Protein AF-A0A847CB78-F1 (afdb_monomer)

Sequence (522 aa):
MGVLILFLSSKEKVRLGFLVSGFILCAFSFLLRPSGFLCGAAVTGFVCLLYILFESGKAVFADNKKRIVVFVSLAVMIAALFAADELMWRSDETAFAAREYNSARLSISDYFLPSYAENRETYEALGVSANDVKIIDSWSFGDTEIYNTELLEAIHEIPNQRGAADWLTQFAATVIEIDVLSVSFYAAVALVVLSFFICEKKEKIVCILSLVFYYVVVISLCVVGRTTRWVETGMLCALCGALLATLSQSKREISPRSEKIIATVLISASLVFAVAYNYPKATSEEVWKSSSVTKTYGEFTAKSENLYLCDLSTMPALERGFETFERVPQGFFSNIYLLGGWDTGLKVKNDVLVRYKVTSPYAALLEKDNVFLVDSFGYESKAQVVREHVSETARYSLYETISGQYVFVFADNKNADKMIPEIEITAADSELLDINNSFLRIYVSAKVELEYKNAYIMLRSKSNDTNLTYRAYVLYNENGESGFSITPPKLDVLGEEYDMFVLLETEDGTISSSSEAFLFKT

Radius of gyration: 31.21 Å; Cα contacts (8 Å, |Δi|>4): 761; chains: 1; bounding box: 74×48×91 Å

Nearest PDB structures (foldseek):
  6nis-assembly1_H  TM=3.522E-01  e=1.007E+00  Homo sapiens
  6ulc-assembly1_H  TM=3.680E-01  e=2.201E+00  Homo sapiens
  7y0c-assembly2_M  TM=3.426E-01  e=2.007E+00  Homo sapiens
  7uzd-assembly1_H  TM=3.221E-01  e=2.412E+00  Mus musculus
  7wn2-assembly2_B  TM=3.419E-01  e=3.820E+00  Homo sapiens

Foldseek 3Di:
DLLLLCLVCLVDPDDPVSLVVSLVVLLVVCVVPVVLSVLLCQLQVVLSVLCLPVPQDPNSCVVRVSVVVSVVVSVVSSVVSVVVVVVVCVVDPLSVQLVLQLVLLCLPQQFHQADCVVCVVQCVVLLHDPLNSVCSNLFLQLFCVVVPSVSSNSRSPPDDPDDPVNLVVQLVVLCVVLCCVPPLVVLLVVLLVLLCVQADPSLNVSSVVSSVVLVVSQSVCSSRSRRDPVSSLSSSVSSLSSSLSSNVPGPPPDPPVRNVVSNCCSVVVSVCCVCVVPPVVPPDPLVVLQVLLCQQLVQVQVLLLAAEAEEPVLHRDVPSNADPPGDDDPRSCLRYAYSGDSCRSPPVRCVSCVVVVHNGLLLCLAVPPRYKYWDLDCVVSSQVCSCSPPNVQKFKFFDDAGSNITIIGIYGDDDAPEEDQQWAWPDKDWDQDPSVSFKIKIKIKIQAPDDFDWKWKWWQFPVPRDIRIYTWDFPDDPPRMTMTMTIGTCVVAAPTKTFMWMWGAHPVRHIYIHNGTDTDHD

Solvent-accessible surface area (backbone atoms only — not comparable to full-atom values): 28268 Å² total; per-residue (Å²): 102,25,69,56,39,38,55,55,39,52,75,51,100,56,62,68,65,51,44,52,49,12,52,50,46,43,51,51,42,33,75,73,37,52,69,62,35,50,55,34,45,50,54,35,46,50,49,53,48,52,53,50,59,75,70,27,75,92,49,48,67,77,76,34,49,62,48,50,52,53,53,51,51,49,52,52,50,52,52,50,51,51,52,50,51,53,51,56,39,71,74,34,69,67,58,33,52,21,50,50,35,44,50,29,47,44,53,30,72,59,58,52,67,71,59,52,88,84,40,43,72,62,34,53,74,71,73,45,50,77,60,51,55,50,33,48,73,68,38,50,46,47,30,52,76,80,54,28,47,70,56,38,43,57,54,55,68,51,77,80,82,72,48,74,65,56,50,51,51,48,50,51,48,48,46,56,73,62,33,63,82,31,73,66,46,55,46,55,52,49,54,40,56,58,47,47,79,65,36,48,81,69,45,36,50,51,45,52,51,49,52,53,51,47,48,52,53,53,51,53,28,47,77,59,58,61,63,50,71,71,58,52,53,51,44,50,53,22,49,51,45,38,50,52,60,45,55,76,67,43,81,63,93,60,55,77,65,56,52,51,48,48,54,47,49,55,51,47,50,53,49,48,47,62,43,62,73,57,42,84,72,65,79,78,62,41,80,69,39,19,61,51,33,50,47,40,44,47,59,55,42,72,45,57,87,33,38,36,42,25,37,60,87,55,48,72,66,64,78,46,36,48,57,97,89,53,78,81,65,90,58,62,55,61,33,53,42,57,29,22,61,96,59,45,66,34,64,86,56,48,53,35,38,57,73,73,70,44,83,37,62,61,51,32,32,63,78,34,96,47,31,32,43,32,36,71,83,57,49,68,60,54,52,45,48,32,26,75,78,66,38,75,61,48,33,56,20,60,67,53,69,59,86,84,39,37,29,32,40,42,19,52,64,75,75,63,79,39,72,36,76,64,31,40,78,76,47,72,53,75,45,79,38,83,64,84,70,46,31,33,36,37,41,36,35,26,35,41,82,68,84,60,72,48,44,30,40,36,36,30,33,71,88,76,72,47,75,47,23,35,56,35,44,79,77,47,78,57,97,48,36,31,32,36,33,40,26,34,50,27,86,82,57,61,76,45,48,24,44,31,32,51,35,37,27,29,90,89,65,56,30,35,21,28,60,61,70,44,84,42,76,82

Mean predicted aligned error: 9.1 Å

Secondary structure (DSSP, 8-state):
-HHHHHHHHTTTT--HHHHHHHHHHHHHHHHH-HHHHHHHHHHHHHHHHHHHHHHSTT-HHHHTHHHHHHHHHHHHHHHHHHHHHHHHHHH-HHHHHHHHHHHHHHHHHTT-PPPTTTSHHHHHHTT--HHHHHHHHTT----TTTS-HHHHHHHHTS-----HHHHHHHHHHHHHHTTTTSHHHHHHHHHHHHHHTTS-HHHHHHHHHHHHHHHHHHHHHHHTT---HHHHHHHHHHHHHHHHHHHTT--S---HHHHHHHHHHHHHHHHHHHHHTTGGGTSSSHHHHHHHHHHHHHHHHHTTTSEEEE-TTTSPPGGGTS-TTPPPPTTTTSSEEESSSTTTT-HHHHHHHHHHT-S-HHHHHHH-TTEEEE-SSSHHHHHHHHHHHT-TT-EEEEEEEETTEEEEEEEPPPPPSEEETTEEEEEEEEEEE-STT-EEEEEEEEEE-S--SEEEEEEEETTT--EEEEEEEEEEEETTEEEEEE--BHHHHTT-EEEEEEEEE-TT--EEEESS-EEEE-

pLDDT: mean 85.07, std 11.59, range [46.84, 98.25]

Structure (mmCIF, N/CA/C/O backbone):
data_AF-A0A847CB78-F1
#
_entry.id   AF-A0A847CB78-F1
#
loop_
_atom_site.group_PDB
_atom_site.id
_atom_site.type_symbol
_atom_site.label_atom_id
_atom_site.label_alt_id
_atom_site.label_comp_id
_atom_site.label_asym_id
_atom_site.label_entity_id
_atom_site.label_seq_id
_atom_site.pdbx_PDB_ins_code
_atom_site.Cartn_x
_atom_site.Cartn_y
_atom_site.Cartn_z
_atom_site.occupancy
_atom_site.B_iso_or_equiv
_atom_site.auth_seq_id
_atom_site.auth_comp_id
_atom_site.auth_asym_id
_atom_site.auth_atom_id
_atom_site.pdbx_PDB_model_num
ATOM 1 N N . MET A 1 1 ? -21.269 5.714 23.470 1.00 76.31 1 MET A N 1
ATOM 2 C CA . MET A 1 1 ? -22.516 6.392 23.907 1.00 76.31 1 MET A CA 1
ATOM 3 C C . MET A 1 1 ? -23.760 5.506 23.817 1.00 76.31 1 MET A C 1
ATOM 5 O O . MET A 1 1 ? -24.449 5.414 24.823 1.00 76.31 1 MET A O 1
ATOM 9 N N . GLY A 1 2 ? -24.045 4.813 22.700 1.00 88.75 2 GLY A N 1
ATOM 10 C CA . GLY A 1 2 ? -25.247 3.956 22.568 1.00 88.75 2 GLY A CA 1
ATOM 11 C C . GLY A 1 2 ? -25.443 2.929 23.699 1.00 88.75 2 GLY A C 1
ATOM 12 O O . GLY A 1 2 ? -26.507 2.886 24.309 1.00 88.75 2 GLY A O 1
ATOM 13 N N . VAL A 1 3 ? -24.382 2.201 24.075 1.00 90.75 3 VAL A N 1
ATOM 14 C CA . VAL A 1 3 ? -24.378 1.233 25.198 1.00 90.75 3 VAL A CA 1
ATOM 15 C C . VAL A 1 3 ? -24.841 1.865 26.520 1.00 90.75 3 VAL A C 1
ATOM 17 O O . VAL A 1 3 ? -25.638 1.281 27.250 1.00 90.75 3 VAL A O 1
ATOM 20 N N . LEU A 1 4 ? -24.390 3.088 26.811 1.00 87.00 4 LEU A N 1
ATOM 21 C CA . LEU A 1 4 ? -24.746 3.804 28.039 1.00 87.00 4 LEU A CA 1
ATOM 22 C C . LEU A 1 4 ? -26.194 4.297 28.012 1.00 87.00 4 LEU A C 1
ATOM 24 O O . LEU A 1 4 ? -26.882 4.220 29.025 1.00 87.00 4 LEU A O 1
ATOM 28 N N . ILE A 1 5 ? -26.680 4.756 26.854 1.00 88.44 5 ILE A N 1
ATOM 29 C CA . ILE A 1 5 ? -28.087 5.146 26.681 1.00 88.44 5 ILE A CA 1
ATOM 30 C C . ILE A 1 5 ? -28.994 3.944 26.955 1.00 88.44 5 ILE A C 1
ATOM 32 O O . ILE A 1 5 ? -29.983 4.082 27.675 1.00 88.44 5 ILE A O 1
ATOM 36 N N . LEU A 1 6 ? -28.639 2.762 26.444 1.00 90.44 6 LEU A N 1
ATOM 37 C CA . LEU A 1 6 ? -29.367 1.519 26.712 1.00 90.44 6 LEU A CA 1
ATOM 38 C C . LEU A 1 6 ? -29.345 1.156 28.204 1.00 90.44 6 LEU A C 1
ATOM 40 O O . LEU A 1 6 ? -30.390 0.832 28.774 1.00 90.44 6 LEU A O 1
ATOM 44 N N . PHE A 1 7 ? -28.185 1.280 28.857 1.00 88.06 7 PHE A N 1
ATOM 45 C CA . PHE A 1 7 ? -28.053 1.050 30.295 1.00 88.06 7 PHE A CA 1
ATOM 46 C C . PHE A 1 7 ? -28.948 1.983 31.121 1.00 88.06 7 PHE A C 1
ATOM 48 O O . PHE A 1 7 ? -29.751 1.513 31.928 1.00 88.06 7 PHE A O 1
ATOM 55 N N . LEU A 1 8 ? -28.873 3.296 30.894 1.00 82.94 8 LEU A N 1
ATOM 56 C CA . LEU A 1 8 ? -29.667 4.285 31.630 1.00 82.94 8 LEU A CA 1
ATOM 57 C C . LEU A 1 8 ? -31.170 4.126 31.350 1.00 82.94 8 LEU A C 1
ATOM 59 O O . LEU A 1 8 ? -31.977 4.116 32.281 1.00 82.94 8 LEU A O 1
ATOM 63 N N . SER A 1 9 ? -31.544 3.876 30.090 1.00 84.12 9 SER A N 1
ATOM 64 C CA . SER A 1 9 ? -32.943 3.668 29.680 1.00 84.12 9 SER A CA 1
ATOM 65 C C . SER A 1 9 ? -33.589 2.446 30.331 1.00 84.12 9 SER A C 1
ATOM 67 O O . SER A 1 9 ? -34.803 2.403 30.505 1.00 84.12 9 SER A O 1
ATOM 69 N N . SER A 1 10 ? -32.787 1.451 30.712 1.00 78.56 10 SER A N 1
ATOM 70 C CA . SER A 1 10 ? -33.274 0.249 31.389 1.00 78.56 10 SER A CA 1
ATOM 71 C C . SER A 1 10 ? -33.557 0.444 32.890 1.00 78.56 10 SER A C 1
ATOM 73 O O . SER A 1 10 ? -34.217 -0.408 33.492 1.00 78.56 10 SER A O 1
ATOM 75 N N . LYS A 1 11 ? -33.064 1.538 33.499 1.00 73.06 11 LYS A N 1
ATOM 76 C CA . LYS A 1 11 ? -33.199 1.850 34.935 1.00 73.06 11 LYS A CA 1
ATOM 77 C C . LYS A 1 11 ? -34.436 2.699 35.240 1.00 73.06 11 LYS A C 1
ATOM 79 O O . LYS A 1 11 ? -35.099 2.489 36.252 1.00 73.06 11 LYS A O 1
ATOM 84 N N . GLU A 1 12 ? -34.750 3.649 34.371 1.00 64.69 12 GLU A N 1
ATOM 85 C CA . GLU A 1 12 ? -35.841 4.607 34.560 1.00 64.69 12 GLU A CA 1
ATOM 86 C C . GLU A 1 12 ? -37.134 4.181 33.826 1.00 64.69 12 GLU A C 1
ATOM 88 O O . GLU A 1 12 ? -37.135 3.296 32.969 1.00 64.69 12 GLU A O 1
ATOM 93 N N . LYS A 1 13 ? -38.276 4.819 34.135 1.00 61.50 13 LYS A N 1
ATOM 94 C CA . LYS A 1 13 ? -39.499 4.725 33.308 1.00 61.50 13 LYS A CA 1
ATOM 95 C C . LYS A 1 13 ? -39.298 5.544 32.023 1.00 61.50 13 LYS A C 1
ATOM 97 O O . LYS A 1 13 ? -39.883 6.613 31.868 1.00 61.50 13 LYS A O 1
ATOM 102 N N . VAL A 1 14 ? -38.416 5.092 31.135 1.00 60.03 14 VAL A N 1
ATOM 103 C CA . VAL A 1 14 ? -37.966 5.894 29.987 1.00 60.03 14 VAL A CA 1
ATOM 104 C C . VAL A 1 14 ? -38.838 5.688 28.753 1.00 60.03 14 VAL A C 1
ATOM 106 O O . VAL A 1 14 ? -39.384 4.615 28.502 1.00 60.03 14 VAL A O 1
ATOM 109 N N . ARG A 1 15 ? -38.953 6.766 27.970 1.00 70.38 15 ARG A N 1
ATOM 110 C CA . ARG A 1 15 ? -39.619 6.827 26.668 1.00 70.38 15 ARG A CA 1
ATOM 111 C C . ARG A 1 15 ? -38.906 5.917 25.663 1.00 70.38 15 ARG A C 1
ATOM 113 O O . ARG A 1 15 ? -37.692 6.013 25.501 1.00 70.38 15 ARG A O 1
ATOM 120 N N . LEU A 1 16 ? -39.686 5.121 24.930 1.00 83.69 16 LEU A N 1
ATOM 121 C CA . LEU A 1 16 ? -39.238 4.198 23.876 1.00 83.69 16 LEU A CA 1
ATOM 122 C C . LEU A 1 16 ? -38.188 4.803 22.921 1.00 83.69 16 LEU A C 1
ATOM 124 O O . LEU A 1 16 ? -37.271 4.104 22.505 1.00 83.69 16 LEU A O 1
ATOM 128 N N . GLY A 1 17 ? -38.269 6.108 22.635 1.00 86.81 17 GLY A N 1
ATOM 129 C CA . GLY A 1 17 ? -37.324 6.811 21.763 1.00 86.81 17 GLY A CA 1
ATOM 130 C C . GLY A 1 17 ? -35.853 6.743 22.198 1.00 86.81 17 GLY A C 1
ATOM 131 O O . GLY A 1 17 ? -34.994 6.608 21.335 1.00 86.81 17 GLY A O 1
ATOM 132 N N . PHE A 1 18 ? -35.542 6.775 23.502 1.00 88.44 18 PHE A N 1
ATOM 133 C CA . PHE A 1 18 ? -34.150 6.657 23.973 1.00 88.44 18 PHE A CA 1
ATOM 134 C C . PHE A 1 18 ? -33.608 5.235 23.832 1.00 88.44 18 PHE A C 1
ATOM 136 O O . PHE A 1 18 ? -32.444 5.032 23.497 1.00 88.44 18 PHE A O 1
ATOM 143 N N . LEU A 1 19 ? -34.465 4.238 24.048 1.00 90.19 19 LEU A N 1
ATOM 144 C CA . LEU A 1 19 ? -34.098 2.844 23.839 1.00 90.19 19 LEU A CA 1
ATOM 145 C C . LEU A 1 19 ? -33.810 2.596 22.351 1.00 90.19 19 LEU A C 1
ATOM 147 O O . LEU A 1 19 ? -32.756 2.062 22.016 1.00 90.19 19 LEU A O 1
ATOM 151 N N . VAL A 1 20 ? -34.685 3.078 21.462 1.00 92.44 20 VAL A N 1
ATOM 152 C CA . VAL A 1 20 ? -34.498 2.999 20.004 1.00 92.44 20 VAL A CA 1
ATOM 153 C C . VAL A 1 20 ? -33.229 3.731 19.555 1.00 92.44 20 VAL A C 1
ATOM 155 O O . VAL A 1 20 ? -32.444 3.164 18.799 1.00 92.44 20 VAL A O 1
ATOM 158 N N . SER A 1 21 ? -32.969 4.948 20.043 1.00 93.06 21 SER A N 1
ATOM 159 C CA . SER A 1 21 ? -31.757 5.688 19.665 1.00 93.06 21 SER A CA 1
ATOM 160 C C . SER A 1 21 ? -30.476 5.003 20.146 1.00 93.06 21 SER A C 1
ATOM 162 O O . SER A 1 21 ? -29.487 4.985 19.416 1.00 93.06 21 SER A O 1
ATOM 164 N N . GLY A 1 22 ? -30.497 4.378 21.328 1.00 93.62 22 GLY A N 1
ATOM 165 C CA . GLY A 1 22 ? -29.396 3.556 21.824 1.00 93.62 22 GLY A CA 1
ATOM 166 C C . GLY A 1 22 ? -29.054 2.401 20.877 1.00 93.62 22 GLY A C 1
ATOM 167 O O . GLY A 1 22 ? -27.886 2.231 20.527 1.00 93.62 22 GLY A O 1
ATOM 168 N N . PHE A 1 23 ? -30.067 1.664 20.403 1.00 95.69 23 PHE A N 1
ATOM 169 C CA . PHE A 1 23 ? -29.884 0.593 19.417 1.00 95.69 23 PHE A CA 1
ATOM 170 C C . PHE A 1 23 ? -29.355 1.115 18.079 1.00 95.69 23 PHE A C 1
ATOM 172 O O . PHE A 1 23 ? -28.382 0.565 17.572 1.00 95.69 23 PHE A O 1
ATOM 179 N N . ILE A 1 24 ? -29.929 2.198 17.543 1.00 95.75 24 ILE A N 1
ATOM 180 C CA . ILE A 1 24 ? -29.486 2.798 16.273 1.00 95.75 24 ILE A CA 1
ATOM 181 C C . ILE A 1 24 ? -28.019 3.227 16.356 1.00 95.75 24 ILE A C 1
ATOM 183 O O . ILE A 1 24 ? -2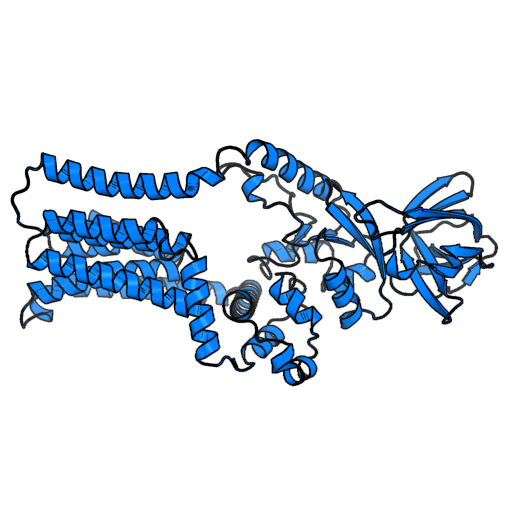7.240 2.919 15.461 1.00 95.75 24 ILE A O 1
ATOM 187 N N . LEU A 1 25 ? -27.611 3.890 17.444 1.00 94.38 25 LEU A N 1
ATOM 188 C CA . LEU A 1 25 ? -26.224 4.322 17.626 1.00 94.38 25 LEU A CA 1
ATOM 189 C C . LEU A 1 25 ? -25.256 3.139 17.740 1.00 94.38 25 LEU A C 1
ATOM 191 O O . LEU A 1 25 ? -24.151 3.204 17.206 1.00 94.38 25 LEU A O 1
ATOM 195 N N . CYS A 1 26 ? -25.651 2.064 18.428 1.00 95.38 26 CYS A N 1
ATOM 196 C CA . CYS A 1 26 ? -24.855 0.839 18.484 1.00 95.38 26 CYS A CA 1
ATOM 197 C C . CYS A 1 26 ? -24.744 0.168 17.109 1.00 95.38 26 CYS A C 1
ATOM 199 O O . CYS A 1 26 ? -23.641 -0.196 16.716 1.00 95.38 26 CYS A O 1
ATOM 201 N N . ALA A 1 27 ? -25.850 0.054 16.368 1.00 95.81 27 ALA A N 1
ATOM 202 C CA . ALA A 1 27 ? -25.865 -0.517 15.023 1.00 95.81 27 ALA A CA 1
ATOM 203 C C . ALA A 1 27 ? -24.988 0.295 14.061 1.00 95.81 27 ALA A C 1
ATOM 205 O O . ALA A 1 27 ? -24.122 -0.266 13.403 1.00 95.81 27 ALA A O 1
ATOM 206 N N . PHE A 1 28 ? -25.147 1.620 14.039 1.00 94.31 28 PHE A N 1
ATOM 207 C CA . PHE A 1 28 ? -24.364 2.503 13.176 1.00 94.31 28 PHE A CA 1
ATOM 208 C C . PHE A 1 28 ? -22.871 2.453 13.515 1.00 94.31 28 PHE A C 1
ATOM 210 O O . PHE A 1 28 ? -22.033 2.344 12.627 1.00 94.31 28 PHE A O 1
ATOM 217 N N . SER A 1 29 ? -22.525 2.459 14.807 1.00 91.62 29 SER A N 1
ATOM 218 C CA . SER A 1 29 ? -21.131 2.326 15.237 1.00 91.62 29 SER A CA 1
ATOM 219 C C . SER A 1 29 ? -20.529 0.973 14.854 1.00 91.62 29 SER A C 1
ATOM 221 O O . SER A 1 29 ? -19.353 0.932 14.501 1.00 91.62 29 SER A O 1
ATOM 223 N N . PHE A 1 30 ? -21.302 -0.113 14.941 1.00 93.75 30 PHE A N 1
ATOM 224 C CA . PHE A 1 30 ? -20.851 -1.443 14.538 1.00 93.75 30 PHE A CA 1
ATOM 225 C C . PHE A 1 30 ? -20.641 -1.524 13.025 1.00 93.75 30 PHE A C 1
ATOM 227 O O . PHE A 1 30 ? -19.581 -1.960 12.600 1.00 93.75 30 PHE A O 1
ATOM 234 N N . LEU A 1 31 ? -21.595 -1.029 12.230 1.00 92.00 31 LEU A N 1
ATOM 235 C CA . LEU A 1 31 ? -21.513 -1.009 10.766 1.00 92.00 31 LEU A CA 1
ATOM 236 C C . LEU A 1 31 ? -20.362 -0.144 10.242 1.00 92.00 31 LEU A C 1
ATOM 238 O O . LEU A 1 31 ? -19.761 -0.479 9.230 1.00 92.00 31 LEU A O 1
ATOM 242 N N . LEU A 1 32 ? -20.034 0.956 10.927 1.00 88.88 32 LEU A N 1
ATOM 243 C CA . LEU A 1 32 ? -18.890 1.788 10.555 1.00 88.88 32 LEU A CA 1
ATOM 244 C C . LEU A 1 32 ? -17.550 1.105 10.842 1.00 88.88 32 LEU A C 1
ATOM 246 O O . LEU A 1 32 ? -16.628 1.193 10.034 1.00 88.88 32 LEU A O 1
ATOM 250 N N . ARG A 1 33 ? -17.398 0.503 12.029 1.00 87.12 33 ARG A N 1
ATOM 251 C CA . ARG A 1 33 ? -16.142 -0.141 12.437 1.00 87.12 33 ARG A CA 1
ATOM 252 C C . ARG A 1 33 ? -16.382 -1.149 13.568 1.00 87.12 33 ARG A C 1
ATOM 254 O O . ARG A 1 33 ? -16.310 -0.758 14.741 1.00 87.12 33 ARG A O 1
ATOM 261 N N . PRO A 1 34 ? -16.578 -2.444 13.258 1.00 89.62 34 PRO A N 1
ATOM 262 C CA . PRO A 1 34 ? -16.903 -3.468 14.251 1.00 89.62 34 PRO A CA 1
ATOM 263 C C . PRO A 1 34 ? -15.909 -3.527 15.417 1.00 89.62 34 PRO A C 1
ATOM 265 O O . PRO A 1 34 ? -16.306 -3.409 16.576 1.00 89.62 34 PRO A O 1
ATOM 268 N N . SER A 1 35 ? -14.605 -3.607 15.133 1.00 85.94 35 SER A N 1
ATOM 269 C CA . SER A 1 35 ? -13.567 -3.691 16.172 1.00 85.94 35 SER A CA 1
ATOM 270 C C . SER A 1 35 ? -13.535 -2.447 17.065 1.00 85.94 35 SER A C 1
ATOM 272 O O . SER A 1 35 ? -13.405 -2.555 18.282 1.00 85.94 35 SER A O 1
ATOM 274 N N . GLY A 1 36 ? -13.732 -1.259 16.483 1.00 86.12 36 GLY A N 1
ATOM 275 C CA . GLY A 1 36 ? -13.797 -0.005 17.238 1.00 86.12 36 GLY A CA 1
ATOM 276 C C . GLY A 1 36 ? -15.013 0.051 18.165 1.00 86.12 36 GLY A C 1
ATOM 277 O O . GLY A 1 36 ? -14.889 0.440 19.331 1.00 86.12 36 GLY A O 1
ATOM 278 N N . PHE A 1 37 ? -16.175 -0.400 17.676 1.00 90.94 37 PHE A N 1
ATOM 279 C CA . PHE A 1 37 ? -17.372 -0.556 18.498 1.00 90.94 37 PHE A CA 1
ATOM 280 C C . PHE A 1 37 ? -17.129 -1.520 19.659 1.00 90.94 37 PHE A C 1
ATOM 282 O O . PHE A 1 37 ? -17.447 -1.168 20.792 1.00 90.94 37 PHE A O 1
ATOM 289 N N . LEU A 1 38 ? -16.552 -2.699 19.407 1.00 90.00 38 LEU A N 1
ATOM 290 C CA . LEU A 1 38 ? -16.315 -3.711 20.439 1.00 90.00 38 LEU A CA 1
ATOM 291 C C . LEU A 1 38 ? -15.376 -3.202 21.540 1.00 90.00 38 LEU A C 1
ATOM 293 O O . LEU A 1 38 ? -15.693 -3.364 22.717 1.00 90.00 38 LEU A O 1
ATOM 297 N N . CYS A 1 39 ? -14.288 -2.507 21.192 1.00 86.81 39 CYS A N 1
ATOM 298 C CA . CYS A 1 39 ? -13.400 -1.891 22.182 1.00 86.81 39 CYS A CA 1
ATOM 299 C C . CYS A 1 39 ? -14.134 -0.835 23.033 1.00 86.81 39 CYS A C 1
ATOM 301 O O . CYS A 1 39 ? -14.074 -0.861 24.264 1.00 86.81 39 CYS A O 1
ATOM 303 N N . GLY A 1 40 ? -14.900 0.064 22.402 1.00 87.94 40 GLY A N 1
ATOM 304 C CA . GLY A 1 40 ? -15.663 1.087 23.128 1.00 87.94 40 GLY A CA 1
ATOM 305 C C . GLY A 1 40 ? -16.802 0.501 23.974 1.00 87.94 40 GLY A C 1
ATOM 306 O O . GLY A 1 40 ? -17.090 0.978 25.080 1.00 87.94 40 GLY A O 1
ATOM 307 N N . ALA A 1 41 ? -17.445 -0.556 23.477 1.00 90.56 41 ALA A N 1
ATOM 308 C CA . ALA A 1 41 ? -18.475 -1.311 24.176 1.00 90.56 41 ALA A CA 1
ATOM 309 C C . ALA A 1 41 ? -17.897 -2.087 25.363 1.00 90.56 41 ALA A C 1
ATOM 311 O O . ALA A 1 41 ? -18.559 -2.154 26.392 1.00 90.56 41 ALA A O 1
ATOM 312 N N . ALA A 1 42 ? -16.666 -2.599 25.277 1.00 89.69 42 ALA A N 1
ATOM 313 C CA . ALA A 1 42 ? -15.988 -3.233 26.403 1.00 89.69 42 ALA A CA 1
ATOM 314 C C . ALA A 1 42 ? -15.772 -2.235 27.550 1.00 89.69 42 ALA A C 1
ATOM 316 O O . ALA A 1 42 ? -16.172 -2.508 28.680 1.00 89.69 42 ALA A O 1
ATOM 317 N N . VAL A 1 43 ? -15.230 -1.043 27.263 1.00 88.50 43 VAL A N 1
ATOM 318 C CA . VAL A 1 43 ? -14.987 -0.004 28.284 1.00 88.50 43 VAL A CA 1
ATOM 319 C C . VAL A 1 43 ? -16.294 0.471 28.926 1.00 88.50 43 VAL A C 1
ATOM 321 O O . VAL A 1 43 ? -16.431 0.495 30.149 1.00 88.50 43 VAL A O 1
ATOM 324 N N . THR A 1 44 ? -17.292 0.821 28.114 1.00 89.69 44 THR A N 1
ATOM 325 C CA . THR A 1 44 ? -18.579 1.318 28.634 1.00 89.69 44 THR A CA 1
ATOM 326 C C . THR A 1 44 ? -19.435 0.217 29.265 1.00 89.69 44 THR A C 1
ATOM 328 O O . THR A 1 44 ? -20.113 0.455 30.266 1.00 89.69 44 THR A O 1
ATOM 331 N N . GLY A 1 45 ? -19.380 -1.000 28.728 1.00 89.31 45 GLY A N 1
ATOM 332 C CA . GLY A 1 45 ? -20.050 -2.185 29.254 1.00 89.31 45 GLY A CA 1
ATOM 333 C C . GLY A 1 45 ? -19.471 -2.641 30.590 1.00 89.31 45 GLY A C 1
ATOM 334 O O . GLY A 1 45 ? -20.237 -3.016 31.477 1.00 89.31 45 GLY A O 1
ATOM 335 N N . PHE A 1 46 ? -18.155 -2.520 30.789 1.00 90.44 46 PHE A N 1
ATOM 336 C CA . PHE A 1 46 ? -17.511 -2.791 32.075 1.00 90.44 46 PHE A CA 1
ATOM 337 C C . PHE A 1 46 ? -18.075 -1.900 33.190 1.00 90.44 46 PHE A C 1
ATOM 339 O O . PHE A 1 46 ? -18.430 -2.389 34.262 1.00 90.44 46 PHE A O 1
ATOM 346 N N . VAL A 1 47 ? -18.281 -0.608 32.918 1.00 87.81 47 VAL A N 1
ATOM 347 C CA . VAL A 1 47 ? -18.929 0.308 33.874 1.00 87.81 47 VAL A CA 1
ATOM 348 C C . VAL A 1 47 ? -20.372 -0.096 34.162 1.00 87.81 47 VAL A C 1
ATOM 350 O O . VAL A 1 47 ? -20.783 -0.133 35.324 1.00 87.81 47 VAL A O 1
ATOM 353 N N . CYS A 1 48 ? -21.137 -0.459 33.128 1.00 88.19 48 CYS A N 1
ATOM 354 C CA . CYS A 1 48 ? -22.505 -0.955 33.299 1.00 88.19 48 CYS A CA 1
ATOM 355 C C . CYS A 1 48 ? -22.537 -2.200 34.203 1.00 88.19 48 CYS A C 1
ATOM 357 O O . CYS A 1 48 ? -23.377 -2.295 35.100 1.00 88.19 48 CYS A O 1
ATOM 359 N N . LEU A 1 49 ? -21.593 -3.126 34.007 1.00 88.50 49 LEU A N 1
ATOM 360 C CA . LEU A 1 49 ? -21.446 -4.334 34.816 1.00 88.50 49 LEU A CA 1
ATOM 361 C C . LEU A 1 49 ? -21.128 -4.005 36.279 1.00 88.50 49 LEU A C 1
ATOM 363 O O . LEU A 1 49 ? -21.782 -4.548 37.167 1.00 88.50 49 LEU A O 1
ATOM 367 N N . LEU A 1 50 ? -20.187 -3.093 36.549 1.00 88.81 50 LEU A N 1
ATOM 368 C CA . LEU A 1 50 ? -19.863 -2.671 37.918 1.00 88.81 50 LEU A CA 1
ATOM 369 C C . LEU A 1 50 ? -21.096 -2.127 38.648 1.00 88.81 50 LEU A C 1
ATOM 371 O O . LEU A 1 50 ? -21.350 -2.495 39.796 1.00 88.81 50 LEU A O 1
ATOM 375 N N . TYR A 1 51 ? -21.903 -1.298 37.983 1.00 85.88 51 TYR A N 1
ATOM 376 C CA . TYR A 1 51 ? -23.141 -0.793 38.575 1.00 85.88 51 TYR A CA 1
ATOM 377 C C . TYR A 1 51 ? -24.166 -1.891 38.840 1.00 85.88 51 TYR A C 1
ATOM 379 O O . TYR A 1 51 ? -24.767 -1.892 39.913 1.00 85.88 51 TYR A O 1
ATOM 387 N N . ILE A 1 52 ? -24.337 -2.842 37.917 1.00 84.88 52 ILE A N 1
ATOM 388 C CA . ILE A 1 52 ? -25.197 -4.011 38.138 1.00 84.88 52 ILE A CA 1
ATOM 389 C C . ILE A 1 52 ? -24.720 -4.772 39.378 1.00 84.88 52 ILE A C 1
ATOM 391 O O . ILE A 1 52 ? -25.509 -5.020 40.285 1.00 84.88 52 ILE A O 1
ATOM 395 N N . LEU A 1 53 ? -23.430 -5.080 39.486 1.00 84.81 53 LEU A N 1
ATOM 396 C CA . LEU A 1 53 ? -22.894 -5.822 40.628 1.00 84.81 53 LEU A CA 1
ATOM 397 C C . LEU A 1 53 ? -23.079 -5.066 41.952 1.00 84.81 53 LEU A C 1
ATOM 399 O O . LEU A 1 53 ? -23.505 -5.653 42.945 1.00 84.81 53 LEU A O 1
ATOM 403 N N . PHE A 1 54 ? -22.834 -3.754 41.971 1.00 83.50 54 PHE A N 1
ATOM 404 C CA . PHE A 1 54 ? -22.980 -2.951 43.184 1.00 83.50 54 PHE A CA 1
ATOM 405 C C . PHE A 1 54 ? -24.429 -2.615 43.567 1.00 83.50 54 PHE A C 1
ATOM 407 O O . PHE A 1 54 ? -24.650 -2.123 44.674 1.00 83.50 54 PHE A O 1
ATOM 414 N N . GLU A 1 55 ? -25.403 -2.756 42.668 1.00 81.19 55 GLU A N 1
ATOM 415 C CA . GLU A 1 55 ? -26.822 -2.479 42.953 1.00 81.19 55 GLU A CA 1
ATOM 416 C C . GLU A 1 55 ? -27.602 -3.724 43.392 1.00 81.19 55 GLU A C 1
ATOM 418 O O . GLU A 1 55 ? -28.593 -3.588 44.100 1.00 81.19 55 GLU A O 1
ATOM 423 N N . SER A 1 56 ? -27.159 -4.923 43.010 1.00 75.75 56 SER A N 1
ATOM 424 C CA . SER A 1 56 ? -28.054 -6.094 42.942 1.00 75.75 56 SER A CA 1
ATOM 425 C C . SER A 1 56 ? -27.805 -7.171 44.001 1.00 75.75 56 SER A C 1
ATOM 427 O O . SER A 1 56 ? -28.409 -8.244 43.964 1.00 75.75 56 SER A O 1
ATOM 429 N N . GLY A 1 57 ? -26.896 -6.913 44.949 1.00 70.81 57 GLY A N 1
ATOM 430 C CA . GLY A 1 57 ? -26.608 -7.815 46.068 1.00 70.81 57 GLY A CA 1
ATOM 431 C C . GLY A 1 57 ? -26.421 -9.278 45.632 1.00 70.81 57 GLY A C 1
ATOM 432 O O . GLY A 1 57 ? -25.653 -9.566 44.719 1.00 70.81 57 GLY A O 1
ATOM 433 N N . LYS A 1 58 ? -27.132 -10.215 46.278 1.00 70.56 58 LYS A N 1
ATOM 434 C CA . LYS A 1 58 ? -27.095 -11.654 45.936 1.00 70.56 58 LYS A CA 1
ATOM 435 C C . LYS A 1 58 ? -28.089 -12.064 44.833 1.00 70.56 58 LYS A C 1
ATOM 437 O O . LYS A 1 58 ? -27.969 -13.167 44.312 1.00 70.56 58 LYS A O 1
ATOM 442 N N . ALA A 1 59 ? -29.056 -11.217 44.471 1.00 78.00 59 ALA A N 1
ATOM 443 C CA . ALA A 1 59 ? -30.171 -11.553 43.576 1.00 78.00 59 ALA A CA 1
ATOM 444 C C . ALA A 1 59 ? -30.033 -10.909 42.181 1.00 78.00 59 ALA A C 1
ATOM 446 O O . ALA A 1 59 ? -31.012 -10.476 41.573 1.00 78.00 59 ALA A O 1
ATOM 447 N N . VAL A 1 60 ? -28.806 -10.894 41.642 1.00 77.75 60 VAL A N 1
ATOM 448 C CA . VAL A 1 60 ? -28.425 -10.147 40.428 1.00 77.75 60 VAL A CA 1
ATOM 449 C C . VAL A 1 60 ? -29.373 -10.367 39.244 1.00 77.75 60 VAL A C 1
ATOM 451 O O . VAL A 1 60 ? -29.775 -9.409 38.589 1.00 77.75 60 VAL A O 1
ATOM 454 N N . PHE A 1 61 ? -29.783 -11.606 38.975 1.00 74.75 61 PHE A N 1
ATOM 455 C CA . PHE A 1 61 ? -30.651 -11.913 37.833 1.00 74.75 61 PHE A CA 1
ATOM 456 C C . PHE A 1 61 ? -32.087 -11.403 37.995 1.00 74.75 61 PHE A C 1
ATOM 458 O O . PHE A 1 61 ? -32.662 -10.879 37.038 1.00 74.75 61 PHE A O 1
ATOM 465 N N . ALA A 1 62 ? -32.665 -11.539 39.191 1.00 76.88 62 ALA A N 1
ATOM 466 C CA . ALA A 1 62 ? -34.040 -11.125 39.454 1.00 76.88 62 ALA A CA 1
ATOM 467 C C . ALA A 1 62 ? -34.175 -9.598 39.366 1.00 76.88 62 ALA A C 1
ATOM 469 O O . ALA A 1 62 ? -35.081 -9.091 38.701 1.00 76.88 62 ALA A O 1
ATOM 470 N N . ASP A 1 63 ? -33.205 -8.881 39.933 1.00 81.38 63 ASP A N 1
ATOM 471 C CA . ASP A 1 63 ? -33.227 -7.420 40.034 1.00 81.38 63 ASP A CA 1
ATOM 472 C C . ASP A 1 63 ? -32.927 -6.721 38.694 1.00 81.38 63 ASP A C 1
ATOM 474 O O . ASP A 1 63 ? -33.277 -5.557 38.497 1.00 81.38 63 ASP A O 1
ATOM 478 N N . ASN A 1 64 ? -32.325 -7.432 37.728 1.00 84.25 64 ASN A N 1
ATOM 479 C CA . ASN A 1 64 ? -31.835 -6.850 36.470 1.00 84.25 64 ASN A CA 1
ATOM 480 C C . ASN A 1 64 ? -32.456 -7.453 35.210 1.00 84.25 64 ASN A C 1
ATOM 482 O O . ASN A 1 64 ? -31.943 -7.222 34.115 1.00 84.25 64 ASN A O 1
ATOM 486 N N . LYS A 1 65 ? -33.579 -8.175 35.309 1.00 84.88 65 LYS A N 1
ATOM 487 C CA . LYS A 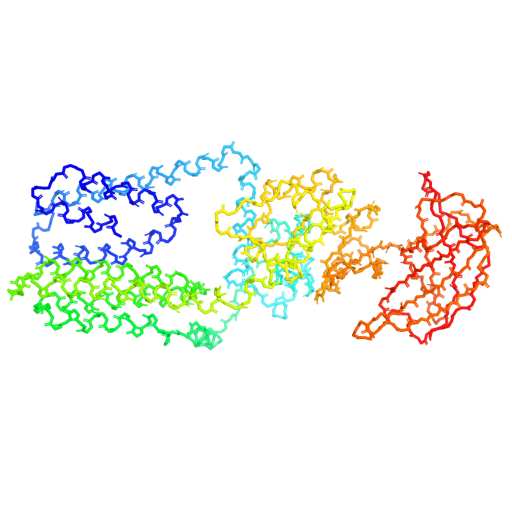1 65 ? -34.221 -8.832 34.153 1.00 84.88 65 LYS A CA 1
ATOM 488 C C . LYS A 1 65 ? -34.370 -7.910 32.933 1.00 84.88 65 LYS A C 1
ATOM 490 O O . LYS A 1 65 ? -34.064 -8.319 31.819 1.00 84.88 65 LYS A O 1
ATOM 495 N N . LYS A 1 66 ? -34.784 -6.652 33.131 1.00 85.56 66 LYS A N 1
ATOM 496 C CA . LYS A 1 66 ? -34.916 -5.666 32.039 1.00 85.56 66 LYS A CA 1
ATOM 497 C C . LYS A 1 66 ? -33.577 -5.328 31.378 1.00 85.56 66 LYS A C 1
ATOM 499 O O . LYS A 1 66 ? -33.500 -5.318 30.156 1.00 85.56 66 LYS A O 1
ATOM 504 N N . ARG A 1 67 ? -32.529 -5.090 32.175 1.00 87.31 67 ARG A N 1
ATOM 505 C CA . ARG A 1 67 ? -31.160 -4.831 31.691 1.00 87.31 67 ARG A CA 1
ATOM 506 C C . ARG A 1 67 ? -30.643 -6.008 30.876 1.00 87.31 67 ARG A C 1
ATOM 508 O O . ARG A 1 67 ? -30.154 -5.810 29.772 1.00 87.31 67 ARG A O 1
ATOM 515 N N . ILE A 1 68 ? -30.821 -7.222 31.396 1.00 87.81 68 ILE A N 1
ATOM 516 C CA . ILE A 1 68 ? -30.423 -8.456 30.714 1.00 87.81 68 ILE A CA 1
ATOM 517 C C . ILE A 1 68 ? -31.130 -8.555 29.362 1.00 87.81 68 ILE A C 1
ATOM 519 O O . ILE A 1 68 ? -30.463 -8.734 28.354 1.00 87.81 68 ILE A O 1
ATOM 523 N N . VAL A 1 69 ? -32.452 -8.357 29.309 1.00 90.00 69 VAL A N 1
ATOM 524 C CA . VAL A 1 69 ? -33.206 -8.397 28.044 1.00 90.00 69 VAL A CA 1
ATOM 525 C C . VAL A 1 69 ? -32.687 -7.361 27.042 1.00 90.00 69 VAL A C 1
ATOM 527 O O . VAL A 1 69 ? -32.510 -7.697 25.874 1.00 90.00 69 VAL A O 1
ATOM 530 N N . VAL A 1 70 ? -32.400 -6.129 27.474 1.00 91.31 70 VAL A N 1
ATOM 531 C CA . VAL A 1 70 ? -31.856 -5.078 26.594 1.00 91.31 70 VAL A CA 1
ATOM 532 C C . VAL A 1 70 ? -30.485 -5.470 26.037 1.00 91.31 70 VAL A C 1
ATOM 534 O O . VAL A 1 70 ? -30.284 -5.397 24.827 1.00 91.31 70 VAL A O 1
ATOM 537 N N . PHE A 1 71 ? -29.557 -5.927 26.881 1.00 91.75 71 PHE A N 1
ATOM 538 C CA . PHE A 1 71 ? -28.214 -6.305 26.429 1.00 91.75 71 PHE A CA 1
ATOM 539 C C . PHE A 1 71 ? -28.186 -7.604 25.618 1.00 91.75 71 PHE A C 1
ATOM 541 O O . PHE A 1 71 ? -27.407 -7.703 24.676 1.00 91.75 71 PHE A O 1
ATOM 548 N N . VAL A 1 72 ? -29.066 -8.564 25.912 1.00 92.62 72 VAL A N 1
ATOM 549 C CA . VAL A 1 72 ? -29.261 -9.756 25.072 1.00 92.62 72 VAL A CA 1
ATOM 550 C C . VAL A 1 72 ? -29.816 -9.347 23.710 1.00 92.62 72 VAL A C 1
ATOM 552 O O . VAL A 1 72 ? -29.314 -9.806 22.692 1.00 92.62 72 VAL A O 1
ATOM 555 N N . SER A 1 73 ? -30.786 -8.429 23.666 1.00 94.19 73 SER A N 1
ATOM 556 C CA . SER A 1 73 ? -31.320 -7.907 22.400 1.00 94.19 73 SER A CA 1
ATOM 557 C C . SER A 1 73 ? -30.241 -7.184 21.590 1.00 94.19 73 SER A C 1
ATOM 559 O O . SER A 1 73 ? -30.178 -7.339 20.374 1.00 94.19 73 SER A O 1
ATOM 561 N N . LEU A 1 74 ? -29.355 -6.433 22.258 1.00 95.12 74 LEU A N 1
ATOM 562 C CA . LEU A 1 74 ? -28.197 -5.804 21.621 1.00 95.12 74 LEU A CA 1
ATOM 563 C C . LEU A 1 74 ? -27.243 -6.856 21.054 1.00 95.12 74 LEU A C 1
ATOM 565 O O . LEU A 1 74 ? -26.864 -6.746 19.895 1.00 95.12 74 LEU A O 1
ATOM 569 N N . ALA A 1 75 ? -26.899 -7.887 21.826 1.00 94.62 75 ALA A N 1
ATOM 570 C CA . ALA A 1 75 ? -26.035 -8.966 21.358 1.00 94.62 75 ALA A CA 1
ATOM 571 C C . ALA A 1 75 ? -26.631 -9.694 20.141 1.00 94.62 75 ALA A C 1
ATOM 573 O O . ALA A 1 75 ? -25.920 -9.927 19.170 1.00 94.62 75 ALA A O 1
ATOM 574 N N . VAL A 1 76 ? -27.940 -9.979 20.154 1.00 97.19 76 VAL A N 1
ATOM 575 C CA . VAL A 1 76 ? -28.653 -10.586 19.017 1.00 97.19 76 VAL A CA 1
ATOM 576 C C . VAL A 1 76 ? -28.622 -9.676 17.790 1.00 97.19 76 VAL A C 1
ATOM 578 O O . VAL A 1 76 ? -28.341 -10.151 16.696 1.00 97.19 76 VAL A O 1
ATOM 581 N N . MET A 1 77 ? -28.862 -8.371 17.954 1.00 96.19 77 MET A N 1
ATOM 582 C CA . MET A 1 77 ? -28.786 -7.412 16.847 1.00 96.19 77 MET A CA 1
ATOM 583 C C . MET A 1 77 ? -27.376 -7.356 16.250 1.00 96.19 77 MET A C 1
ATOM 585 O O . MET A 1 77 ? -27.233 -7.407 15.035 1.00 96.19 77 MET A O 1
ATOM 589 N N . ILE A 1 78 ? -26.337 -7.284 17.085 1.00 95.94 78 ILE A N 1
ATOM 590 C CA . ILE A 1 78 ? -24.944 -7.264 16.622 1.00 95.94 78 ILE A CA 1
ATOM 591 C C . ILE A 1 78 ? -24.580 -8.578 15.917 1.00 95.94 78 ILE A C 1
ATOM 593 O O . ILE A 1 78 ? -23.979 -8.540 14.849 1.00 95.94 78 ILE A O 1
ATOM 597 N N . ALA A 1 79 ? -25.000 -9.728 16.452 1.00 95.69 79 ALA A N 1
ATOM 598 C CA . ALA A 1 79 ? -24.801 -11.024 15.804 1.00 95.69 79 ALA A CA 1
ATOM 599 C C . ALA A 1 79 ? -25.521 -11.113 14.447 1.00 95.69 79 ALA A C 1
ATOM 601 O O . ALA A 1 79 ? -24.956 -11.633 13.489 1.00 95.69 79 ALA A O 1
ATOM 602 N N . ALA A 1 80 ? -26.737 -10.568 14.339 1.00 96.44 80 ALA A N 1
ATOM 603 C CA . ALA A 1 80 ? -27.473 -10.509 13.080 1.00 96.44 80 ALA A CA 1
ATOM 604 C C . ALA A 1 80 ? -26.791 -9.593 12.051 1.00 96.44 80 ALA A C 1
ATOM 606 O O . ALA A 1 80 ? -26.706 -9.960 10.884 1.00 96.44 80 ALA A O 1
ATOM 607 N N . LEU A 1 81 ? -26.271 -8.435 12.476 1.00 95.75 81 LEU A N 1
ATOM 608 C CA . LEU A 1 81 ? -25.507 -7.536 11.604 1.00 95.75 81 LEU A CA 1
ATOM 609 C C . LEU A 1 81 ? -24.205 -8.187 11.128 1.00 95.75 81 LEU A C 1
ATOM 611 O O . LEU A 1 81 ? -23.883 -8.087 9.952 1.00 95.75 81 LEU A O 1
ATOM 615 N N . PHE A 1 82 ? -23.493 -8.888 12.013 1.00 94.19 82 PHE A N 1
ATOM 616 C CA . PHE A 1 82 ? -22.294 -9.642 11.650 1.00 94.19 82 PHE A CA 1
ATOM 617 C C . PHE A 1 82 ? -22.603 -10.758 10.643 1.00 94.19 82 PHE A C 1
ATOM 619 O O . PHE A 1 82 ? -21.909 -10.902 9.645 1.00 94.19 82 PHE A O 1
ATOM 626 N N . ALA A 1 83 ? -23.674 -11.524 10.871 1.00 94.75 83 ALA A N 1
ATOM 627 C CA . ALA A 1 83 ? -24.100 -12.564 9.939 1.00 94.75 83 ALA A CA 1
ATOM 628 C C . ALA A 1 83 ? -24.522 -11.985 8.578 1.00 94.75 83 ALA A C 1
ATOM 630 O O . ALA A 1 83 ? -24.220 -12.577 7.547 1.00 94.75 83 ALA A O 1
ATOM 631 N N . ALA A 1 84 ? -25.200 -10.834 8.564 1.00 94.00 84 ALA A N 1
ATOM 632 C CA . ALA A 1 84 ? -25.572 -10.149 7.330 1.00 94.00 84 ALA A CA 1
ATOM 633 C C . ALA A 1 84 ? -24.342 -9.654 6.553 1.00 94.00 84 ALA A C 1
ATOM 635 O O . ALA A 1 84 ? -24.276 -9.875 5.348 1.00 94.00 84 ALA A O 1
ATOM 636 N N . ASP A 1 85 ? -23.365 -9.047 7.235 1.00 91.19 85 ASP A N 1
ATOM 637 C CA . ASP A 1 85 ? -22.088 -8.630 6.639 1.00 91.19 85 ASP A CA 1
ATOM 638 C C . ASP A 1 85 ? -21.349 -9.828 6.020 1.00 91.19 85 ASP A C 1
ATOM 640 O O . ASP A 1 85 ? -20.986 -9.805 4.846 1.00 91.19 85 ASP A O 1
ATOM 644 N N . GLU A 1 86 ? -21.232 -10.933 6.759 1.00 90.56 86 GLU A N 1
ATOM 645 C CA . GLU A 1 86 ? -20.581 -12.153 6.274 1.00 90.56 86 GLU A CA 1
ATOM 646 C C . GLU A 1 86 ? -21.286 -12.755 5.046 1.00 90.56 86 GLU A C 1
ATOM 648 O O . GLU A 1 86 ? -20.629 -13.190 4.099 1.00 90.56 86 GLU A O 1
ATOM 653 N N . LEU A 1 87 ? -22.623 -12.750 5.026 1.00 93.50 87 LEU A N 1
ATOM 654 C CA . LEU A 1 87 ? -23.400 -13.193 3.868 1.00 93.50 87 LEU A CA 1
ATOM 655 C C . LEU A 1 87 ? -23.189 -12.289 2.649 1.00 93.50 87 LEU A C 1
ATOM 657 O O . LEU A 1 87 ? -23.125 -12.801 1.534 1.00 93.50 87 LEU A O 1
ATOM 661 N N . MET A 1 88 ? -23.069 -10.971 2.844 1.00 90.69 88 MET A N 1
ATOM 662 C CA . MET A 1 88 ? -22.796 -10.035 1.751 1.00 90.69 88 MET A CA 1
ATOM 663 C C . MET A 1 88 ? -21.425 -10.295 1.131 1.00 90.69 88 MET A C 1
ATOM 665 O O . MET A 1 88 ? -21.338 -10.424 -0.088 1.00 90.69 88 MET A O 1
ATOM 669 N N . TRP A 1 89 ? -20.383 -10.458 1.949 1.00 89.31 89 TRP A N 1
ATOM 670 C CA . TRP A 1 89 ? -19.046 -10.786 1.449 1.00 89.31 89 TRP A CA 1
ATOM 671 C C . TRP A 1 89 ? -19.026 -12.095 0.663 1.00 89.31 89 TRP A C 1
ATOM 673 O O . TRP A 1 89 ? -18.464 -12.135 -0.420 1.00 89.31 89 TRP A O 1
ATOM 683 N N . ARG A 1 90 ? -19.691 -13.146 1.155 1.00 90.94 90 ARG A N 1
ATOM 684 C CA . ARG A 1 90 ? -19.749 -14.450 0.466 1.00 90.94 90 ARG A CA 1
ATOM 685 C C . ARG A 1 90 ? -20.620 -14.463 -0.790 1.00 90.94 90 ARG A C 1
ATOM 687 O O . ARG A 1 90 ? -20.565 -15.426 -1.548 1.00 90.94 90 ARG A O 1
ATOM 694 N N . SER A 1 91 ? -21.466 -13.452 -0.983 1.00 92.69 91 SER A N 1
ATOM 695 C CA . SER A 1 91 ? -22.351 -13.376 -2.151 1.00 92.69 91 SER A CA 1
ATOM 696 C C . SER A 1 91 ? -21.648 -12.896 -3.425 1.00 92.69 91 SER A C 1
ATOM 698 O O . SER A 1 91 ? -22.181 -13.102 -4.513 1.00 92.69 91 SER A O 1
ATOM 700 N N . ASP A 1 92 ? -20.463 -12.295 -3.296 1.00 90.81 92 ASP A N 1
ATOM 701 C CA . ASP A 1 92 ? -19.632 -11.809 -4.399 1.00 90.81 92 ASP A CA 1
ATOM 702 C C . ASP A 1 92 ? -18.227 -12.411 -4.267 1.00 90.81 92 ASP A C 1
ATOM 704 O O . ASP A 1 92 ? -17.474 -12.071 -3.357 1.00 90.81 92 ASP A O 1
ATOM 708 N N . GLU A 1 93 ? -17.876 -13.312 -5.185 1.00 90.00 93 GLU A N 1
ATOM 709 C CA . GLU A 1 93 ? -16.590 -14.019 -5.200 1.00 90.00 93 GLU A CA 1
ATOM 710 C C . GLU A 1 93 ? -15.393 -13.062 -5.295 1.00 90.00 93 GLU A C 1
ATOM 712 O O . GLU A 1 93 ? -14.384 -13.262 -4.623 1.00 90.00 93 GLU A O 1
ATOM 717 N N . THR A 1 94 ? -15.518 -11.972 -6.061 1.00 86.81 94 THR A N 1
ATOM 718 C CA . THR A 1 94 ? -14.442 -10.980 -6.203 1.00 86.81 94 THR A CA 1
ATOM 719 C C . THR A 1 94 ? -14.258 -10.200 -4.906 1.00 86.81 94 THR A C 1
ATOM 721 O O . THR A 1 94 ? -13.132 -9.961 -4.469 1.00 86.81 94 THR A O 1
ATOM 724 N N . ALA A 1 95 ? -15.361 -9.808 -4.265 1.00 87.94 95 ALA A N 1
ATOM 725 C CA . ALA A 1 95 ? -15.306 -9.135 -2.973 1.00 87.94 95 ALA A CA 1
ATOM 726 C C . ALA A 1 95 ? -14.743 -10.060 -1.883 1.00 87.94 95 ALA A C 1
ATOM 728 O O . ALA A 1 95 ? -13.945 -9.621 -1.054 1.00 87.94 95 ALA A O 1
ATOM 729 N N . PHE A 1 96 ? -15.131 -11.337 -1.892 1.00 90.62 96 PHE A N 1
ATOM 730 C CA . PHE A 1 96 ? -14.635 -12.336 -0.954 1.00 90.62 96 PHE A CA 1
ATOM 731 C C . PHE A 1 96 ? -13.122 -12.544 -1.092 1.00 90.62 96 PHE A C 1
ATOM 733 O O . PHE A 1 96 ? -12.406 -12.378 -0.105 1.00 90.62 96 PHE A O 1
ATOM 740 N N . ALA A 1 97 ? -12.627 -12.770 -2.313 1.00 90.00 97 ALA A N 1
ATOM 741 C CA . ALA A 1 97 ? -11.197 -12.914 -2.587 1.00 90.00 97 ALA A CA 1
ATOM 742 C C . ALA A 1 97 ? -10.400 -11.666 -2.166 1.00 90.00 97 ALA A C 1
ATOM 744 O O . ALA A 1 97 ? -9.351 -11.771 -1.534 1.00 90.00 97 ALA A O 1
ATOM 745 N N . ALA A 1 98 ? -10.930 -10.464 -2.427 1.00 90.19 98 ALA A N 1
ATOM 746 C CA . ALA A 1 98 ? -10.310 -9.217 -1.980 1.00 90.19 98 ALA A CA 1
ATOM 747 C C . ALA A 1 98 ? -10.223 -9.116 -0.445 1.00 90.19 98 ALA A C 1
ATOM 749 O O . ALA A 1 98 ? -9.253 -8.583 0.098 1.00 90.19 98 ALA A O 1
ATOM 750 N N . ARG A 1 99 ? -11.233 -9.624 0.275 1.00 90.69 99 ARG A N 1
ATOM 751 C CA . ARG A 1 99 ? -11.245 -9.656 1.742 1.00 90.69 99 ARG A CA 1
ATOM 752 C C . ARG A 1 99 ? -10.242 -10.668 2.296 1.00 90.69 99 ARG A C 1
ATOM 754 O O . ARG A 1 99 ? -9.578 -10.339 3.279 1.00 90.69 99 ARG A O 1
ATOM 761 N N . GLU A 1 100 ? -10.128 -11.847 1.689 1.00 92.00 100 GLU A N 1
ATOM 762 C CA . GLU A 1 100 ? -9.132 -12.863 2.058 1.00 92.00 100 GLU A CA 1
ATOM 763 C C . GLU A 1 100 ? -7.713 -12.342 1.835 1.00 92.00 100 GLU A C 1
ATOM 765 O O . GLU A 1 100 ? -6.925 -12.299 2.780 1.00 92.00 100 GLU A O 1
ATOM 770 N N . TYR A 1 101 ? -7.445 -11.792 0.649 1.00 92.75 101 TYR A N 1
ATOM 771 C CA . TYR A 1 101 ? -6.178 -11.136 0.336 1.00 92.75 101 TYR A CA 1
ATOM 772 C C . TYR A 1 101 ? -5.826 -10.051 1.358 1.00 92.75 101 TYR A C 1
ATOM 774 O O . TYR A 1 101 ? -4.733 -10.018 1.925 1.00 92.75 101 TYR A O 1
ATOM 782 N N . ASN A 1 102 ? -6.782 -9.163 1.647 1.00 91.56 102 ASN A N 1
ATOM 783 C CA . ASN A 1 102 ? -6.586 -8.109 2.626 1.00 91.56 102 ASN A CA 1
ATOM 784 C C . ASN A 1 102 ? -6.308 -8.672 4.030 1.00 91.56 102 ASN A C 1
ATOM 786 O O . ASN A 1 102 ? -5.483 -8.108 4.741 1.00 91.56 102 ASN A O 1
ATOM 790 N N . SER A 1 103 ? -6.959 -9.767 4.430 1.00 90.81 103 SER A N 1
ATOM 791 C CA . SER A 1 103 ? -6.702 -10.436 5.709 1.00 90.81 103 SER A CA 1
ATOM 792 C C . SER A 1 103 ? -5.281 -11.005 5.781 1.00 90.81 103 SER A C 1
ATOM 794 O O . SER A 1 103 ? -4.579 -10.737 6.758 1.00 90.81 103 SER A O 1
ATOM 796 N N . ALA A 1 104 ? -4.841 -11.722 4.743 1.00 92.75 104 ALA A N 1
ATOM 797 C CA . ALA A 1 104 ? -3.499 -12.297 4.650 1.00 92.75 104 ALA A CA 1
ATOM 798 C C . ALA A 1 104 ? -2.416 -11.210 4.661 1.00 92.75 104 ALA A C 1
ATOM 800 O O . ALA A 1 104 ? -1.489 -11.241 5.459 1.00 92.75 104 ALA A O 1
ATOM 801 N N . ARG A 1 105 ? -2.586 -10.160 3.859 1.00 90.94 105 ARG A N 1
ATOM 802 C CA . ARG A 1 105 ? -1.689 -9.000 3.856 1.00 90.94 105 ARG A CA 1
ATOM 803 C C . ARG A 1 105 ? -1.615 -8.322 5.225 1.00 90.94 105 ARG A C 1
ATOM 805 O O . ARG A 1 105 ? -0.523 -8.036 5.708 1.00 90.94 105 ARG A O 1
ATOM 812 N N . LEU A 1 106 ? -2.764 -8.058 5.857 1.00 87.62 106 LEU A N 1
ATOM 813 C CA . LEU A 1 106 ? -2.814 -7.384 7.158 1.00 87.62 106 LEU A CA 1
ATOM 814 C C . LEU A 1 106 ? -2.075 -8.173 8.239 1.00 87.62 106 LEU A C 1
ATOM 816 O O . LEU A 1 106 ? -1.515 -7.545 9.135 1.00 87.62 106 LEU A O 1
ATOM 820 N N . SER A 1 107 ? -2.081 -9.510 8.174 1.00 86.00 107 SER A N 1
ATOM 821 C CA . SER A 1 107 ? -1.429 -10.373 9.165 1.00 86.00 107 SER A CA 1
ATOM 822 C C . SER A 1 107 ? 0.091 -10.166 9.213 1.00 86.00 107 SER A C 1
ATOM 824 O O . SER A 1 107 ? 0.681 -10.299 10.286 1.00 86.00 107 SER A O 1
ATOM 826 N N . ILE A 1 108 ? 0.705 -9.758 8.097 1.00 87.94 108 ILE A N 1
ATOM 827 C CA . ILE A 1 108 ? 2.145 -9.501 8.002 1.00 87.94 108 ILE A CA 1
ATOM 828 C C . ILE A 1 108 ? 2.491 -8.005 7.977 1.00 87.94 108 ILE A C 1
ATOM 830 O O . ILE A 1 108 ? 3.444 -7.602 8.639 1.00 87.94 108 ILE A O 1
ATOM 834 N N . SER A 1 109 ? 1.703 -7.160 7.297 1.00 82.00 109 SER A N 1
ATOM 835 C CA . SER A 1 109 ? 2.005 -5.725 7.149 1.00 82.00 109 SER A CA 1
ATOM 836 C C . SER A 1 109 ? 1.727 -4.920 8.414 1.00 82.00 109 SER A C 1
ATOM 838 O O . SER A 1 109 ? 2.404 -3.932 8.684 1.00 82.00 109 SER A O 1
ATOM 840 N N . ASP A 1 110 ? 0.709 -5.317 9.182 1.00 74.38 110 ASP A N 1
ATOM 841 C CA . ASP A 1 110 ? 0.237 -4.534 10.323 1.00 74.38 110 ASP A CA 1
ATOM 842 C C . ASP A 1 110 ? 0.527 -5.185 11.685 1.00 74.38 110 ASP A C 1
ATOM 844 O O . ASP A 1 110 ? 0.292 -4.549 12.716 1.00 74.38 110 ASP A O 1
ATOM 848 N N . TYR A 1 111 ? 0.973 -6.444 11.713 1.00 75.06 111 TYR A N 1
ATOM 849 C CA . TYR A 1 111 ? 1.323 -7.139 12.956 1.00 75.06 111 TYR A CA 1
ATOM 850 C C . TYR A 1 111 ? 2.806 -7.488 12.999 1.00 75.06 111 TYR A C 1
ATOM 852 O O . TYR A 1 111 ? 3.562 -6.883 13.761 1.00 75.06 111 TYR A O 1
ATOM 860 N N . PHE A 1 112 ? 3.227 -8.489 12.228 1.00 80.31 112 PHE A N 1
ATOM 861 C CA . PHE A 1 112 ? 4.603 -8.954 12.257 1.00 80.31 112 PHE A CA 1
ATOM 862 C C . PHE A 1 112 ? 5.012 -9.564 10.924 1.00 80.31 112 PHE A C 1
ATOM 864 O O . PHE A 1 112 ? 4.449 -10.570 10.503 1.00 80.31 112 PHE A O 1
ATOM 871 N N . LEU A 1 113 ? 6.055 -8.987 10.333 1.00 87.81 113 LEU A N 1
ATOM 872 C CA . LEU A 1 113 ? 6.791 -9.572 9.226 1.00 87.81 113 LEU A CA 1
ATOM 873 C C . LEU A 1 113 ? 8.059 -10.258 9.776 1.00 87.81 113 LEU A C 1
ATOM 875 O O . LEU A 1 113 ? 8.910 -9.578 10.363 1.00 87.81 113 LEU A O 1
ATOM 879 N N . PRO A 1 114 ? 8.192 -11.590 9.643 1.00 88.81 114 PRO A N 1
ATOM 880 C CA . PRO A 1 114 ? 9.361 -12.330 10.114 1.00 88.81 114 PRO A CA 1
ATOM 881 C C . PRO A 1 114 ? 10.658 -11.872 9.442 1.00 88.81 114 PRO A C 1
ATOM 883 O O . PRO A 1 114 ? 10.699 -11.641 8.235 1.00 88.81 114 PRO A O 1
ATOM 886 N N . SER A 1 115 ? 11.746 -11.780 10.212 1.00 89.31 115 SER A N 1
ATOM 887 C CA . SER A 1 115 ? 13.053 -11.367 9.687 1.00 89.31 115 SER A CA 1
ATOM 888 C C . SER A 1 115 ? 13.543 -12.336 8.611 1.00 89.31 115 SER A C 1
ATOM 890 O O . SER A 1 115 ? 13.649 -13.541 8.863 1.00 89.31 115 SER A O 1
ATOM 892 N N . TYR A 1 116 ? 13.900 -11.806 7.435 1.00 91.94 116 TYR A N 1
ATOM 893 C CA . TYR A 1 116 ? 14.506 -12.600 6.363 1.00 91.94 116 TYR A CA 1
ATOM 894 C C . TYR A 1 116 ? 15.821 -13.242 6.811 1.00 91.94 116 TYR A C 1
ATOM 896 O O . TYR A 1 116 ? 16.062 -14.413 6.547 1.00 91.94 116 TYR A O 1
ATOM 904 N N . ALA A 1 117 ? 16.668 -12.495 7.526 1.00 90.94 117 ALA A N 1
ATOM 905 C CA . ALA A 1 117 ? 17.987 -12.974 7.936 1.00 90.94 117 ALA A CA 1
ATOM 906 C C . ALA A 1 117 ? 17.911 -14.184 8.885 1.00 90.94 117 ALA A C 1
ATOM 908 O O . ALA A 1 117 ? 18.764 -15.065 8.819 1.00 90.94 117 ALA A O 1
ATOM 909 N N . GLU A 1 118 ? 16.888 -14.237 9.741 1.00 90.62 118 GLU A N 1
ATOM 910 C CA . GLU A 1 118 ? 16.681 -15.322 10.711 1.00 90.62 118 GLU A CA 1
ATOM 911 C C . GLU A 1 118 ? 15.951 -16.529 10.105 1.00 90.62 118 GLU A C 1
ATOM 913 O O . GLU A 1 118 ? 16.111 -17.646 10.586 1.00 90.62 118 GLU A O 1
ATOM 918 N N . ASN A 1 119 ? 15.167 -16.317 9.042 1.00 92.56 119 ASN A N 1
ATOM 919 C CA . ASN A 1 119 ? 14.321 -17.341 8.418 1.00 92.56 119 ASN A CA 1
ATOM 920 C C . ASN A 1 119 ? 14.673 -17.560 6.939 1.00 92.56 119 ASN A C 1
ATOM 922 O O . ASN A 1 119 ? 13.809 -17.906 6.135 1.00 92.56 119 ASN A O 1
ATOM 926 N N . ARG A 1 120 ? 15.942 -17.341 6.578 1.00 94.19 120 ARG A N 1
ATOM 927 C CA . ARG A 1 120 ? 16.417 -17.325 5.189 1.00 94.19 120 ARG A CA 1
ATOM 928 C C . ARG A 1 120 ? 16.048 -18.592 4.422 1.00 94.19 120 ARG A C 1
ATOM 930 O O . ARG A 1 120 ? 15.486 -18.488 3.343 1.00 94.19 120 ARG A O 1
ATOM 937 N N . GLU A 1 121 ? 16.329 -19.766 4.988 1.00 94.50 121 GLU A N 1
ATOM 938 C CA . GLU A 1 121 ? 16.037 -21.054 4.339 1.00 94.50 121 GLU A CA 1
ATOM 939 C C . GLU A 1 121 ? 14.535 -21.232 4.071 1.00 94.50 121 GLU A C 1
ATOM 941 O O . GLU A 1 121 ? 14.148 -21.732 3.018 1.00 94.50 121 GLU A O 1
ATOM 946 N N . THR A 1 122 ? 13.680 -20.778 4.995 1.00 95.19 122 THR A N 1
ATOM 947 C CA . THR A 1 122 ? 12.222 -20.837 4.841 1.00 95.19 122 THR A CA 1
ATOM 948 C C . THR A 1 122 ? 11.741 -19.901 3.736 1.00 95.19 122 THR A C 1
ATOM 950 O O . THR A 1 122 ? 10.933 -20.310 2.910 1.00 95.19 122 THR A O 1
ATOM 953 N N . TYR A 1 123 ? 12.251 -18.667 3.683 1.00 96.06 123 TYR A N 1
ATOM 954 C CA . TYR A 1 123 ? 11.905 -17.722 2.618 1.00 96.06 123 TYR A CA 1
ATOM 955 C C . TYR A 1 123 ? 12.403 -18.189 1.244 1.00 96.06 123 TYR A C 1
ATOM 957 O O . TYR A 1 123 ? 11.634 -18.169 0.286 1.00 96.06 123 TYR A O 1
ATOM 965 N N . GLU A 1 124 ? 13.638 -18.690 1.151 1.00 95.25 124 GLU A N 1
ATOM 966 C CA . GLU A 1 124 ? 14.185 -19.243 -0.094 1.00 95.25 124 GLU A CA 1
ATOM 967 C C . GLU A 1 124 ? 13.364 -20.452 -0.581 1.00 95.25 124 GLU A C 1
ATOM 969 O O . GLU A 1 124 ? 13.106 -20.575 -1.777 1.00 95.25 124 GLU A O 1
ATOM 974 N N . ALA A 1 125 ? 12.872 -21.303 0.329 1.00 96.25 125 ALA A N 1
ATOM 975 C CA . ALA A 1 125 ? 11.976 -22.412 -0.013 1.00 96.25 125 ALA A CA 1
ATOM 976 C C . ALA A 1 125 ? 10.592 -21.955 -0.518 1.00 96.25 125 ALA A C 1
ATOM 978 O O . ALA A 1 125 ? 9.956 -22.682 -1.280 1.00 96.25 125 ALA A O 1
ATOM 979 N N . LEU A 1 126 ? 10.138 -20.765 -0.114 1.00 96.25 126 LEU A N 1
ATOM 980 C CA . LEU A 1 126 ? 8.921 -20.122 -0.619 1.00 96.25 126 LEU A CA 1
ATOM 981 C C . LEU A 1 126 ? 9.155 -19.337 -1.922 1.00 96.25 126 LEU A C 1
ATOM 983 O O . LEU A 1 126 ? 8.203 -18.784 -2.466 1.00 96.25 126 LEU A O 1
ATOM 987 N N . GLY A 1 127 ? 10.394 -19.271 -2.425 1.00 95.62 127 GLY A N 1
ATOM 988 C CA . GLY A 1 127 ? 10.744 -18.460 -3.595 1.00 95.62 127 GLY A CA 1
ATOM 989 C C . GLY A 1 127 ? 10.757 -16.953 -3.321 1.00 95.62 127 GLY A C 1
ATOM 990 O O . GLY A 1 127 ? 10.629 -16.166 -4.251 1.00 95.62 127 GLY A O 1
ATOM 991 N N . VAL A 1 128 ? 10.898 -16.548 -2.057 1.00 96.81 128 VAL A N 1
ATOM 992 C CA . VAL A 1 128 ? 10.885 -15.146 -1.621 1.00 96.81 128 VAL A CA 1
ATOM 993 C C . VAL A 1 128 ? 12.312 -14.682 -1.381 1.00 96.81 128 VAL A C 1
ATOM 995 O O . VAL A 1 128 ? 13.047 -15.294 -0.605 1.00 96.81 128 VAL A O 1
ATOM 998 N N . SER A 1 129 ? 12.706 -13.577 -2.009 1.00 97.19 129 SER A N 1
ATOM 999 C CA . SER A 1 129 ? 14.023 -12.970 -1.836 1.00 97.19 129 SER A CA 1
ATOM 1000 C C . SER A 1 129 ? 14.064 -11.990 -0.653 1.00 97.19 129 SER A C 1
ATOM 1002 O O . SER A 1 129 ? 13.048 -11.546 -0.111 1.00 97.19 129 SER A O 1
ATOM 1004 N N . ALA A 1 130 ? 15.270 -11.567 -0.259 1.00 97.00 130 ALA A N 1
ATOM 1005 C CA . ALA A 1 130 ? 15.423 -10.479 0.711 1.00 97.00 130 ALA A CA 1
ATOM 1006 C C . ALA A 1 130 ? 14.825 -9.155 0.200 1.00 97.00 130 ALA A C 1
ATOM 1008 O O . ALA A 1 130 ? 14.479 -8.285 1.001 1.00 97.00 130 ALA A O 1
ATOM 1009 N N . ASN A 1 131 ? 14.751 -8.975 -1.122 1.00 97.25 131 ASN A N 1
ATOM 1010 C CA . ASN A 1 131 ? 14.146 -7.806 -1.742 1.00 97.25 131 ASN A CA 1
ATOM 1011 C C . ASN A 1 131 ? 12.614 -7.878 -1.688 1.00 97.25 131 ASN A C 1
ATOM 1013 O O . ASN A 1 131 ? 11.990 -6.876 -1.352 1.00 97.25 131 ASN A O 1
ATOM 1017 N N . ASP A 1 132 ? 12.016 -9.054 -1.877 1.00 97.06 132 ASP A N 1
ATOM 1018 C CA . ASP A 1 132 ? 10.570 -9.251 -1.719 1.00 97.06 132 ASP A CA 1
ATOM 1019 C C . ASP A 1 132 ? 10.077 -8.875 -0.321 1.00 97.06 132 ASP A C 1
ATOM 1021 O O . ASP A 1 132 ? 9.086 -8.163 -0.176 1.00 97.06 132 ASP A O 1
ATOM 1025 N N . VAL A 1 133 ? 10.815 -9.262 0.724 1.00 95.50 133 VAL A N 1
ATOM 1026 C CA . VAL A 1 133 ? 10.477 -8.870 2.102 1.00 95.50 133 VAL A CA 1
ATOM 1027 C C . VAL A 1 133 ? 10.488 -7.343 2.266 1.00 95.50 133 VAL A C 1
ATOM 1029 O O . VAL A 1 133 ? 9.610 -6.797 2.932 1.00 95.50 133 VAL A O 1
ATOM 1032 N N . LYS A 1 134 ? 11.410 -6.621 1.608 1.00 94.25 134 LYS A N 1
ATOM 1033 C CA . LYS A 1 134 ? 11.418 -5.143 1.603 1.00 94.25 134 LYS A CA 1
ATOM 1034 C C . LYS A 1 134 ? 10.239 -4.559 0.826 1.00 94.25 134 LYS A C 1
ATOM 1036 O O . LYS A 1 134 ? 9.713 -3.516 1.206 1.00 94.25 134 LYS A O 1
ATOM 1041 N N . ILE A 1 135 ? 9.830 -5.194 -0.266 1.00 94.88 135 ILE A N 1
ATOM 1042 C CA . ILE A 1 135 ? 8.684 -4.765 -1.079 1.00 94.88 135 ILE A CA 1
ATOM 1043 C C . ILE A 1 135 ? 7.384 -4.921 -0.292 1.00 94.88 135 ILE A C 1
ATOM 1045 O O . ILE A 1 135 ? 6.549 -4.013 -0.292 1.00 94.88 135 ILE A O 1
ATOM 1049 N N . ILE A 1 136 ? 7.254 -6.020 0.452 1.00 93.88 136 ILE A N 1
ATOM 1050 C CA . ILE A 1 136 ? 6.135 -6.251 1.364 1.00 93.88 136 ILE A CA 1
ATOM 1051 C C . ILE A 1 136 ? 6.119 -5.187 2.473 1.00 93.88 136 ILE A C 1
ATOM 1053 O O . ILE A 1 136 ? 5.097 -4.528 2.680 1.00 93.88 136 ILE A O 1
ATOM 1057 N N . ASP A 1 137 ? 7.257 -4.968 3.137 1.00 90.25 137 ASP A N 1
ATOM 1058 C CA . ASP A 1 137 ? 7.403 -4.000 4.236 1.00 90.25 137 ASP A CA 1
ATOM 1059 C C . ASP A 1 137 ? 7.152 -2.546 3.794 1.00 90.25 137 ASP A C 1
ATOM 1061 O O . ASP A 1 137 ? 6.530 -1.761 4.507 1.00 90.25 137 ASP A O 1
ATOM 1065 N N . SER A 1 138 ? 7.555 -2.193 2.570 1.00 88.94 138 SER A N 1
ATOM 1066 C CA . SER A 1 138 ? 7.364 -0.856 1.982 1.00 88.94 138 SER A CA 1
ATOM 1067 C C . SER A 1 138 ? 5.999 -0.643 1.320 1.00 88.94 138 SER A C 1
ATOM 1069 O O . SER A 1 138 ? 5.791 0.369 0.648 1.00 88.94 138 SER A O 1
ATOM 1071 N N . TRP A 1 139 ? 5.050 -1.566 1.509 1.00 91.38 139 TRP A N 1
ATOM 1072 C CA . TRP A 1 139 ? 3.697 -1.475 0.954 1.00 91.38 139 TRP A CA 1
ATOM 1073 C C . TRP A 1 139 ? 3.673 -1.376 -0.580 1.00 91.38 139 TRP A C 1
ATOM 1075 O O . TRP A 1 139 ? 2.904 -0.600 -1.145 1.00 91.38 139 TRP A O 1
ATOM 1085 N N . SER A 1 140 ? 4.506 -2.175 -1.252 1.00 92.44 140 SER A N 1
ATOM 1086 C CA . SER A 1 140 ? 4.608 -2.258 -2.718 1.00 92.44 140 SER A CA 1
ATOM 1087 C C . SER A 1 140 ? 4.231 -3.645 -3.279 1.00 92.44 140 SER A C 1
ATOM 1089 O O . SER A 1 140 ? 4.688 -4.040 -4.344 1.00 92.44 140 SER A O 1
ATOM 1091 N N . PHE A 1 141 ? 3.380 -4.394 -2.573 1.00 91.56 141 PHE A N 1
ATOM 1092 C CA . PHE A 1 141 ? 2.956 -5.769 -2.901 1.00 91.56 141 PHE A CA 1
ATOM 1093 C C . PHE A 1 141 ? 1.755 -5.863 -3.872 1.00 91.56 141 PHE A C 1
ATOM 1095 O O . PHE A 1 141 ? 1.079 -6.882 -3.945 1.00 91.56 141 PHE A O 1
ATOM 1102 N N . GLY A 1 142 ? 1.420 -4.791 -4.587 1.00 92.44 142 GLY A N 1
ATOM 1103 C CA . GLY A 1 142 ? 0.184 -4.648 -5.369 1.00 92.44 142 GLY A CA 1
ATOM 1104 C C . GLY A 1 142 ? 0.118 -5.465 -6.658 1.00 92.44 142 GLY A C 1
ATOM 1105 O O . GLY A 1 142 ? -0.882 -5.368 -7.371 1.00 92.44 142 GLY A O 1
ATOM 1106 N N . ASP A 1 143 ? 1.160 -6.238 -6.955 1.00 95.69 143 ASP A N 1
ATOM 1107 C CA . ASP A 1 143 ? 1.139 -7.289 -7.964 1.00 95.69 143 ASP A CA 1
ATOM 1108 C C . ASP A 1 143 ? 0.722 -8.609 -7.312 1.00 95.69 143 ASP A C 1
ATOM 1110 O O . ASP A 1 143 ? 1.530 -9.298 -6.689 1.00 95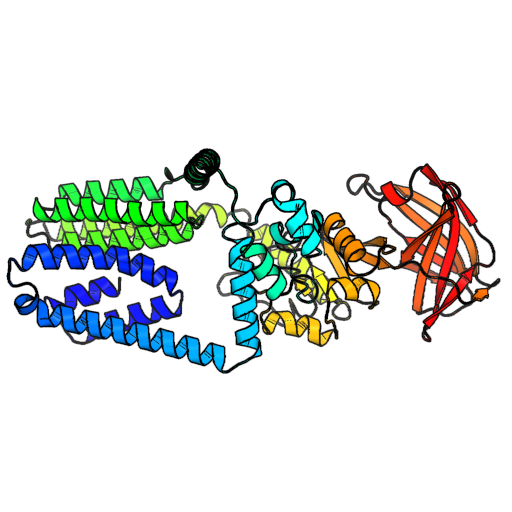.69 143 ASP A O 1
ATOM 1114 N N . THR A 1 144 ? -0.564 -8.937 -7.429 1.00 93.62 144 THR A N 1
ATOM 1115 C CA . THR A 1 144 ? -1.150 -10.124 -6.801 1.00 93.62 144 THR A CA 1
ATOM 1116 C C . THR A 1 144 ? -0.785 -11.424 -7.507 1.00 93.62 144 THR A C 1
ATOM 1118 O O . THR A 1 144 ? -1.080 -12.476 -6.958 1.00 93.62 144 THR A O 1
ATOM 1121 N N . GLU A 1 145 ? -0.161 -11.381 -8.690 1.00 95.12 145 GLU A N 1
ATOM 1122 C CA . GLU A 1 145 ? 0.368 -12.589 -9.337 1.00 95.12 145 GLU A CA 1
ATOM 1123 C C . GLU A 1 145 ? 1.669 -13.041 -8.658 1.00 95.12 145 GLU A C 1
ATOM 1125 O O . GLU A 1 145 ? 1.904 -14.239 -8.516 1.00 95.12 145 GLU A O 1
ATOM 1130 N N . ILE A 1 146 ? 2.480 -12.086 -8.181 1.00 95.81 146 ILE A N 1
ATOM 1131 C CA . ILE A 1 146 ? 3.712 -12.349 -7.421 1.00 95.81 146 ILE A CA 1
ATOM 1132 C C . ILE A 1 146 ? 3.392 -12.514 -5.931 1.00 95.81 146 ILE A C 1
ATOM 1134 O O . ILE A 1 146 ? 3.711 -13.533 -5.323 1.00 95.81 146 ILE A O 1
ATOM 1138 N N . TYR A 1 147 ? 2.723 -11.526 -5.334 1.00 95.38 147 TYR A N 1
ATOM 1139 C CA . TYR A 1 147 ? 2.407 -11.491 -3.906 1.00 95.38 147 TYR A CA 1
ATOM 1140 C C . TYR A 1 147 ? 0.954 -11.896 -3.658 1.00 95.38 147 TYR A C 1
ATOM 1142 O O . TYR A 1 147 ? 0.164 -11.073 -3.199 1.00 95.38 147 TYR A O 1
ATOM 1150 N N . ASN A 1 148 ? 0.594 -13.135 -4.004 1.00 94.75 148 ASN A N 1
ATOM 1151 C CA . ASN A 1 148 ? -0.759 -13.687 -3.842 1.00 94.75 148 ASN A CA 1
ATOM 1152 C C . ASN A 1 148 ? -1.107 -14.032 -2.379 1.00 94.75 148 ASN A C 1
ATOM 1154 O O . ASN A 1 148 ? -0.261 -13.996 -1.485 1.00 94.75 148 ASN A O 1
ATOM 1158 N N . THR A 1 149 ? -2.378 -14.357 -2.129 1.00 95.38 149 THR A N 1
ATOM 1159 C CA . THR A 1 149 ? -2.892 -14.682 -0.788 1.00 95.38 149 THR A CA 1
ATOM 1160 C C . THR A 1 149 ? -2.133 -15.849 -0.160 1.00 95.38 149 THR A C 1
ATOM 1162 O O . THR A 1 149 ? -1.706 -15.746 0.987 1.00 95.38 149 THR A O 1
ATOM 1165 N N . GLU A 1 150 ? -1.914 -16.924 -0.917 1.00 96.25 150 GLU A N 1
ATOM 1166 C CA . GLU A 1 150 ? -1.265 -18.148 -0.450 1.00 96.25 150 GLU A CA 1
ATOM 1167 C C . GLU A 1 150 ? 0.170 -17.883 0.021 1.00 96.25 150 GLU A C 1
ATOM 1169 O O . GLU A 1 150 ? 0.592 -18.394 1.059 1.00 96.25 150 GLU A O 1
ATOM 1174 N N . LEU A 1 151 ? 0.914 -17.049 -0.710 1.00 96.25 151 LEU A N 1
ATOM 1175 C CA . LEU A 1 151 ? 2.267 -16.653 -0.342 1.00 96.25 151 LEU A CA 1
ATOM 1176 C C . LEU A 1 151 ? 2.275 -15.843 0.957 1.00 96.25 151 LEU A C 1
ATOM 1178 O O . LEU A 1 151 ? 3.078 -16.108 1.851 1.00 96.25 151 LEU A O 1
ATOM 1182 N N . LEU A 1 152 ? 1.377 -14.862 1.078 1.00 95.25 152 LEU A N 1
ATOM 1183 C CA . LEU A 1 152 ? 1.289 -14.007 2.264 1.00 95.25 152 LEU A CA 1
ATOM 1184 C C . LEU A 1 152 ? 0.889 -14.815 3.510 1.00 95.25 152 LEU A C 1
ATOM 1186 O O . LEU A 1 152 ? 1.439 -14.592 4.590 1.00 95.25 152 LEU A O 1
ATOM 1190 N N . GLU A 1 153 ? -0.015 -15.787 3.364 1.00 95.62 153 GLU A N 1
ATOM 1191 C CA . GLU A 1 153 ? -0.364 -16.738 4.425 1.00 95.62 153 GLU A CA 1
ATOM 1192 C C . GLU A 1 153 ? 0.820 -17.639 4.793 1.00 95.62 153 GLU A C 1
ATOM 1194 O O . GLU A 1 153 ? 1.116 -17.806 5.974 1.00 95.62 153 GLU A O 1
ATOM 1199 N N . ALA A 1 154 ? 1.563 -18.156 3.810 1.00 95.50 154 ALA A N 1
ATOM 1200 C CA . ALA A 1 154 ? 2.755 -18.960 4.073 1.00 95.50 154 ALA A CA 1
ATOM 1201 C C . ALA A 1 154 ? 3.840 -18.175 4.832 1.00 95.50 154 ALA A C 1
ATOM 1203 O O . ALA A 1 154 ? 4.487 -18.724 5.724 1.00 95.50 154 ALA A O 1
ATOM 1204 N N . ILE A 1 155 ? 4.012 -16.882 4.529 1.00 95.06 155 ILE A N 1
ATOM 1205 C CA . ILE A 1 155 ? 4.915 -15.990 5.273 1.00 95.06 155 ILE A CA 1
ATOM 1206 C C . ILE A 1 155 ? 4.417 -15.783 6.710 1.00 95.06 155 ILE A C 1
ATOM 1208 O O . ILE A 1 155 ? 5.225 -15.768 7.640 1.00 95.06 155 ILE A O 1
ATOM 1212 N N . HIS A 1 156 ? 3.104 -15.644 6.917 1.00 90.81 156 HIS A N 1
ATOM 1213 C CA . HIS A 1 156 ? 2.520 -15.486 8.252 1.00 90.81 156 HIS A CA 1
ATOM 1214 C C . HIS A 1 156 ? 2.774 -16.694 9.168 1.00 90.81 156 HIS A C 1
ATOM 1216 O O . HIS A 1 156 ? 2.979 -16.521 10.370 1.00 90.81 156 HIS A O 1
ATOM 1222 N N . GLU A 1 157 ? 2.798 -17.904 8.606 1.00 92.50 157 GLU A N 1
ATOM 1223 C CA . GLU A 1 157 ? 3.048 -19.147 9.346 1.00 92.50 157 GLU A CA 1
ATOM 1224 C C . GLU A 1 157 ? 4.516 -19.327 9.774 1.00 92.50 157 GLU A C 1
ATOM 1226 O O . GLU A 1 157 ? 4.825 -20.212 10.579 1.00 92.50 157 GLU A O 1
ATOM 1231 N N . ILE A 1 158 ? 5.442 -18.493 9.282 1.00 90.88 158 ILE A N 1
ATOM 1232 C CA . ILE A 1 158 ? 6.842 -18.539 9.712 1.00 90.88 158 ILE A CA 1
ATOM 1233 C C . ILE A 1 158 ? 6.908 -18.181 11.209 1.00 90.88 158 ILE A C 1
ATOM 1235 O O . ILE A 1 158 ? 6.517 -17.076 11.606 1.00 90.88 158 ILE A O 1
ATOM 1239 N N . PRO A 1 159 ? 7.430 -19.080 12.070 1.00 81.88 159 PRO A N 1
ATOM 1240 C CA . PRO A 1 159 ? 7.419 -18.869 13.506 1.00 81.88 159 PRO A CA 1
ATOM 1241 C C . PRO A 1 159 ? 8.146 -17.592 13.905 1.00 81.88 159 PRO A C 1
ATOM 1243 O O . PRO A 1 159 ? 9.283 -17.332 13.506 1.00 81.88 159 PRO A O 1
ATOM 1246 N N . ASN A 1 160 ? 7.515 -16.825 14.786 1.00 73.38 160 ASN A N 1
ATOM 1247 C CA . ASN A 1 160 ? 8.170 -15.689 15.401 1.00 73.38 160 ASN A CA 1
ATOM 1248 C C . ASN A 1 160 ? 9.237 -16.181 16.391 1.00 73.38 160 ASN A C 1
ATOM 1250 O O . ASN A 1 160 ? 8.911 -16.630 17.489 1.00 73.38 160 ASN A O 1
ATOM 1254 N N . GLN A 1 161 ? 10.511 -16.087 16.009 1.00 65.81 161 GLN A N 1
ATOM 1255 C CA . GLN A 1 161 ? 11.637 -16.495 16.855 1.00 65.81 161 GLN A CA 1
ATOM 1256 C C . GLN A 1 161 ? 12.049 -15.430 17.890 1.00 65.81 161 GLN A C 1
ATOM 1258 O O . GLN A 1 161 ? 13.076 -15.586 18.551 1.00 65.81 161 GLN A O 1
ATOM 1263 N N . ARG A 1 162 ? 11.264 -14.356 18.078 1.00 65.06 162 ARG A N 1
ATOM 1264 C CA . ARG A 1 162 ? 11.589 -13.288 19.037 1.00 65.06 162 ARG A CA 1
ATOM 1265 C C . ARG A 1 162 ? 11.747 -13.831 20.457 1.00 65.06 162 ARG A C 1
ATOM 1267 O O . ARG A 1 162 ? 10.820 -14.397 21.040 1.00 65.06 162 ARG A O 1
ATOM 1274 N N . GLY A 1 163 ? 12.910 -13.573 21.055 1.00 67.38 163 GLY A N 1
ATOM 1275 C CA . GLY A 1 163 ? 13.136 -13.832 22.469 1.00 67.38 163 GLY A CA 1
ATOM 1276 C C . GLY A 1 163 ? 12.284 -12.916 23.355 1.00 67.38 163 GLY A C 1
ATOM 1277 O O . GLY A 1 163 ? 11.885 -11.818 22.964 1.00 67.38 163 GLY A O 1
ATOM 1278 N N . ALA A 1 164 ? 12.044 -13.328 24.604 1.00 71.25 164 ALA A N 1
ATOM 1279 C CA . ALA A 1 164 ? 11.292 -12.520 25.573 1.00 71.25 164 ALA A CA 1
ATOM 1280 C C . ALA A 1 164 ? 11.922 -11.129 25.820 1.00 71.25 164 ALA A C 1
ATOM 1282 O O . ALA A 1 164 ? 11.209 -10.169 26.110 1.00 71.25 164 ALA A O 1
ATOM 1283 N N . ALA A 1 165 ? 13.249 -11.015 25.691 1.00 72.12 165 ALA A N 1
ATOM 1284 C CA . ALA A 1 165 ? 13.977 -9.752 25.808 1.00 72.12 165 ALA A CA 1
ATOM 1285 C C . ALA A 1 165 ? 13.727 -8.808 24.619 1.00 72.12 165 ALA A C 1
ATOM 1287 O O . ALA A 1 165 ? 13.512 -7.613 24.831 1.00 72.12 165 ALA A O 1
ATOM 1288 N N . ASP A 1 166 ? 13.689 -9.331 23.392 1.00 70.44 166 ASP A N 1
ATOM 1289 C CA . ASP A 1 166 ? 13.399 -8.535 22.192 1.00 70.44 166 ASP A CA 1
ATOM 1290 C C . ASP A 1 166 ? 11.954 -8.046 22.207 1.00 70.44 166 ASP A C 1
ATOM 1292 O O . ASP A 1 166 ? 11.686 -6.875 21.942 1.00 70.44 166 ASP A O 1
ATOM 1296 N N . TRP A 1 167 ? 11.028 -8.910 22.634 1.00 74.00 167 TRP A N 1
ATOM 1297 C CA . TRP A 1 167 ? 9.636 -8.531 22.847 1.00 74.00 167 TRP A CA 1
ATOM 1298 C C . TRP A 1 167 ? 9.492 -7.417 23.894 1.00 74.00 167 TRP A C 1
ATOM 1300 O O . TRP A 1 167 ? 8.790 -6.440 23.646 1.00 74.00 167 TRP A O 1
ATOM 1310 N N . LEU A 1 168 ? 10.178 -7.513 25.041 1.00 74.56 168 LEU A N 1
ATOM 1311 C CA . LEU A 1 168 ? 10.147 -6.468 26.076 1.00 74.56 168 LEU A CA 1
ATOM 1312 C C . LEU A 1 168 ? 10.719 -5.140 25.573 1.00 74.56 168 LEU A C 1
ATOM 1314 O O . LEU A 1 168 ? 10.188 -4.077 25.893 1.00 74.56 168 LEU A O 1
ATOM 1318 N N . THR A 1 169 ? 11.794 -5.205 24.791 1.00 74.25 169 THR A N 1
ATOM 1319 C CA . THR A 1 169 ? 12.465 -4.026 24.237 1.00 74.25 169 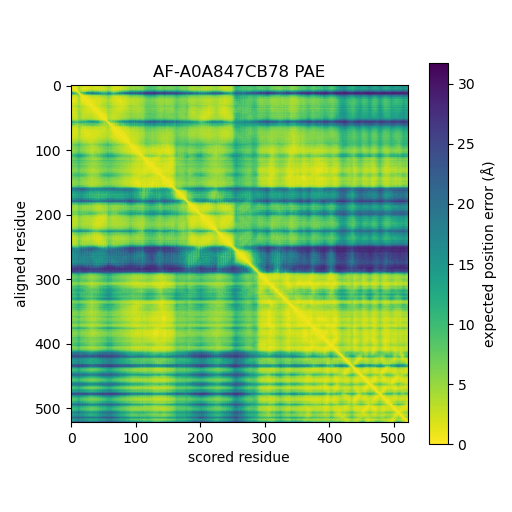THR A CA 1
ATOM 1320 C C . THR A 1 169 ? 11.577 -3.345 23.204 1.00 74.25 169 THR A C 1
ATOM 1322 O O . THR A 1 169 ? 11.406 -2.129 23.253 1.00 74.25 169 THR A O 1
ATOM 1325 N N . GLN A 1 170 ? 10.936 -4.118 22.327 1.00 70.25 170 GLN A N 1
ATOM 1326 C CA . GLN A 1 170 ? 9.977 -3.593 21.364 1.00 70.25 170 GLN A CA 1
ATOM 1327 C C . GLN A 1 170 ? 8.717 -3.069 22.045 1.00 70.25 170 GLN A C 1
ATOM 1329 O O . GLN A 1 170 ? 8.278 -1.981 21.717 1.00 70.25 170 GLN A O 1
ATOM 1334 N N . PHE A 1 171 ? 8.172 -3.765 23.043 1.00 74.00 171 PHE A N 1
ATOM 1335 C CA . PHE A 1 171 ? 7.049 -3.263 23.831 1.00 74.00 171 PHE A CA 1
ATOM 1336 C C . PHE A 1 171 ? 7.389 -1.922 24.494 1.00 74.00 171 PHE A C 1
ATOM 1338 O O . PHE A 1 171 ? 6.594 -0.988 24.428 1.00 74.00 171 PHE A O 1
ATOM 1345 N N . ALA A 1 172 ? 8.580 -1.795 25.087 1.00 73.06 172 ALA A N 1
ATOM 1346 C CA . ALA A 1 172 ? 9.047 -0.536 25.655 1.00 73.06 172 ALA A CA 1
ATOM 1347 C C . ALA A 1 172 ? 9.209 0.551 24.580 1.00 73.06 172 ALA A C 1
ATOM 1349 O O . ALA A 1 172 ? 8.746 1.671 24.786 1.00 73.06 172 ALA A O 1
ATOM 1350 N N . ALA A 1 173 ? 9.802 0.221 23.430 1.00 69.56 173 ALA A N 1
ATOM 1351 C CA . ALA A 1 173 ? 9.948 1.135 22.300 1.00 69.56 173 ALA A CA 1
ATOM 1352 C C . ALA A 1 173 ? 8.586 1.598 21.775 1.00 69.56 173 ALA A C 1
ATOM 1354 O O . ALA A 1 173 ? 8.365 2.792 21.657 1.00 69.56 173 ALA A O 1
ATOM 1355 N N . THR A 1 174 ? 7.637 0.686 21.578 1.00 67.69 174 THR A N 1
ATOM 1356 C CA . THR A 1 174 ? 6.258 0.968 21.177 1.00 67.69 174 THR A CA 1
ATOM 1357 C C . THR A 1 174 ? 5.568 1.868 22.204 1.00 67.69 174 THR A C 1
ATOM 1359 O O . THR A 1 174 ? 5.014 2.895 21.837 1.00 67.69 174 THR A O 1
ATOM 1362 N N . VAL A 1 175 ? 5.669 1.574 23.505 1.00 67.81 175 VAL A N 1
ATOM 1363 C CA . VAL A 1 175 ? 5.141 2.434 24.585 1.00 67.81 175 VAL A CA 1
ATOM 1364 C C . VAL A 1 175 ? 5.746 3.849 24.549 1.00 67.81 175 VAL A C 1
ATOM 1366 O O . VAL A 1 175 ? 5.048 4.821 24.847 1.00 67.81 175 VAL A O 1
ATOM 1369 N N . ILE A 1 176 ? 7.020 3.983 24.171 1.00 67.00 176 ILE A N 1
ATOM 1370 C CA . ILE A 1 176 ? 7.708 5.273 24.017 1.00 67.00 176 ILE A CA 1
ATOM 1371 C C . ILE A 1 176 ? 7.289 5.984 22.715 1.00 67.00 176 ILE A C 1
ATOM 1373 O O . ILE A 1 176 ? 6.967 7.167 22.756 1.00 67.00 176 ILE A O 1
ATOM 1377 N N . GLU A 1 177 ? 7.245 5.285 21.578 1.00 61.56 177 GLU A N 1
ATOM 1378 C CA . GLU A 1 177 ? 6.900 5.810 20.244 1.00 61.56 177 GLU A CA 1
ATOM 1379 C C . GLU A 1 177 ? 5.442 6.253 20.132 1.00 61.56 177 GLU A C 1
ATOM 1381 O O . GLU A 1 177 ? 5.135 7.295 19.545 1.00 61.56 177 GLU A O 1
ATOM 1386 N N . ILE A 1 178 ? 4.533 5.483 20.730 1.00 57.91 178 ILE A N 1
ATOM 1387 C CA . ILE A 1 178 ? 3.118 5.848 20.854 1.00 57.91 178 ILE A CA 1
ATOM 1388 C C . ILE A 1 178 ? 2.970 7.125 21.675 1.00 57.91 178 ILE A C 1
ATOM 1390 O O . ILE A 1 178 ? 1.953 7.809 21.550 1.00 57.91 178 ILE A O 1
ATOM 1394 N N . ASP A 1 179 ? 3.997 7.472 22.459 1.00 59.88 179 ASP A N 1
ATOM 1395 C CA . ASP A 1 179 ? 3.909 8.436 23.531 1.00 59.88 179 ASP A CA 1
ATOM 1396 C C . ASP A 1 179 ? 2.766 7.962 24.435 1.00 59.88 179 ASP A C 1
ATOM 1398 O O . ASP A 1 179 ? 1.687 8.529 24.460 1.00 59.88 179 ASP A O 1
ATOM 1402 N N . VAL A 1 180 ? 2.921 6.842 25.152 1.00 52.53 180 VAL A N 1
ATOM 1403 C CA . VAL A 1 180 ? 1.912 6.436 26.158 1.00 52.53 180 VAL A CA 1
ATOM 1404 C C . VAL A 1 180 ? 1.813 7.488 27.273 1.00 52.53 180 VAL A C 1
ATOM 1406 O O . VAL A 1 180 ? 0.850 7.493 28.026 1.00 52.53 180 VAL A O 1
ATOM 1409 N N . LEU A 1 181 ? 2.750 8.438 27.337 1.00 53.81 181 LEU A N 1
ATOM 1410 C CA . LEU A 1 181 ? 2.646 9.703 28.068 1.00 53.81 181 LEU A CA 1
ATOM 1411 C C . LEU A 1 181 ? 2.042 10.832 27.214 1.00 53.81 181 LEU A C 1
ATOM 1413 O O . LEU A 1 181 ? 2.197 12.013 27.519 1.00 53.81 181 LEU A O 1
ATOM 1417 N N . SER A 1 182 ? 1.300 10.487 26.168 1.00 63.69 182 SER A N 1
ATOM 1418 C CA . SER A 1 182 ? 0.620 11.445 25.319 1.00 63.69 182 SER A CA 1
ATOM 1419 C C . SER A 1 182 ? -0.401 12.197 26.140 1.00 63.69 182 SER A C 1
ATOM 1421 O O . SER A 1 182 ? -0.865 11.790 27.214 1.00 63.69 182 SER A O 1
ATOM 1423 N N . VAL A 1 183 ? -0.828 13.318 25.583 1.00 65.56 183 VAL A N 1
ATOM 1424 C CA . VAL A 1 183 ? -1.840 14.156 26.208 1.00 65.56 183 VAL A CA 1
ATOM 1425 C C . VAL A 1 183 ? -3.120 13.343 26.525 1.00 65.56 183 VAL A C 1
ATOM 1427 O O . VAL A 1 183 ? -3.800 13.662 27.497 1.00 65.56 183 VAL A O 1
ATOM 1430 N N . SER A 1 184 ? -3.410 12.243 25.804 1.00 70.19 184 SER A N 1
ATOM 1431 C CA . SER A 1 184 ? -4.567 11.357 26.037 1.00 70.19 184 SER A CA 1
ATOM 1432 C C . SER A 1 184 ? -4.451 10.584 27.352 1.00 70.19 184 SER A C 1
ATOM 1434 O O . SER A 1 184 ? -5.440 10.417 28.069 1.00 70.19 184 SER A O 1
ATOM 1436 N N . PHE A 1 185 ? -3.238 10.145 27.701 1.00 74.88 185 PHE A N 1
ATOM 1437 C CA . PHE A 1 185 ? -2.949 9.476 28.966 1.00 74.88 185 PHE A CA 1
ATOM 1438 C C . PHE A 1 185 ? -3.187 10.412 30.145 1.00 74.88 185 PHE A C 1
ATOM 1440 O O . PHE A 1 185 ? -3.947 10.084 31.058 1.00 74.88 185 PHE A O 1
ATOM 1447 N N . TYR A 1 186 ? -2.592 11.605 30.103 1.00 75.88 186 TYR A N 1
ATOM 1448 C CA . TYR A 1 186 ? -2.764 12.593 31.165 1.00 75.88 186 TYR A CA 1
ATOM 1449 C C . TYR A 1 186 ? -4.204 13.109 31.240 1.00 75.88 186 TYR A C 1
ATOM 1451 O O . TYR A 1 186 ? -4.709 13.338 32.340 1.00 75.88 186 TYR A O 1
ATOM 1459 N N . ALA A 1 187 ? -4.897 13.222 30.103 1.00 78.06 187 ALA A N 1
ATOM 1460 C CA . ALA A 1 187 ? -6.313 13.568 30.062 1.00 78.06 187 ALA A CA 1
ATOM 1461 C C . ALA A 1 187 ? -7.173 12.514 30.772 1.00 78.06 187 ALA A C 1
ATOM 1463 O O . ALA A 1 187 ? -7.998 12.880 31.607 1.00 78.06 187 ALA A O 1
ATOM 1464 N N . ALA A 1 188 ? -6.957 11.218 30.518 1.00 83.12 188 ALA A N 1
ATOM 1465 C CA . ALA A 1 188 ? -7.687 10.145 31.198 1.00 83.12 188 ALA A CA 1
ATOM 1466 C C . ALA A 1 188 ? -7.535 10.229 32.728 1.00 83.12 188 ALA A C 1
ATOM 1468 O O . ALA A 1 188 ? -8.534 10.202 33.455 1.00 83.12 188 ALA A O 1
ATOM 1469 N N . VAL A 1 189 ? -6.301 10.415 33.220 1.00 85.75 189 VAL A N 1
ATOM 1470 C CA . VAL A 1 189 ? -6.031 10.608 34.656 1.00 85.75 189 VAL A CA 1
ATOM 1471 C C . VAL A 1 189 ? -6.725 11.864 35.181 1.00 85.75 189 VAL A C 1
ATOM 1473 O O . VAL A 1 189 ? -7.422 11.800 36.194 1.00 85.75 189 VAL A O 1
ATOM 1476 N N . ALA A 1 190 ? -6.579 13.000 34.496 1.00 82.12 190 ALA A N 1
ATOM 1477 C CA . ALA A 1 190 ? -7.163 14.270 34.917 1.00 82.12 190 ALA A CA 1
ATOM 1478 C C . ALA A 1 190 ? -8.694 14.195 35.015 1.00 82.12 190 ALA A C 1
ATOM 1480 O O . ALA A 1 190 ? -9.269 14.636 36.008 1.00 82.12 190 ALA A O 1
ATOM 1481 N N . LEU A 1 191 ? -9.364 13.579 34.037 1.00 82.12 191 LEU A N 1
ATOM 1482 C CA . LEU A 1 191 ? -10.819 13.397 34.032 1.00 82.12 191 LEU A CA 1
ATOM 1483 C C . LEU A 1 191 ? -11.295 12.536 35.208 1.00 82.12 191 LEU A C 1
ATOM 1485 O O . LEU A 1 191 ? -12.324 12.830 35.824 1.00 82.12 191 LEU A O 1
ATOM 1489 N N . VAL A 1 192 ? -10.539 11.496 35.559 1.00 85.50 192 VAL A N 1
ATOM 1490 C CA . VAL A 1 192 ? -10.839 10.634 36.710 1.00 85.50 192 VAL A CA 1
ATOM 1491 C C . VAL A 1 192 ? -10.617 11.377 38.020 1.00 85.50 192 VAL A C 1
ATOM 1493 O O . VAL A 1 192 ? -11.478 11.309 38.895 1.00 85.50 192 VAL A O 1
ATOM 1496 N N . VAL A 1 193 ? -9.523 12.133 38.144 1.00 83.88 193 VAL A N 1
ATOM 1497 C CA . VAL A 1 193 ? -9.241 12.984 39.311 1.00 83.88 193 VAL A CA 1
ATOM 1498 C C . VAL A 1 193 ? -10.349 14.019 39.502 1.00 83.88 193 VAL A C 1
ATOM 1500 O O . VAL A 1 193 ? -10.877 14.152 40.606 1.00 83.88 193 VAL A O 1
ATOM 1503 N N . LEU A 1 194 ? -10.776 14.692 38.430 1.00 78.38 194 LEU A N 1
ATOM 1504 C CA . LEU A 1 194 ? -11.906 15.623 38.460 1.00 78.38 194 LEU A CA 1
ATOM 1505 C C . LEU A 1 194 ? -13.193 14.926 38.914 1.00 78.38 194 LEU A C 1
ATOM 1507 O O . LEU A 1 194 ? -13.870 15.411 39.820 1.00 78.38 194 LEU A O 1
ATOM 1511 N N . SER A 1 195 ? -13.490 13.750 38.354 1.00 78.38 195 SER A N 1
ATOM 1512 C CA . SER A 1 195 ? -14.648 12.938 38.751 1.00 78.38 195 SER A CA 1
ATOM 1513 C C . SER A 1 195 ? -14.576 12.524 40.228 1.00 78.38 195 SER A C 1
ATOM 1515 O O . SER A 1 195 ? -15.592 12.484 40.922 1.00 78.38 195 SER A O 1
ATOM 1517 N N . PHE A 1 196 ? -13.373 12.285 40.755 1.00 81.44 196 PHE A N 1
ATOM 1518 C CA . PHE A 1 196 ? -13.135 11.886 42.142 1.00 81.44 196 PHE A CA 1
ATOM 1519 C C . PHE A 1 196 ? -13.565 12.952 43.158 1.00 81.44 196 PHE A C 1
ATOM 1521 O O . PHE A 1 196 ? -14.036 12.610 44.245 1.00 81.44 196 PHE A O 1
ATOM 1528 N N . PHE A 1 197 ? -13.448 14.240 42.822 1.00 76.06 197 PHE A N 1
ATOM 1529 C CA . PHE A 1 197 ? -13.897 15.332 43.696 1.00 76.06 197 PHE A CA 1
ATOM 1530 C C . PHE A 1 197 ? -15.419 15.437 43.802 1.00 76.06 197 PHE A C 1
ATOM 1532 O O . PHE A 1 197 ? -15.923 16.072 44.732 1.00 76.06 197 PHE A O 1
ATOM 1539 N N . ILE A 1 198 ? -16.143 14.802 42.884 1.00 72.50 198 ILE A N 1
ATOM 1540 C CA . ILE A 1 198 ? -17.589 14.934 42.715 1.00 72.50 198 ILE A CA 1
ATOM 1541 C C . ILE A 1 198 ? -18.306 13.688 43.244 1.00 72.50 198 ILE A C 1
ATOM 154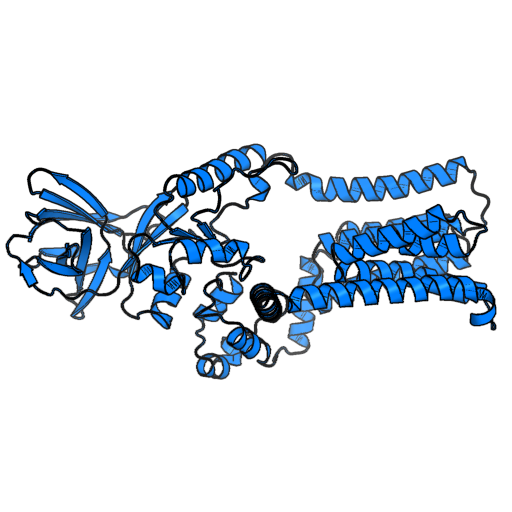3 O O . ILE A 1 198 ? -19.285 13.798 43.981 1.00 72.50 198 ILE A O 1
ATOM 1547 N N . CYS A 1 199 ? -17.771 12.513 42.925 1.00 78.56 199 CYS A N 1
ATOM 1548 C CA . CYS A 1 199 ? -18.313 11.202 43.262 1.00 78.56 199 CYS A CA 1
ATOM 1549 C C . CYS A 1 199 ? -18.281 10.866 44.768 1.00 78.56 199 CYS A C 1
ATOM 1551 O O . CYS A 1 199 ? -17.384 11.288 45.507 1.00 78.56 199 CYS A O 1
ATOM 1553 N N . GLU A 1 200 ? -19.224 10.033 45.222 1.00 79.94 200 GLU A N 1
ATOM 1554 C CA . GLU A 1 200 ? -19.174 9.402 46.548 1.00 79.94 200 GLU A CA 1
ATOM 1555 C C . GLU A 1 200 ? -18.277 8.148 46.541 1.00 79.94 200 GLU A C 1
ATOM 1557 O O . GLU A 1 200 ? -17.663 7.795 45.533 1.00 79.94 200 GLU A O 1
ATOM 1562 N N . LYS A 1 201 ? -18.120 7.480 47.696 1.00 82.81 201 LYS A N 1
ATOM 1563 C CA . LYS A 1 201 ? -17.144 6.385 47.879 1.00 82.81 201 LYS A CA 1
ATOM 1564 C C . LYS A 1 201 ? -17.319 5.247 46.863 1.00 82.81 201 LYS A C 1
ATOM 1566 O O . LYS A 1 201 ? -16.319 4.702 46.405 1.00 82.81 201 LYS A O 1
ATOM 1571 N N . LYS A 1 202 ? -18.558 4.891 46.515 1.00 84.25 202 LYS A N 1
ATOM 1572 C CA . LYS A 1 202 ? -18.862 3.813 45.562 1.00 84.25 202 LYS A CA 1
ATOM 1573 C C . LYS A 1 202 ? -18.479 4.215 44.135 1.00 84.25 202 LYS A C 1
ATOM 1575 O O . LYS A 1 202 ? -17.782 3.474 43.452 1.00 84.25 202 LYS A O 1
ATOM 1580 N N . GLU A 1 203 ? -18.875 5.404 43.709 1.00 85.06 203 GLU A N 1
ATOM 1581 C CA . GLU A 1 203 ? -18.626 5.944 42.372 1.00 85.06 203 GLU A CA 1
ATOM 1582 C C . GLU A 1 203 ? -17.133 6.229 42.166 1.00 85.06 203 GLU A C 1
ATOM 1584 O O . GLU A 1 203 ? -16.604 5.999 41.086 1.00 85.06 203 GLU A O 1
ATOM 1589 N N . LYS A 1 204 ? -16.411 6.626 43.221 1.00 88.00 204 LYS A N 1
ATOM 1590 C CA . LYS A 1 204 ? -14.944 6.737 43.219 1.00 88.00 204 LYS A CA 1
ATOM 1591 C C . LYS A 1 204 ? -14.256 5.425 42.841 1.00 88.00 204 LYS A C 1
ATOM 1593 O O . LYS A 1 204 ? -13.309 5.443 42.058 1.00 88.00 204 LYS A O 1
ATOM 1598 N N . ILE A 1 205 ? -14.738 4.297 43.371 1.00 90.19 205 ILE A N 1
ATOM 1599 C CA . ILE A 1 205 ? -14.226 2.967 43.011 1.00 90.19 205 ILE A CA 1
ATOM 1600 C C . ILE A 1 205 ? -14.518 2.682 41.534 1.00 90.19 205 ILE A C 1
ATOM 1602 O O . ILE A 1 205 ? -13.621 2.242 40.822 1.00 90.19 205 ILE A O 1
ATOM 1606 N N . VAL A 1 206 ? -15.729 2.990 41.053 1.00 89.62 206 VAL A N 1
ATOM 1607 C CA . VAL A 1 206 ? -16.087 2.831 39.632 1.00 89.62 206 VAL A CA 1
ATOM 1608 C C . VAL A 1 206 ? -15.172 3.666 38.734 1.00 89.62 206 VAL A C 1
ATOM 1610 O O . VAL A 1 206 ? -14.656 3.131 37.757 1.00 89.62 206 VAL A O 1
ATOM 1613 N N . CYS A 1 207 ? -14.899 4.931 39.071 1.00 88.44 207 CYS A N 1
ATOM 1614 C CA . CYS A 1 207 ? -13.986 5.784 38.306 1.00 88.44 207 CYS A CA 1
ATOM 1615 C C . CYS A 1 207 ? -12.572 5.189 38.218 1.00 88.44 207 CYS A C 1
ATOM 1617 O O . CYS A 1 207 ? -12.007 5.129 37.128 1.00 88.44 207 CYS A O 1
ATOM 1619 N N . ILE A 1 208 ? -12.013 4.712 39.340 1.00 91.38 208 ILE A N 1
ATOM 1620 C CA . ILE A 1 208 ? -10.678 4.087 39.363 1.00 91.38 208 ILE A CA 1
ATOM 1621 C C . ILE A 1 208 ? -10.668 2.804 38.531 1.00 91.38 208 ILE A C 1
ATOM 1623 O O . ILE A 1 208 ? -9.790 2.627 37.693 1.00 91.38 208 ILE A O 1
ATOM 1627 N N . LEU A 1 209 ? -11.646 1.917 38.725 1.00 92.12 209 LEU A N 1
ATOM 1628 C CA . LEU A 1 209 ? -11.715 0.664 37.971 1.00 92.12 209 LEU A CA 1
ATOM 1629 C C . LEU A 1 209 ? -11.908 0.915 36.471 1.00 92.12 209 LEU A C 1
ATOM 1631 O O . LEU A 1 209 ? -11.335 0.193 35.663 1.00 92.12 209 LEU A O 1
ATOM 1635 N N . SER A 1 210 ? -12.654 1.956 36.094 1.00 89.94 210 SER A N 1
ATOM 1636 C CA . SER A 1 210 ? -12.822 2.364 34.693 1.00 89.94 210 SER A CA 1
ATOM 1637 C C . SER A 1 210 ? -11.506 2.836 34.078 1.00 89.94 210 SER A C 1
ATOM 1639 O O . SER A 1 210 ? -11.207 2.478 32.944 1.00 89.94 210 SER A O 1
ATOM 1641 N N . LEU A 1 211 ? -10.701 3.593 34.832 1.00 90.31 211 LEU A N 1
ATOM 1642 C CA . LEU A 1 211 ? -9.367 4.020 34.407 1.00 90.31 211 LEU A CA 1
ATOM 1643 C C . LEU A 1 211 ? -8.420 2.830 34.235 1.00 90.31 211 LEU A C 1
ATOM 1645 O O . LEU A 1 211 ? -7.742 2.722 33.218 1.00 90.31 211 LEU A O 1
ATOM 1649 N N . VAL A 1 212 ? -8.398 1.920 35.213 1.00 91.44 212 VAL A N 1
ATOM 1650 C CA . VAL A 1 212 ? -7.580 0.701 35.149 1.00 91.44 212 VAL A CA 1
ATOM 1651 C C . VAL A 1 212 ? -7.977 -0.131 33.934 1.00 91.44 212 VAL A C 1
ATOM 1653 O O . VAL A 1 212 ? -7.112 -0.532 33.165 1.00 91.44 212 VAL A O 1
ATOM 1656 N N . PHE A 1 213 ? -9.275 -0.347 33.717 1.00 90.81 213 PHE A N 1
ATOM 1657 C CA . PHE A 1 213 ? -9.756 -1.128 32.582 1.00 90.81 213 PHE A CA 1
ATOM 1658 C C . PHE A 1 213 ? -9.463 -0.451 31.238 1.00 90.81 213 PHE A C 1
ATOM 1660 O O . PHE A 1 213 ? -9.051 -1.124 30.298 1.00 90.81 213 PHE A O 1
ATOM 1667 N N . TYR A 1 214 ? -9.596 0.877 31.154 1.00 88.62 214 TYR A N 1
ATOM 1668 C CA . TYR A 1 214 ? -9.153 1.649 29.991 1.00 88.62 214 TYR A CA 1
ATOM 1669 C C . TYR A 1 214 ? -7.676 1.374 29.672 1.00 88.62 214 TYR A C 1
ATOM 1671 O O . TYR A 1 214 ? -7.358 1.032 28.535 1.00 88.62 214 TYR A O 1
ATOM 1679 N N . TYR A 1 215 ? -6.785 1.432 30.667 1.00 86.62 215 TYR A N 1
ATOM 1680 C CA . TYR A 1 215 ? -5.368 1.140 30.447 1.00 86.62 215 TYR A CA 1
ATOM 1681 C C . TYR A 1 215 ? -5.098 -0.319 30.105 1.00 86.62 215 TYR A C 1
ATOM 1683 O O . TYR A 1 215 ? -4.243 -0.574 29.269 1.00 86.62 215 TYR A O 1
ATOM 1691 N N . VAL A 1 216 ? -5.834 -1.271 30.680 1.00 88.00 216 VAL A N 1
ATOM 1692 C CA . VAL A 1 216 ? -5.735 -2.683 30.279 1.00 88.00 216 VAL A CA 1
ATOM 1693 C C . VAL A 1 216 ? -6.054 -2.836 28.792 1.00 88.00 216 VAL A C 1
ATOM 1695 O O . VAL A 1 216 ? -5.304 -3.501 28.083 1.00 88.00 216 VAL A O 1
ATOM 1698 N N . VAL A 1 217 ? -7.110 -2.180 28.297 1.00 86.38 217 VAL A N 1
ATOM 1699 C CA . VAL A 1 217 ? -7.461 -2.207 26.869 1.00 86.38 217 VAL A CA 1
ATOM 1700 C C . VAL A 1 217 ? -6.366 -1.549 26.024 1.00 86.38 217 VAL A C 1
ATOM 1702 O O . VAL A 1 217 ? -5.903 -2.162 25.067 1.00 86.38 217 VAL A O 1
ATOM 1705 N N . VAL A 1 218 ? -5.895 -0.352 26.382 1.00 81.62 218 VAL A N 1
ATOM 1706 C CA . VAL A 1 218 ? -4.834 0.344 25.625 1.00 81.62 218 VAL A CA 1
ATOM 1707 C C . VAL A 1 218 ? -3.532 -0.464 25.605 1.00 81.62 218 VAL A C 1
ATOM 1709 O O . VAL A 1 218 ? -2.970 -0.686 24.539 1.00 81.62 218 VAL A O 1
ATOM 1712 N N . ILE A 1 219 ? -3.088 -0.984 26.751 1.00 80.44 219 ILE A N 1
ATOM 1713 C CA . ILE A 1 219 ? -1.883 -1.819 26.848 1.00 80.44 219 ILE A CA 1
ATOM 1714 C C . ILE A 1 219 ? -2.054 -3.108 26.042 1.00 80.44 219 ILE A C 1
ATOM 1716 O O . ILE A 1 219 ? -1.118 -3.519 25.364 1.00 80.44 219 ILE A O 1
ATOM 1720 N N . SER A 1 220 ? -3.239 -3.731 26.059 1.00 81.56 220 SER A N 1
ATOM 1721 C CA . SER A 1 220 ? -3.495 -4.922 25.239 1.00 81.56 220 SER A CA 1
ATOM 1722 C C . SER A 1 220 ? -3.351 -4.633 23.743 1.00 81.56 220 SER A C 1
ATOM 1724 O O . SER A 1 220 ? -2.803 -5.455 23.015 1.00 81.56 220 SER A O 1
ATOM 1726 N N . LEU A 1 221 ? -3.752 -3.440 23.293 1.00 78.81 221 LEU A N 1
ATOM 1727 C CA . LEU A 1 221 ? -3.546 -3.003 21.916 1.00 78.81 221 LEU A CA 1
ATOM 1728 C C . LEU A 1 221 ? -2.060 -2.751 21.623 1.00 78.81 221 LEU A C 1
ATOM 1730 O O . LEU A 1 221 ? -1.609 -3.131 20.547 1.00 78.81 221 LEU A O 1
ATOM 1734 N N . CYS A 1 222 ? -1.284 -2.214 22.576 1.00 75.06 222 CYS A N 1
ATOM 1735 C CA . CYS A 1 222 ? 0.176 -2.102 22.443 1.00 75.06 222 CYS A CA 1
ATOM 1736 C C . CYS A 1 222 ? 0.853 -3.464 22.292 1.00 75.06 222 CYS A C 1
ATOM 1738 O O . CYS A 1 222 ? 1.722 -3.617 21.442 1.00 75.06 222 CYS A O 1
ATOM 1740 N N . VAL A 1 223 ? 0.446 -4.459 23.086 1.00 73.88 223 VAL A N 1
ATOM 1741 C CA . VAL A 1 223 ? 0.995 -5.826 23.007 1.00 73.88 223 VAL A CA 1
ATOM 1742 C C . VAL A 1 223 ? 0.739 -6.452 21.635 1.00 73.88 223 VAL A C 1
ATOM 1744 O O . VAL A 1 223 ? 1.575 -7.194 21.132 1.00 73.88 223 VAL A O 1
ATOM 1747 N N . VAL A 1 224 ? -0.398 -6.127 21.023 1.00 71.75 224 VAL A N 1
ATOM 1748 C CA . VAL A 1 224 ? -0.785 -6.594 19.685 1.00 71.75 224 VAL A CA 1
ATOM 1749 C C . VAL A 1 224 ? -0.163 -5.731 18.565 1.00 71.75 224 VAL A C 1
ATOM 1751 O O . VAL A 1 224 ? -0.351 -6.031 17.392 1.00 71.75 224 VAL A O 1
ATOM 1754 N N . GLY A 1 225 ? 0.583 -4.667 18.895 1.00 66.94 225 GLY A N 1
ATOM 1755 C CA . GLY A 1 225 ? 1.193 -3.753 17.917 1.00 66.94 225 GLY A CA 1
ATOM 1756 C C . GLY A 1 225 ? 0.203 -2.780 17.260 1.00 66.94 225 GLY A C 1
ATOM 1757 O O . GLY A 1 225 ? 0.470 -2.225 16.201 1.00 66.94 225 GLY A O 1
ATOM 1758 N N . ARG A 1 226 ? -0.973 -2.567 17.864 1.00 67.25 226 ARG A N 1
ATOM 1759 C CA . ARG A 1 226 ? -2.131 -1.880 17.260 1.00 67.25 226 ARG A CA 1
ATOM 1760 C C . ARG A 1 226 ? -2.574 -0.624 18.015 1.00 67.25 226 ARG A C 1
ATOM 1762 O O . ARG A 1 226 ? -3.769 -0.373 18.183 1.00 67.25 226 ARG A O 1
ATOM 1769 N N . THR A 1 227 ? -1.632 0.215 18.427 1.00 66.75 227 THR A N 1
ATOM 1770 C CA . THR A 1 227 ? -1.915 1.475 19.139 1.00 66.75 227 THR A CA 1
ATOM 1771 C C . THR A 1 227 ? -1.682 2.683 18.249 1.00 66.75 227 THR A C 1
ATOM 1773 O O . THR A 1 227 ? -0.696 3.408 18.315 1.00 66.75 227 THR A O 1
ATOM 1776 N N . THR A 1 228 ? -2.653 2.917 17.378 1.00 67.31 228 THR A N 1
ATOM 1777 C CA . THR A 1 228 ? -2.727 4.155 16.604 1.00 67.31 228 THR A CA 1
ATOM 1778 C C . THR A 1 228 ? -3.457 5.231 17.407 1.00 67.31 228 THR A C 1
ATOM 1780 O O . THR A 1 228 ? -4.504 4.956 17.999 1.00 67.31 228 THR A O 1
ATOM 1783 N N . ARG A 1 229 ? -2.985 6.479 17.356 1.00 68.69 229 ARG A N 1
ATOM 1784 C CA . ARG A 1 229 ? -3.523 7.611 18.144 1.00 68.69 229 ARG A CA 1
ATOM 1785 C C . ARG A 1 229 ? -5.034 7.858 17.979 1.00 68.69 229 ARG A C 1
ATOM 1787 O O . ARG A 1 229 ? -5.709 8.295 18.913 1.00 68.69 229 ARG A O 1
ATOM 1794 N N . TRP A 1 230 ? -5.609 7.558 16.810 1.00 69.62 230 TRP A N 1
ATOM 1795 C CA . TRP A 1 230 ? -7.058 7.686 16.584 1.00 69.62 230 TRP A CA 1
ATOM 1796 C C . TRP A 1 230 ? -7.885 6.634 17.341 1.00 69.62 230 TRP A C 1
ATOM 1798 O O . TRP A 1 230 ? -9.007 6.926 17.757 1.00 69.62 230 TRP A O 1
ATOM 1808 N N . VAL A 1 231 ? -7.336 5.438 17.584 1.00 75.56 231 VAL A N 1
ATOM 1809 C CA . VAL A 1 231 ? -7.985 4.420 18.430 1.00 75.56 231 VAL A CA 1
ATOM 1810 C C . VAL A 1 231 ? -7.990 4.877 19.887 1.00 75.56 231 VAL A C 1
ATOM 1812 O O . VAL A 1 231 ? -9.028 4.800 20.542 1.00 75.56 231 VAL A O 1
ATOM 1815 N N . GLU A 1 232 ? -6.881 5.438 20.373 1.00 74.94 232 GLU A N 1
ATOM 1816 C CA . GLU A 1 232 ? -6.780 5.976 21.737 1.00 74.94 232 GLU A CA 1
ATOM 1817 C C . GLU A 1 232 ? -7.775 7.105 21.987 1.00 74.94 232 GLU A C 1
ATOM 1819 O O . GLU A 1 232 ? -8.467 7.108 23.002 1.00 74.94 232 GLU A O 1
ATOM 1824 N N . THR A 1 233 ? -7.914 8.025 21.029 1.00 75.75 233 THR A N 1
ATOM 1825 C CA . THR A 1 233 ? -8.885 9.124 21.116 1.00 75.75 233 THR A CA 1
ATOM 1826 C C . THR A 1 233 ? -10.313 8.579 21.228 1.00 75.75 233 THR A C 1
ATOM 1828 O O . THR A 1 233 ? -11.086 9.015 22.082 1.00 75.75 233 THR A O 1
ATOM 1831 N N . GLY A 1 234 ? -10.659 7.563 20.426 1.00 79.19 234 GLY A N 1
ATOM 1832 C CA . GLY A 1 234 ? -11.950 6.878 20.522 1.00 79.19 234 GLY A CA 1
ATOM 1833 C C . GLY A 1 234 ? -12.170 6.196 21.878 1.00 79.19 234 GLY A C 1
ATOM 1834 O O . GLY A 1 234 ? -13.265 6.278 22.445 1.00 79.19 234 GLY A O 1
ATOM 1835 N N . MET A 1 235 ? -11.132 5.567 22.435 1.00 81.69 235 MET A N 1
ATOM 1836 C CA . MET A 1 235 ? -11.190 4.948 23.764 1.00 81.69 235 MET A CA 1
ATOM 1837 C C . MET A 1 235 ? -11.320 5.989 24.881 1.00 81.69 235 MET A C 1
ATOM 1839 O O . MET A 1 235 ? -12.093 5.782 25.818 1.00 81.69 235 MET A O 1
ATOM 1843 N N . LEU A 1 236 ? -10.645 7.134 24.767 1.00 82.88 236 LEU A N 1
ATOM 1844 C CA . LEU A 1 236 ? -10.791 8.250 25.698 1.00 82.88 236 LEU A CA 1
ATOM 1845 C C . LEU A 1 236 ? -12.228 8.786 25.678 1.00 82.88 236 LEU A C 1
ATOM 1847 O O . LEU A 1 236 ? -12.823 8.985 26.734 1.00 82.88 236 LEU A O 1
ATOM 1851 N N . CYS A 1 237 ? -12.846 8.927 24.500 1.00 80.94 237 CYS A N 1
ATOM 1852 C CA . CYS A 1 237 ? -14.264 9.283 24.400 1.00 80.94 237 CYS A CA 1
ATOM 1853 C C . CYS A 1 237 ? -15.185 8.241 25.063 1.00 80.94 237 CYS A C 1
ATOM 1855 O O . CYS A 1 237 ? -16.191 8.607 25.682 1.00 80.94 237 CYS A O 1
ATOM 1857 N N . ALA A 1 238 ? -14.858 6.948 24.961 1.00 86.50 238 ALA A N 1
ATOM 1858 C CA . ALA A 1 238 ? -15.589 5.890 25.656 1.00 86.50 238 ALA A CA 1
ATOM 1859 C C . ALA A 1 238 ? -15.456 6.021 27.185 1.00 86.50 238 ALA A C 1
ATOM 1861 O O . ALA A 1 238 ? -16.467 5.924 27.889 1.00 86.50 238 ALA A O 1
ATOM 1862 N N . LEU A 1 239 ? -14.252 6.328 27.686 1.00 86.75 239 LEU A N 1
ATOM 1863 C CA . LEU A 1 239 ? -14.002 6.629 29.098 1.00 86.75 239 LEU A CA 1
ATOM 1864 C C . LEU A 1 239 ? -14.775 7.875 29.557 1.00 86.75 239 LEU A C 1
ATOM 1866 O O . LEU A 1 239 ? -15.433 7.824 30.592 1.00 86.75 239 LEU A O 1
ATOM 1870 N N . CYS A 1 240 ? -14.785 8.964 28.781 1.00 83.31 240 CYS A N 1
ATOM 1871 C CA . CYS A 1 240 ? -15.591 10.150 29.087 1.00 83.31 240 CYS A CA 1
ATOM 1872 C C . CYS A 1 240 ? -17.071 9.790 29.251 1.00 83.31 240 CYS A C 1
ATOM 1874 O O . CYS A 1 240 ? -17.709 10.207 30.215 1.00 83.31 240 CYS A O 1
ATOM 1876 N N . GLY A 1 241 ? -17.618 8.973 28.345 1.00 81.00 241 GLY A N 1
ATOM 1877 C CA . GLY A 1 241 ? -18.988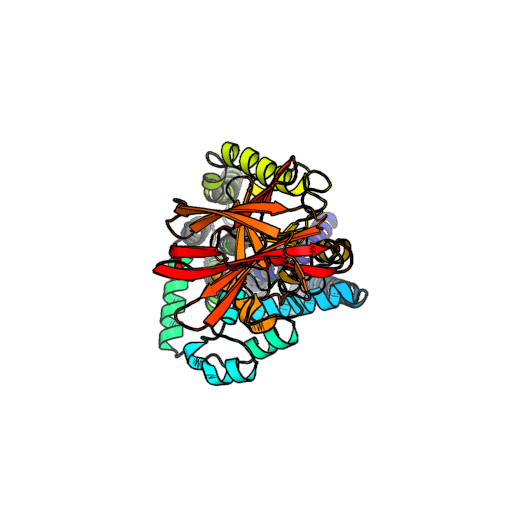 8.476 28.468 1.00 81.00 241 GLY A CA 1
ATOM 1878 C C . GLY A 1 241 ? -19.209 7.681 29.755 1.00 81.00 241 GLY A C 1
ATOM 1879 O O . GLY A 1 241 ? -20.186 7.916 30.464 1.00 81.00 241 GLY A O 1
ATOM 1880 N N . ALA A 1 242 ? -18.293 6.770 30.081 1.00 84.94 242 ALA A N 1
ATOM 1881 C CA . ALA A 1 242 ? -18.336 5.986 31.310 1.00 84.94 242 ALA A CA 1
ATOM 1882 C C . ALA A 1 242 ? -18.307 6.862 32.580 1.00 84.94 242 ALA A C 1
ATOM 1884 O O . ALA A 1 242 ? -19.077 6.625 33.515 1.00 84.94 242 ALA A O 1
ATOM 1885 N N . LEU A 1 243 ? -17.472 7.904 32.600 1.00 83.94 243 LEU A N 1
ATOM 1886 C CA . LEU A 1 243 ? -17.395 8.861 33.705 1.00 83.94 243 LEU A CA 1
ATOM 1887 C C . LEU A 1 243 ? -18.665 9.710 33.809 1.00 83.94 243 LEU A C 1
ATOM 1889 O O . LEU A 1 243 ? -19.190 9.871 34.905 1.00 83.94 243 LEU A O 1
ATOM 1893 N N . LEU A 1 244 ? -19.220 10.184 32.690 1.00 79.31 244 LEU A N 1
ATOM 1894 C CA . LEU A 1 244 ? -20.497 10.910 32.681 1.00 79.31 244 LEU A CA 1
ATOM 1895 C C . LEU A 1 244 ? -21.645 10.048 33.221 1.00 79.31 244 LEU A C 1
ATOM 1897 O O . LEU A 1 244 ? -22.427 10.518 34.045 1.00 79.31 244 LEU A O 1
ATOM 1901 N N . ALA A 1 245 ? -21.715 8.777 32.815 1.00 80.06 245 ALA A N 1
ATOM 1902 C CA . ALA A 1 245 ? -22.699 7.834 33.344 1.00 80.06 245 ALA A CA 1
ATOM 1903 C C . ALA A 1 245 ? -22.488 7.551 34.839 1.00 80.06 245 ALA A C 1
ATOM 1905 O O . ALA A 1 245 ? -23.448 7.303 35.560 1.00 80.06 245 ALA A O 1
ATOM 1906 N N . THR A 1 246 ? -21.244 7.598 35.314 1.00 82.56 246 THR A N 1
ATOM 1907 C CA . THR A 1 246 ? -20.917 7.442 36.736 1.00 82.56 246 THR A CA 1
ATOM 1908 C C . THR A 1 246 ? -21.359 8.662 37.544 1.00 82.56 246 THR A C 1
ATOM 1910 O O . THR A 1 246 ? -22.003 8.529 38.586 1.00 82.56 246 THR A O 1
ATOM 1913 N N . LEU A 1 247 ? -21.090 9.860 37.022 1.00 76.62 247 LEU A N 1
ATOM 1914 C CA . LEU A 1 247 ? -21.494 11.130 37.619 1.00 76.62 247 LEU A CA 1
ATOM 1915 C C . LEU A 1 247 ? -23.018 11.257 37.707 1.00 76.62 247 LEU A C 1
ATOM 1917 O O . LEU A 1 247 ? -23.514 11.652 38.757 1.00 76.62 247 LEU A O 1
ATOM 1921 N N . SER A 1 248 ? -23.762 10.835 36.677 1.00 74.06 248 SER A N 1
ATOM 1922 C CA . SER A 1 248 ? -25.233 10.879 36.692 1.00 74.06 248 SER A CA 1
ATOM 1923 C C . SER A 1 248 ? -25.871 9.963 37.744 1.00 74.06 248 SER A C 1
ATOM 1925 O O . SER A 1 248 ? -27.059 10.080 38.022 1.00 74.06 248 SER A O 1
ATOM 1927 N N . GLN A 1 249 ? -25.117 9.005 38.295 1.00 74.31 249 GLN A N 1
ATOM 1928 C CA . GLN A 1 249 ? -25.585 8.122 39.370 1.00 74.31 249 GLN A CA 1
ATOM 1929 C C . GLN A 1 249 ? -25.222 8.643 40.767 1.00 74.31 249 GLN A C 1
ATOM 1931 O O . GLN A 1 249 ? -25.729 8.114 41.758 1.00 74.31 249 GLN A O 1
ATOM 1936 N N . SER A 1 250 ? -24.346 9.648 40.863 1.00 72.25 250 SER A N 1
ATOM 1937 C CA . SER A 1 250 ? -23.918 10.220 42.139 1.00 72.25 250 SER A CA 1
ATOM 1938 C C . SER A 1 250 ? -25.087 10.932 42.821 1.00 72.25 250 SER A C 1
ATOM 1940 O O . SER A 1 250 ? -25.760 11.763 42.217 1.00 72.25 250 SER A O 1
ATOM 1942 N N . LYS A 1 251 ? -25.326 10.622 44.100 1.00 65.12 251 LYS A N 1
ATOM 1943 C CA . LYS A 1 251 ? -26.405 11.228 44.905 1.00 65.12 251 LYS A CA 1
ATOM 1944 C C . LYS A 1 251 ? -26.001 12.518 45.610 1.00 65.12 251 LYS A C 1
ATOM 1946 O O . LYS A 1 251 ? -26.827 13.126 46.289 1.00 65.12 251 LYS A O 1
ATOM 1951 N N . ARG A 1 252 ? -24.741 12.925 45.476 1.00 63.38 252 ARG A N 1
ATOM 1952 C CA . ARG A 1 252 ? -24.232 14.131 46.114 1.00 63.38 252 ARG A CA 1
ATOM 1953 C C . ARG A 1 252 ? -24.999 15.337 45.578 1.00 63.38 252 ARG A C 1
ATOM 1955 O O . ARG A 1 252 ? -24.983 15.575 44.374 1.00 63.38 252 ARG A O 1
ATOM 1962 N N . GLU A 1 253 ? -25.636 16.101 46.467 1.00 53.81 253 GLU A N 1
ATOM 1963 C CA . GLU A 1 253 ? -26.310 17.353 46.108 1.00 53.81 253 GLU A CA 1
ATOM 1964 C C . GLU A 1 253 ? -25.279 18.364 45.599 1.00 53.81 253 GLU A C 1
ATOM 1966 O O . GLU A 1 253 ? -24.627 19.095 46.345 1.00 53.81 253 GLU A O 1
ATOM 1971 N N . ILE A 1 254 ? -25.091 18.361 44.289 1.00 56.88 254 ILE A N 1
ATOM 1972 C CA . ILE A 1 254 ? -24.332 19.359 43.558 1.00 56.88 254 ILE A CA 1
ATOM 1973 C C . ILE A 1 254 ? -25.370 20.326 43.011 1.00 56.88 254 ILE A C 1
ATOM 1975 O O . ILE A 1 254 ? -26.415 19.908 42.513 1.00 56.88 254 ILE A O 1
ATOM 1979 N N . SER A 1 255 ? -25.115 21.632 43.110 1.00 55.66 255 SER A N 1
ATOM 1980 C CA . SER A 1 255 ? -26.062 22.591 42.545 1.00 55.66 255 SER A CA 1
ATOM 1981 C C . SER A 1 255 ? -26.272 22.278 41.048 1.00 55.66 255 SER A C 1
ATOM 1983 O O . SER A 1 255 ? -25.283 22.022 40.349 1.00 55.66 255 SER A O 1
ATOM 1985 N N . PRO A 1 256 ? -27.505 22.354 40.506 1.00 57.31 256 PRO A N 1
ATOM 1986 C CA . PRO A 1 256 ? -27.774 22.069 39.090 1.00 57.31 256 PRO A CA 1
ATOM 1987 C C . PRO A 1 256 ? -26.932 22.919 38.126 1.00 57.31 256 PRO A C 1
ATOM 1989 O O . PRO A 1 256 ? -26.751 22.584 36.957 1.00 57.31 256 PRO A O 1
ATOM 1992 N N . ARG A 1 257 ? -26.423 24.058 38.611 1.00 54.00 257 ARG A N 1
ATOM 1993 C CA . ARG A 1 257 ? -25.513 24.947 37.890 1.00 54.00 257 ARG A CA 1
ATOM 1994 C C . ARG A 1 257 ? -24.091 24.381 37.838 1.00 54.00 257 ARG A C 1
ATOM 1996 O O . ARG A 1 257 ? -23.478 24.407 36.778 1.00 54.00 257 ARG A O 1
ATOM 2003 N N . SER A 1 258 ? -23.586 23.846 38.946 1.00 59.28 258 SER A N 1
ATOM 2004 C CA . SER A 1 258 ? -22.251 23.243 39.046 1.00 59.28 258 SER A CA 1
ATOM 2005 C C . SER A 1 258 ? -22.145 21.939 38.252 1.00 59.28 258 SER A C 1
ATOM 2007 O O . SER A 1 258 ? -21.143 21.729 37.579 1.00 59.28 258 SER A O 1
ATOM 2009 N N . GLU A 1 259 ? -23.189 21.106 38.254 1.00 60.41 259 GLU A N 1
ATOM 2010 C CA . GLU A 1 259 ? -23.246 19.870 37.457 1.00 60.41 259 GLU A CA 1
ATOM 2011 C C . GLU A 1 259 ? -23.193 20.165 35.951 1.00 60.41 259 GLU A C 1
ATOM 2013 O O . GLU A 1 259 ? -22.388 19.585 35.224 1.00 60.41 259 GLU A O 1
ATOM 2018 N N . LYS A 1 260 ? -23.972 21.155 35.490 1.00 57.81 260 LYS A N 1
ATOM 2019 C CA . LYS A 1 260 ? -23.931 21.631 34.100 1.00 57.81 260 LYS A CA 1
ATOM 2020 C C . LYS A 1 260 ? -22.569 22.207 33.727 1.00 57.81 260 LYS A C 1
ATOM 2022 O O . LYS A 1 260 ? -22.097 21.941 32.628 1.00 57.81 260 LYS A O 1
ATOM 2027 N N . ILE A 1 261 ? -21.929 22.965 34.620 1.00 64.75 261 ILE A N 1
ATOM 2028 C CA . ILE A 1 261 ? -20.583 23.511 34.390 1.00 64.75 261 ILE A CA 1
ATOM 2029 C C . ILE A 1 261 ? -19.565 22.379 34.260 1.00 64.75 261 ILE A C 1
ATOM 2031 O O . ILE A 1 261 ? -18.776 22.396 33.327 1.00 64.75 261 ILE A O 1
ATOM 2035 N N . ILE A 1 262 ? -19.608 21.372 35.132 1.00 66.62 262 ILE A N 1
ATOM 2036 C CA . ILE A 1 262 ? -18.686 20.232 35.082 1.00 66.62 262 ILE A CA 1
ATOM 2037 C C . ILE A 1 262 ? -18.911 19.406 33.817 1.00 66.62 262 ILE A C 1
ATOM 2039 O O . ILE A 1 262 ? -17.952 19.128 33.107 1.00 66.62 262 ILE A O 1
ATOM 2043 N N . ALA A 1 263 ? -20.156 19.053 33.495 1.00 65.12 263 ALA A N 1
ATOM 2044 C CA . ALA A 1 263 ? -20.471 18.342 32.259 1.00 65.12 263 ALA A CA 1
ATOM 2045 C C . ALA A 1 263 ? -20.007 19.140 31.032 1.00 65.12 263 ALA A C 1
ATOM 2047 O O . ALA A 1 263 ? -19.399 18.574 30.129 1.00 65.12 263 ALA A O 1
ATOM 2048 N N . THR A 1 264 ? -20.203 20.463 31.039 1.00 63.75 264 THR A N 1
ATOM 2049 C CA . THR A 1 264 ? -19.703 21.359 29.989 1.00 63.75 264 THR A CA 1
ATOM 2050 C C . THR A 1 264 ? -18.178 21.368 29.947 1.00 63.75 264 THR A C 1
ATOM 2052 O O . THR A 1 264 ? -17.624 21.274 28.868 1.00 63.75 264 THR A O 1
ATOM 2055 N N . VAL A 1 265 ? -17.471 21.416 31.079 1.00 68.94 265 VAL A N 1
ATOM 2056 C CA . VAL A 1 265 ? -15.999 21.372 31.117 1.00 68.94 265 VAL A CA 1
ATOM 2057 C C . VAL A 1 265 ? -15.474 20.026 30.627 1.00 68.94 265 VAL A C 1
ATOM 2059 O O . VAL A 1 265 ? -14.529 20.011 29.853 1.00 68.94 265 VAL A O 1
ATOM 2062 N N . LEU A 1 266 ? -16.089 18.906 31.008 1.00 67.75 266 LEU A N 1
ATOM 2063 C CA . LEU A 1 266 ? -15.682 17.574 30.556 1.00 67.75 266 LEU A CA 1
ATOM 2064 C C . LEU A 1 266 ? -15.929 17.404 29.051 1.00 67.75 266 LEU A C 1
ATOM 2066 O O . LEU A 1 266 ? -15.043 16.949 28.332 1.00 67.75 266 LEU A O 1
ATOM 2070 N N . ILE A 1 267 ? -17.098 17.819 28.554 1.00 66.81 267 ILE A N 1
ATOM 2071 C CA . ILE A 1 267 ? -17.446 17.765 27.126 1.00 66.81 267 ILE A CA 1
ATOM 2072 C C . ILE A 1 267 ? -16.556 18.718 26.319 1.00 66.81 267 ILE A C 1
ATOM 2074 O O . ILE A 1 267 ? -15.990 18.309 25.310 1.00 66.81 267 ILE A O 1
ATOM 2078 N N . SER A 1 268 ? -16.369 19.953 26.784 1.00 62.97 268 SER A N 1
ATOM 2079 C CA . SER A 1 268 ? -15.508 20.947 26.141 1.00 62.97 268 SER A CA 1
ATOM 2080 C C . SER A 1 268 ? -14.039 20.552 26.192 1.00 62.97 268 SER A C 1
ATOM 2082 O O . SER A 1 268 ? -13.358 20.734 25.199 1.00 62.97 268 SER A O 1
ATOM 2084 N N . ALA A 1 269 ? -13.539 19.960 27.278 1.00 67.12 269 ALA A N 1
ATOM 2085 C CA . ALA A 1 269 ? -12.179 19.428 27.330 1.00 67.12 269 ALA A CA 1
ATOM 2086 C C . ALA A 1 269 ? -12.013 18.256 26.357 1.00 67.12 269 ALA A C 1
ATOM 2088 O O . ALA A 1 269 ? -11.016 18.208 25.652 1.00 67.12 269 ALA A O 1
ATOM 2089 N N . SER A 1 270 ? -13.009 17.368 26.246 1.00 63.03 270 SER A N 1
ATOM 2090 C CA . SER A 1 270 ? -13.005 16.272 25.261 1.00 63.03 270 SER A CA 1
ATOM 2091 C C . SER A 1 270 ? -12.975 16.798 23.822 1.00 63.03 270 SER A C 1
ATOM 2093 O O . SER A 1 270 ? -12.211 16.305 22.998 1.00 63.03 270 SER A O 1
ATOM 2095 N N . LEU A 1 271 ? -13.800 17.808 23.521 1.00 63.41 271 LEU A N 1
ATOM 2096 C CA . LEU A 1 271 ? -13.907 18.434 22.200 1.00 63.41 271 LEU A CA 1
ATOM 2097 C C . LEU A 1 271 ? -12.669 19.261 21.860 1.00 63.41 271 LEU A C 1
ATOM 2099 O O . LEU A 1 271 ? -12.124 19.108 20.778 1.00 63.41 271 LEU A O 1
ATOM 2103 N N . VAL A 1 272 ? -12.195 20.104 22.779 1.00 65.38 272 VAL A N 1
ATOM 2104 C CA . VAL A 1 272 ? -10.969 20.893 22.605 1.00 65.38 272 VAL A CA 1
ATOM 2105 C C . VAL A 1 272 ? -9.773 19.969 22.465 1.00 65.38 272 VAL A C 1
ATOM 2107 O O . VAL A 1 272 ? -8.918 20.247 21.646 1.00 65.38 272 VAL A O 1
ATOM 2110 N N . PHE A 1 273 ? -9.722 18.847 23.179 1.00 64.06 273 PHE A N 1
ATOM 2111 C CA . PHE A 1 273 ? -8.668 17.858 23.000 1.00 64.06 273 PHE A CA 1
ATOM 2112 C C . PHE A 1 273 ? -8.741 17.192 21.621 1.00 64.06 273 PHE A C 1
ATOM 2114 O O . PHE A 1 273 ? -7.752 17.171 20.895 1.00 64.06 273 PHE A O 1
ATOM 2121 N N . ALA A 1 274 ? -9.925 16.715 21.222 1.00 59.53 274 ALA A N 1
ATOM 2122 C CA . ALA A 1 274 ? -10.139 16.121 19.905 1.00 59.53 274 ALA A CA 1
ATOM 2123 C C . ALA A 1 274 ? -9.835 17.107 18.764 1.00 59.53 274 ALA A C 1
ATOM 2125 O O . ALA A 1 274 ? -9.323 16.700 17.727 1.00 59.53 274 ALA A O 1
ATOM 2126 N N . VAL A 1 275 ? -10.109 18.400 18.949 1.00 59.91 275 VAL A N 1
ATOM 2127 C CA . VAL A 1 275 ? -9.844 19.444 17.953 1.00 59.91 275 VAL A CA 1
ATOM 2128 C C . VAL A 1 275 ? -8.383 19.891 18.005 1.00 59.91 275 VAL A C 1
ATOM 2130 O O . VAL A 1 275 ? -7.686 19.737 17.014 1.00 59.91 275 VAL A O 1
ATOM 2133 N N . ALA A 1 276 ? -7.876 20.378 19.140 1.00 59.91 276 ALA A N 1
ATOM 2134 C CA . ALA A 1 276 ? -6.534 20.953 19.289 1.00 59.91 276 ALA A CA 1
ATOM 2135 C C . ALA A 1 276 ? -5.394 19.944 19.090 1.00 59.91 276 ALA A C 1
ATOM 2137 O O . ALA A 1 276 ? -4.298 20.348 18.723 1.00 59.91 276 ALA A O 1
ATOM 2138 N N . TYR A 1 277 ? -5.634 18.647 19.299 1.00 57.34 277 TYR A N 1
ATOM 2139 C CA . TYR A 1 277 ? -4.644 17.606 19.013 1.00 57.34 277 TYR A CA 1
ATOM 2140 C C . TYR A 1 277 ? -4.576 17.254 17.514 1.00 57.34 277 TYR A C 1
ATOM 2142 O O . TYR A 1 277 ? -3.521 16.867 17.017 1.00 57.34 277 TYR A O 1
ATOM 2150 N N . ASN A 1 278 ? -5.677 17.440 16.774 1.00 54.44 278 ASN A N 1
ATOM 2151 C CA . ASN A 1 278 ? -5.720 17.260 15.317 1.00 54.44 278 ASN A CA 1
ATOM 2152 C C . ASN A 1 278 ? -5.431 18.563 14.539 1.00 54.44 278 ASN A C 1
ATOM 2154 O O . ASN A 1 278 ? -5.039 18.511 13.377 1.00 54.44 278 ASN A O 1
ATOM 2158 N N . TYR A 1 279 ? -5.567 19.727 15.182 1.00 50.03 279 TYR A N 1
ATOM 2159 C CA . TYR A 1 279 ? -5.454 21.055 14.564 1.00 50.03 279 TYR A CA 1
ATOM 2160 C C . TYR A 1 279 ? -4.070 21.413 13.981 1.00 50.03 279 TYR A C 1
ATOM 2162 O O . TYR A 1 279 ? -4.041 22.034 12.921 1.00 50.03 279 TYR A O 1
ATOM 2170 N N . PRO A 1 280 ? -2.914 21.030 14.574 1.00 51.25 280 PRO A N 1
ATOM 2171 C CA . PRO A 1 280 ? -1.602 21.409 14.039 1.00 51.25 280 PRO A CA 1
ATOM 2172 C C . PRO A 1 280 ? -1.307 20.843 12.644 1.00 51.25 280 PRO A C 1
ATOM 2174 O O . PRO A 1 280 ? -0.395 21.329 11.984 1.00 51.25 280 PRO A O 1
ATOM 2177 N N . LYS A 1 281 ? -2.069 19.842 12.178 1.00 52.19 281 LYS A N 1
ATOM 2178 C CA . LYS A 1 281 ? -1.964 19.321 10.807 1.00 52.19 281 LYS A CA 1
ATOM 2179 C C . LYS A 1 281 ? -2.727 20.154 9.767 1.00 52.19 281 LYS A C 1
ATOM 2181 O O . LYS A 1 281 ? -2.425 20.016 8.590 1.00 52.19 281 LYS A O 1
ATOM 2186 N N . ALA A 1 282 ? -3.658 21.016 10.184 1.00 52.50 282 ALA A N 1
ATOM 2187 C CA . ALA A 1 282 ? -4.681 21.575 9.297 1.00 52.50 282 ALA A CA 1
ATOM 2188 C C . ALA A 1 282 ? -4.423 23.011 8.790 1.00 52.50 282 ALA A C 1
ATOM 2190 O O . ALA A 1 282 ? -5.060 23.438 7.841 1.00 52.50 282 ALA A O 1
ATOM 2191 N N . THR A 1 283 ? -3.541 23.823 9.393 1.00 50.81 283 THR A N 1
ATOM 2192 C CA . THR A 1 283 ? -3.636 25.291 9.165 1.00 50.81 283 THR A CA 1
ATOM 2193 C C . THR A 1 283 ? -2.463 26.003 8.494 1.00 50.81 283 THR A C 1
ATOM 2195 O O . THR A 1 283 ? -2.546 27.215 8.318 1.00 50.81 283 THR A O 1
ATOM 2198 N N . SER A 1 284 ? -1.394 25.328 8.063 1.00 49.00 284 SER A N 1
ATOM 2199 C CA . SER A 1 284 ? -0.329 26.028 7.308 1.00 49.00 284 SER A CA 1
ATOM 2200 C C . SER A 1 284 ? 0.312 25.259 6.151 1.00 49.00 284 SER A C 1
ATOM 2202 O O . SER A 1 284 ? 0.838 25.899 5.246 1.00 49.00 284 SER A O 1
ATOM 2204 N N . GLU A 1 285 ? 0.228 23.926 6.107 1.00 49.94 285 GLU A N 1
ATOM 2205 C CA . GLU A 1 285 ? 0.756 23.127 4.986 1.00 49.94 285 GLU A CA 1
ATOM 2206 C C . GLU A 1 285 ? -0.282 22.793 3.892 1.00 49.94 285 GLU A C 1
ATOM 2208 O O . GLU A 1 285 ? 0.112 22.455 2.778 1.00 49.94 285 GLU A O 1
ATOM 2213 N N . GLU A 1 286 ? -1.589 22.876 4.166 1.00 52.00 286 GLU A N 1
ATOM 2214 C CA . GLU A 1 286 ? -2.643 22.348 3.273 1.00 52.00 286 GLU A CA 1
ATOM 2215 C C . GLU A 1 286 ? -2.892 23.198 2.015 1.00 52.00 286 GLU A C 1
ATOM 2217 O O . GLU A 1 286 ? -3.088 22.645 0.935 1.00 52.00 286 GLU A O 1
ATOM 2222 N N . VAL A 1 287 ? -2.783 24.531 2.094 1.00 50.09 287 VAL A N 1
ATOM 2223 C CA . VAL A 1 287 ? -3.083 25.422 0.949 1.00 50.09 287 VAL A CA 1
ATOM 2224 C C . VAL A 1 287 ? -2.038 25.312 -0.175 1.00 50.09 287 VAL A C 1
ATOM 2226 O O . VAL A 1 287 ? -2.365 25.493 -1.344 1.00 50.09 287 VAL A O 1
ATOM 2229 N N . TRP A 1 288 ? -0.782 24.975 0.149 1.00 46.84 288 TRP A N 1
ATOM 2230 C CA . TRP A 1 288 ? 0.266 24.727 -0.856 1.00 46.84 288 TRP A CA 1
ATOM 2231 C C . TRP A 1 288 ? 0.286 23.266 -1.339 1.00 46.84 288 TRP A C 1
ATOM 2233 O O . TRP A 1 288 ? 0.707 22.985 -2.460 1.00 46.84 288 TRP A O 1
ATOM 2243 N N . LYS A 1 289 ? -0.195 22.321 -0.516 1.00 55.03 289 LYS A N 1
ATOM 2244 C CA . LYS A 1 289 ? -0.265 20.896 -0.874 1.00 55.03 289 LYS A CA 1
ATOM 2245 C C . LYS A 1 289 ? -1.457 20.578 -1.787 1.00 55.03 289 LYS A C 1
ATOM 2247 O O . LYS A 1 289 ? -1.304 19.699 -2.631 1.00 55.03 289 LYS A O 1
ATOM 2252 N N . SER A 1 290 ? -2.570 21.317 -1.731 1.00 58.69 290 SER A N 1
ATOM 2253 C CA . SER A 1 290 ? -3.739 21.016 -2.577 1.00 58.69 290 SER A CA 1
ATOM 2254 C C . SER A 1 290 ? -3.524 21.284 -4.073 1.00 58.69 290 SER A C 1
ATOM 2256 O O . SER A 1 290 ? -3.879 20.454 -4.916 1.00 58.69 290 SER A O 1
ATOM 2258 N N . SER A 1 291 ? -2.863 22.394 -4.421 1.00 61.22 291 SER A N 1
ATOM 2259 C CA . SER A 1 291 ? -2.542 22.740 -5.814 1.00 61.22 291 SER A CA 1
ATOM 2260 C C . SER A 1 291 ? -1.500 21.795 -6.418 1.00 61.22 291 SER A C 1
ATOM 2262 O O . SER A 1 291 ? -1.608 21.423 -7.583 1.00 61.22 291 SER A O 1
ATOM 2264 N N . SER A 1 292 ? -0.527 21.343 -5.621 1.00 76.25 292 SER A N 1
ATOM 2265 C CA . SER A 1 292 ? 0.478 20.363 -6.047 1.00 76.25 292 SER A CA 1
ATOM 2266 C C . SER A 1 292 ? -0.121 18.966 -6.261 1.00 76.25 292 SER A C 1
ATOM 2268 O O . SER A 1 292 ? 0.176 18.321 -7.266 1.00 76.25 292 SER A O 1
ATOM 2270 N N . VAL A 1 293 ? -1.021 18.512 -5.376 1.00 83.69 293 VAL A N 1
ATOM 2271 C CA . VAL A 1 293 ? -1.717 17.219 -5.522 1.00 83.69 293 VAL A CA 1
ATOM 2272 C C . VAL A 1 293 ? -2.568 17.218 -6.792 1.00 83.69 293 VAL A C 1
ATOM 2274 O O . VAL A 1 293 ? -2.374 16.375 -7.664 1.00 83.69 293 VAL A O 1
ATOM 2277 N N . THR A 1 294 ? -3.482 18.182 -6.931 1.00 84.06 294 THR A N 1
ATOM 2278 C CA . THR A 1 294 ? -4.387 18.259 -8.091 1.00 84.06 294 THR A CA 1
ATOM 2279 C C . THR A 1 294 ? -3.634 18.413 -9.409 1.00 84.06 294 THR A C 1
ATOM 2281 O O . THR A 1 294 ? -4.003 17.768 -10.388 1.00 84.06 294 THR A O 1
ATOM 2284 N N . LYS A 1 295 ? -2.540 19.188 -9.428 1.00 86.75 295 LYS A N 1
ATOM 2285 C CA . LYS A 1 295 ? -1.643 19.290 -10.584 1.00 86.75 295 LYS A CA 1
ATOM 2286 C C . LYS A 1 295 ? -0.989 17.948 -10.921 1.00 86.75 295 LYS A C 1
ATOM 2288 O O . LYS A 1 295 ? -1.079 17.518 -12.064 1.00 86.75 295 LYS A O 1
ATOM 2293 N N . THR A 1 296 ? -0.388 17.277 -9.935 1.00 88.81 296 THR A N 1
ATOM 2294 C CA . THR A 1 296 ? 0.324 16.003 -10.138 1.00 88.81 296 THR A CA 1
ATOM 2295 C C . THR A 1 296 ? -0.606 14.947 -10.731 1.00 88.81 296 THR A C 1
ATOM 2297 O O . THR A 1 296 ? -0.341 14.419 -11.807 1.00 88.81 296 THR A O 1
ATOM 2300 N N . TYR A 1 297 ? -1.739 14.678 -10.076 1.00 90.19 297 TYR A N 1
ATOM 2301 C CA . TYR A 1 297 ? -2.717 13.704 -10.574 1.00 90.19 297 TYR A CA 1
ATOM 2302 C C . TYR A 1 297 ? -3.342 14.141 -11.907 1.00 90.19 297 TYR A C 1
ATOM 2304 O O . TYR A 1 297 ? -3.601 13.298 -12.767 1.00 90.19 297 TYR A O 1
ATOM 2312 N N . GLY A 1 298 ? -3.554 15.446 -12.105 1.00 89.81 298 GLY A N 1
ATOM 2313 C CA . GLY A 1 298 ? -4.068 16.004 -13.354 1.00 89.81 298 GLY A CA 1
ATOM 2314 C C . GLY A 1 298 ? -3.138 15.774 -14.548 1.00 89.81 298 GLY A C 1
ATOM 2315 O O . GLY A 1 298 ? -3.619 15.399 -15.613 1.00 89.81 298 GLY A O 1
ATOM 2316 N N . GLU A 1 299 ? -1.822 15.934 -14.377 1.00 91.69 299 GLU A N 1
ATOM 2317 C CA . GLU A 1 299 ? -0.829 15.690 -15.435 1.00 91.69 299 GLU A CA 1
ATOM 2318 C C . GLU A 1 299 ? -0.761 14.209 -15.836 1.00 91.69 299 GLU A C 1
ATOM 2320 O O . GLU A 1 299 ? -0.732 13.906 -17.028 1.00 91.69 299 GLU A O 1
ATOM 2325 N N . PHE A 1 300 ? -0.825 13.282 -14.872 1.00 93.06 300 PHE A N 1
ATOM 2326 C CA . PHE A 1 300 ? -0.925 11.849 -15.177 1.00 93.06 300 PHE A CA 1
ATOM 2327 C C . PHE A 1 300 ? -2.251 11.503 -15.866 1.00 93.06 300 PHE A C 1
ATOM 2329 O O . PHE A 1 300 ? -2.262 10.787 -16.866 1.00 93.06 300 PHE A O 1
ATOM 2336 N N . THR A 1 301 ? -3.369 12.049 -15.378 1.00 91.88 301 THR A N 1
ATOM 2337 C CA . THR A 1 301 ? -4.704 11.795 -15.949 1.00 91.88 301 THR A CA 1
ATOM 2338 C C . THR A 1 301 ? -4.833 12.340 -17.374 1.00 91.88 301 THR A C 1
ATOM 2340 O O . THR A 1 301 ? -5.552 11.767 -18.190 1.00 91.88 301 THR A O 1
ATOM 2343 N N . ALA A 1 302 ? -4.131 13.431 -17.704 1.00 91.81 302 ALA A N 1
ATOM 2344 C CA . ALA A 1 302 ? -4.121 14.000 -19.051 1.00 91.81 302 ALA A CA 1
ATOM 2345 C C . ALA A 1 302 ? -3.509 13.051 -20.099 1.00 91.81 302 ALA A C 1
ATOM 2347 O O . ALA A 1 302 ? -3.877 13.136 -21.268 1.00 91.81 302 ALA A O 1
ATOM 2348 N N . LYS A 1 303 ? -2.635 12.129 -19.676 1.00 93.38 303 LYS A N 1
ATOM 2349 C CA . LYS A 1 303 ? -2.006 11.083 -20.499 1.00 93.38 303 LYS A CA 1
ATOM 2350 C C . LYS A 1 303 ? -2.712 9.733 -20.324 1.00 93.38 303 LYS A C 1
ATOM 2352 O O . LYS A 1 303 ? -2.095 8.716 -20.003 1.00 93.38 303 LYS A O 1
ATOM 2357 N N . SER A 1 304 ? -4.039 9.736 -20.461 1.00 93.38 304 SER A N 1
ATOM 2358 C CA . SER A 1 304 ? -4.906 8.579 -20.175 1.00 93.38 304 SER A CA 1
ATOM 2359 C C . SER A 1 304 ? -4.665 7.354 -21.068 1.00 93.38 304 SER A C 1
ATOM 2361 O O . SER A 1 304 ? -5.150 6.268 -20.775 1.00 93.38 304 SER A O 1
ATOM 2363 N N . GLU A 1 305 ? -3.918 7.481 -22.155 1.00 94.75 305 GLU A N 1
ATOM 2364 C CA . GLU A 1 305 ? -3.447 6.363 -22.972 1.00 94.75 305 GLU A CA 1
ATOM 2365 C C . GLU A 1 305 ? -2.397 5.496 -22.256 1.00 94.75 305 GLU A C 1
ATOM 2367 O O . GLU A 1 305 ? -2.255 4.317 -22.587 1.00 94.75 305 GLU A O 1
ATOM 2372 N N . ASN A 1 306 ? -1.724 6.049 -21.243 1.00 96.56 306 ASN A N 1
ATOM 2373 C CA . ASN A 1 306 ? -0.679 5.390 -20.465 1.00 96.56 306 ASN A CA 1
ATOM 2374 C C . ASN A 1 306 ? -1.196 4.956 -19.095 1.00 96.56 306 ASN A C 1
ATOM 2376 O O . ASN A 1 306 ? -1.911 5.712 -18.441 1.00 96.56 306 ASN A O 1
ATOM 2380 N N . LEU A 1 307 ? -0.788 3.772 -18.642 1.00 98.19 307 LEU A N 1
ATOM 2381 C CA . LEU A 1 307 ? -0.972 3.300 -17.275 1.00 98.19 307 LEU A CA 1
ATOM 2382 C C . LEU A 1 307 ? 0.265 3.626 -16.438 1.00 98.19 307 LEU A C 1
ATOM 2384 O O . LEU A 1 307 ? 1.381 3.235 -16.779 1.00 98.19 307 LEU A O 1
ATOM 2388 N N . TYR A 1 308 ? 0.043 4.267 -15.297 1.00 97.94 308 TYR A N 1
ATOM 2389 C CA . TYR A 1 308 ? 1.078 4.576 -14.322 1.00 97.94 308 TYR A CA 1
ATOM 2390 C C . TYR A 1 308 ? 0.941 3.666 -13.101 1.00 97.94 308 TYR A C 1
ATOM 2392 O O . TYR A 1 308 ? -0.045 3.733 -12.363 1.00 97.94 308 TYR A O 1
ATOM 2400 N N . LEU A 1 309 ? 1.935 2.804 -12.901 1.00 97.69 309 LEU A N 1
ATOM 2401 C CA . LEU A 1 309 ? 2.100 1.982 -11.709 1.00 97.69 309 LEU A CA 1
ATOM 2402 C C . LEU A 1 309 ? 2.863 2.804 -10.679 1.00 97.69 309 LEU A C 1
ATOM 2404 O O . LEU A 1 309 ? 4.059 3.035 -10.822 1.00 97.69 309 LEU A O 1
ATOM 2408 N N . CYS A 1 310 ? 2.171 3.291 -9.663 1.00 95.69 310 CYS A N 1
ATOM 2409 C CA . CYS A 1 310 ? 2.708 4.301 -8.770 1.00 95.69 310 CYS A CA 1
ATOM 2410 C C . CYS A 1 310 ? 3.061 3.727 -7.399 1.00 95.69 310 CYS A C 1
ATOM 2412 O O . CYS A 1 310 ? 2.256 3.040 -6.769 1.00 95.69 310 CYS A O 1
ATOM 2414 N N . ASP A 1 311 ? 4.239 4.075 -6.897 1.00 93.75 311 ASP A N 1
ATOM 2415 C CA . ASP A 1 311 ? 4.602 3.847 -5.505 1.00 93.75 311 ASP A CA 1
ATOM 2416 C C . ASP A 1 311 ? 3.764 4.726 -4.556 1.00 93.75 311 ASP A C 1
ATOM 2418 O O . ASP A 1 311 ? 3.522 5.912 -4.811 1.00 93.75 311 ASP A O 1
ATOM 2422 N N . LEU A 1 312 ? 3.324 4.139 -3.438 1.00 88.44 312 LEU A N 1
ATOM 2423 C CA . LEU A 1 312 ? 2.443 4.803 -2.475 1.00 88.44 312 LEU A CA 1
ATOM 2424 C C . LEU A 1 312 ? 3.117 5.999 -1.786 1.00 88.44 312 LEU A C 1
ATOM 2426 O O . LEU A 1 312 ? 2.446 6.983 -1.487 1.00 88.44 312 LEU A O 1
ATOM 2430 N N . SER A 1 313 ? 4.426 5.919 -1.535 1.00 86.88 313 SER A N 1
ATOM 2431 C CA . SER A 1 313 ? 5.190 6.984 -0.869 1.00 86.88 313 SER A CA 1
ATOM 2432 C C . SER A 1 313 ? 5.564 8.115 -1.828 1.00 86.88 313 SER A C 1
ATOM 2434 O O . SER A 1 313 ? 5.774 9.251 -1.404 1.00 86.88 313 SER A O 1
ATOM 2436 N N . THR A 1 314 ? 5.627 7.804 -3.121 1.00 88.94 314 THR A N 1
ATOM 2437 C CA . THR A 1 314 ? 5.906 8.744 -4.210 1.00 88.94 314 THR A CA 1
ATOM 2438 C C . THR A 1 314 ? 4.711 9.640 -4.504 1.00 88.94 314 THR A C 1
ATOM 2440 O O . THR A 1 314 ? 4.854 10.855 -4.661 1.00 88.94 314 THR A O 1
ATOM 2443 N N . MET A 1 315 ? 3.512 9.059 -4.553 1.00 87.00 315 MET A N 1
ATOM 2444 C CA . MET A 1 315 ? 2.312 9.827 -4.862 1.00 87.00 315 MET A CA 1
ATOM 2445 C C . MET A 1 315 ? 1.873 10.682 -3.671 1.00 87.00 315 MET A C 1
ATOM 2447 O O . MET A 1 315 ? 1.813 10.203 -2.536 1.00 87.00 315 MET A O 1
ATOM 2451 N N . PRO A 1 316 ? 1.506 11.956 -3.893 1.00 82.88 316 PRO A N 1
ATOM 2452 C CA . PRO A 1 316 ? 1.025 12.784 -2.807 1.00 82.88 316 PRO A CA 1
ATOM 2453 C C . PRO A 1 316 ? -0.332 12.265 -2.313 1.00 82.88 316 PRO A C 1
ATOM 2455 O O . PRO A 1 316 ? -1.195 11.858 -3.097 1.00 82.88 316 PRO A O 1
ATOM 2458 N N . ALA A 1 317 ? -0.516 12.290 -0.994 1.00 79.94 317 ALA A N 1
ATOM 2459 C CA . ALA A 1 317 ? -1.726 11.794 -0.350 1.00 79.94 317 ALA A CA 1
ATOM 2460 C C . ALA A 1 317 ? -2.961 12.592 -0.808 1.00 79.94 317 ALA A C 1
ATOM 2462 O O . ALA A 1 317 ? -2.994 13.823 -0.691 1.00 79.94 317 ALA A O 1
ATOM 2463 N N . LEU A 1 318 ? -3.959 11.889 -1.350 1.00 78.19 318 LEU A N 1
ATOM 2464 C CA . LEU A 1 318 ? -5.118 12.486 -2.017 1.00 78.19 318 LEU A CA 1
ATOM 2465 C C . LEU A 1 318 ? -5.934 13.381 -1.081 1.00 78.19 318 LEU A C 1
ATOM 2467 O O . LEU A 1 318 ? -6.429 14.421 -1.504 1.00 78.19 318 LEU A O 1
ATOM 2471 N N . GLU A 1 319 ? -6.042 13.011 0.195 1.00 74.56 319 GLU A N 1
ATOM 2472 C CA . GLU A 1 319 ? -6.780 13.766 1.209 1.00 74.56 319 GLU A CA 1
ATOM 2473 C C . GLU A 1 319 ? -6.192 15.157 1.482 1.00 74.56 319 GLU A C 1
ATOM 2475 O O . GLU A 1 319 ? -6.846 15.985 2.103 1.00 74.56 319 GLU A O 1
ATOM 2480 N N . ARG A 1 320 ? -4.974 15.437 0.999 1.00 75.88 320 ARG A N 1
ATOM 2481 C CA . ARG A 1 320 ? -4.366 16.778 1.032 1.00 75.88 320 ARG A CA 1
ATOM 2482 C C . ARG A 1 320 ? -4.727 17.627 -0.189 1.00 75.88 320 ARG A C 1
ATOM 2484 O O . ARG A 1 320 ? -4.406 18.811 -0.220 1.00 75.88 320 ARG A O 1
ATOM 2491 N N . GLY A 1 321 ? -5.313 17.005 -1.211 1.00 76.88 321 GLY A N 1
ATOM 2492 C CA . GLY A 1 321 ? -5.711 17.612 -2.478 1.00 76.88 321 GLY 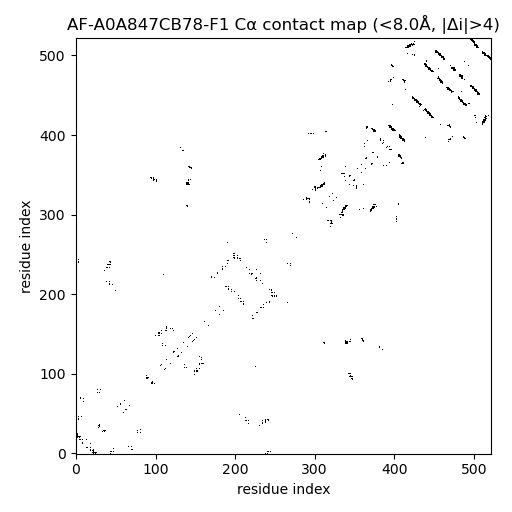A CA 1
ATOM 2493 C C . GLY A 1 321 ? -7.097 18.240 -2.476 1.00 76.88 321 GLY A C 1
ATOM 2494 O O . GLY A 1 321 ? -7.340 19.129 -3.285 1.00 76.88 321 GLY A O 1
ATOM 2495 N N . PHE A 1 322 ? -7.981 17.774 -1.592 1.00 77.69 322 PHE A N 1
ATOM 2496 C CA . PHE A 1 322 ? -9.415 18.056 -1.631 1.00 77.69 322 PHE A CA 1
ATOM 2497 C C . PHE A 1 322 ? -9.965 18.288 -0.226 1.00 77.69 322 PHE A C 1
ATOM 2499 O O . PHE A 1 322 ? -9.567 17.608 0.722 1.00 77.69 322 PHE A O 1
ATOM 2506 N N . GLU A 1 323 ? -10.916 19.211 -0.088 1.00 75.06 323 GLU A N 1
ATOM 2507 C CA . GLU A 1 323 ? -11.619 19.399 1.183 1.00 75.06 323 GLU A CA 1
ATOM 2508 C C . GLU A 1 323 ? -12.531 18.202 1.520 1.00 75.06 323 GLU A C 1
ATOM 2510 O O . GLU A 1 323 ? -12.981 17.461 0.650 1.00 75.06 323 GLU A O 1
ATOM 2515 N N . THR A 1 324 ? -12.892 18.037 2.799 1.00 73.88 324 THR A N 1
ATOM 2516 C CA . THR A 1 324 ? -13.725 16.913 3.281 1.00 73.88 324 THR A CA 1
ATOM 2517 C C . THR A 1 324 ? -15.067 16.757 2.551 1.00 73.88 324 THR A C 1
ATOM 2519 O O . THR A 1 324 ? -15.586 15.645 2.453 1.00 73.88 324 THR A O 1
ATOM 2522 N N . PHE A 1 325 ? -15.647 17.855 2.061 1.00 79.81 325 PHE A N 1
ATOM 2523 C CA . PHE A 1 325 ? -16.916 17.853 1.321 1.00 79.81 325 PHE A CA 1
ATOM 2524 C C . PHE A 1 325 ? -16.740 18.142 -0.174 1.00 79.81 325 PHE A C 1
ATOM 2526 O O . PHE A 1 325 ? -17.730 18.269 -0.898 1.00 79.81 325 PHE A O 1
ATOM 2533 N N . GLU A 1 326 ? -15.498 18.242 -0.641 1.00 80.75 326 GLU A N 1
ATOM 2534 C CA . GLU A 1 326 ? -15.183 18.425 -2.046 1.00 80.75 326 GLU A CA 1
ATOM 2535 C C . GLU A 1 326 ? -15.153 17.073 -2.760 1.00 80.75 326 GLU A C 1
ATOM 2537 O O . GLU A 1 326 ? -14.669 16.061 -2.250 1.00 80.75 326 GLU A O 1
ATOM 2542 N N . ARG A 1 327 ? -15.707 17.042 -3.971 1.00 81.56 327 ARG A N 1
ATOM 2543 C CA . ARG A 1 327 ? -15.727 15.832 -4.786 1.00 81.56 327 ARG A CA 1
ATOM 2544 C C . ARG A 1 327 ? -14.462 15.762 -5.634 1.00 81.56 327 ARG A C 1
ATOM 2546 O O . ARG A 1 327 ? -14.224 16.647 -6.450 1.00 81.56 327 ARG A O 1
ATOM 2553 N N . VAL A 1 328 ? -13.748 14.641 -5.543 1.00 83.94 328 VAL A N 1
ATOM 2554 C CA . VAL A 1 328 ? -12.653 14.312 -6.467 1.00 83.94 328 VAL A CA 1
ATOM 2555 C C . VAL A 1 328 ? -13.191 14.254 -7.911 1.00 83.94 328 VAL A C 1
ATOM 2557 O O . VAL A 1 328 ? -14.197 13.569 -8.149 1.00 83.94 328 VAL A O 1
ATOM 2560 N N . PRO A 1 329 ? -12.566 14.949 -8.882 1.00 82.25 329 PRO A N 1
ATOM 2561 C CA . PRO A 1 329 ? -13.021 14.954 -10.265 1.00 82.25 329 PRO A CA 1
ATOM 2562 C C . PRO A 1 329 ? -13.087 13.547 -10.862 1.00 82.25 329 PRO A C 1
ATOM 2564 O O . PRO A 1 329 ? -12.285 12.662 -10.558 1.00 82.25 329 PRO A O 1
ATOM 2567 N N . GLN A 1 330 ? -14.064 13.331 -11.741 1.00 82.50 330 GLN A N 1
ATOM 2568 C CA . GLN A 1 330 ? -14.226 12.044 -12.406 1.00 82.50 330 GLN A CA 1
ATOM 2569 C C . GLN A 1 330 ? -13.000 11.742 -13.278 1.00 82.50 330 GLN A C 1
ATOM 2571 O O . GLN A 1 330 ? -12.568 12.586 -14.054 1.00 82.50 330 GLN A O 1
ATOM 2576 N N . GLY A 1 331 ? -12.466 10.523 -13.169 1.00 78.88 331 GLY A N 1
ATOM 2577 C CA . GLY A 1 331 ? -11.337 10.067 -13.985 1.00 78.88 331 GLY A CA 1
ATOM 2578 C C . GLY A 1 331 ? -9.948 10.270 -13.372 1.00 78.88 331 GLY A C 1
ATOM 2579 O O . GLY A 1 331 ? -8.995 9.756 -13.940 1.00 78.88 331 GLY A O 1
ATOM 2580 N N . PHE A 1 332 ? -9.823 10.901 -12.198 1.00 82.31 332 PHE A N 1
ATOM 2581 C CA . PHE A 1 332 ? -8.533 11.163 -11.522 1.00 82.31 332 PHE A CA 1
ATOM 2582 C C . PHE A 1 332 ? -7.643 9.928 -11.267 1.00 82.31 332 PHE A C 1
ATOM 2584 O O . PHE A 1 332 ? -6.435 10.056 -11.128 1.00 82.31 332 PHE A O 1
ATOM 2591 N N . PHE A 1 333 ? -8.242 8.737 -11.194 1.00 84.19 333 PHE A N 1
ATOM 2592 C CA . PHE A 1 333 ? -7.552 7.448 -11.026 1.00 84.19 333 PHE A CA 1
ATOM 2593 C C . PHE A 1 333 ? -7.785 6.516 -12.216 1.00 84.19 333 PHE A C 1
ATOM 2595 O O . PHE A 1 333 ? -7.694 5.300 -12.105 1.00 84.19 333 PHE A O 1
ATOM 2602 N N . SER A 1 334 ? -8.176 7.066 -13.367 1.00 89.81 334 SER A N 1
ATOM 2603 C CA . SER A 1 334 ? -8.560 6.255 -14.524 1.00 89.81 334 SER A CA 1
ATOM 2604 C C . SER A 1 334 ? -7.398 5.456 -15.115 1.00 89.81 334 SER A C 1
ATOM 2606 O O . SER A 1 334 ? -7.648 4.431 -15.752 1.00 89.81 334 SER A O 1
ATOM 2608 N N . ASN A 1 335 ? -6.171 5.912 -14.881 1.00 95.75 335 ASN A N 1
ATOM 2609 C CA . ASN A 1 335 ? -4.945 5.379 -15.449 1.00 95.75 335 ASN A CA 1
ATOM 2610 C C . ASN A 1 335 ? -3.786 5.318 -14.440 1.00 95.75 335 ASN A C 1
ATOM 2612 O O . ASN A 1 335 ? -2.623 5.249 -14.826 1.00 95.75 335 ASN A O 1
ATOM 2616 N N . ILE A 1 336 ? -4.104 5.359 -13.144 1.00 94.56 336 ILE A N 1
ATOM 2617 C CA . ILE A 1 336 ? -3.132 5.318 -12.050 1.00 94.56 336 ILE A CA 1
ATOM 2618 C C . ILE A 1 336 ? -3.464 4.118 -11.174 1.00 94.56 336 ILE A C 1
ATOM 2620 O O . ILE A 1 336 ? -4.576 4.014 -10.655 1.00 94.56 336 ILE A O 1
ATOM 2624 N N . TYR A 1 337 ? -2.492 3.234 -10.990 1.00 95.44 337 TYR A N 1
ATOM 2625 C CA . TYR A 1 337 ? -2.598 2.074 -10.120 1.00 95.44 337 TYR A CA 1
ATOM 2626 C C . TYR A 1 337 ? -1.525 2.152 -9.039 1.00 95.44 337 TYR A C 1
ATOM 2628 O O . TYR A 1 337 ? -0.335 2.060 -9.326 1.00 95.44 337 TYR A O 1
ATOM 2636 N N . LEU A 1 338 ? -1.936 2.332 -7.783 1.00 93.94 338 LEU A N 1
ATOM 2637 C CA . LEU A 1 338 ? -1.004 2.319 -6.658 1.00 93.94 338 LEU A CA 1
ATOM 2638 C C . LEU A 1 338 ? -0.536 0.881 -6.398 1.00 93.94 338 LEU A C 1
ATOM 2640 O O . LEU A 1 338 ? -1.362 0.014 -6.116 1.00 93.94 338 LEU A O 1
ATOM 2644 N N . LEU A 1 339 ? 0.778 0.648 -6.410 1.00 94.12 339 LEU A N 1
ATOM 2645 C CA . LEU A 1 339 ? 1.422 -0.653 -6.163 1.00 94.12 339 LEU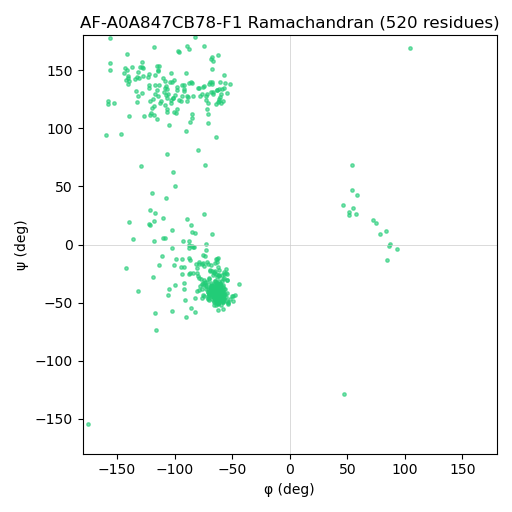 A CA 1
ATOM 2646 C C . LEU A 1 339 ? 1.279 -1.154 -4.717 1.00 94.12 339 LEU A C 1
ATOM 2648 O O . LEU A 1 339 ? 1.876 -2.149 -4.342 1.00 94.12 339 LEU A O 1
ATOM 2652 N N . GLY A 1 340 ? 0.462 -0.507 -3.899 1.00 90.00 340 GLY A N 1
ATOM 2653 C CA . GLY A 1 340 ? 0.016 -1.028 -2.618 1.00 90.00 340 GLY A CA 1
ATOM 2654 C C . GLY A 1 340 ? -1.004 -0.091 -2.001 1.00 90.00 340 GLY A C 1
ATOM 2655 O O . GLY A 1 340 ? -1.695 0.635 -2.718 1.00 90.00 340 GLY A O 1
ATOM 2656 N N . GLY A 1 341 ? -1.127 -0.112 -0.679 1.00 86.44 341 GLY A N 1
ATOM 2657 C CA . GLY A 1 341 ? -2.194 0.594 0.027 1.00 86.44 341 GLY A CA 1
ATOM 2658 C C . GLY A 1 341 ? -3.287 -0.341 0.534 1.00 86.44 341 GLY A C 1
ATOM 2659 O O . GLY A 1 341 ? -3.335 -1.532 0.216 1.00 86.44 341 GLY A O 1
ATOM 2660 N N . TRP A 1 342 ? -4.163 0.215 1.368 1.00 85.62 342 TRP A N 1
ATOM 2661 C CA . TRP A 1 342 ? -5.244 -0.519 2.034 1.00 85.62 342 TRP A CA 1
ATOM 2662 C C . TRP A 1 342 ? -6.338 -1.005 1.074 1.00 85.62 342 TRP A C 1
ATOM 2664 O O . TRP A 1 342 ? -7.124 -1.872 1.437 1.00 85.62 342 TRP A O 1
ATOM 2674 N N . ASP A 1 343 ? -6.392 -0.436 -0.127 1.00 87.38 343 ASP A N 1
ATOM 2675 C CA . ASP A 1 343 ? -7.362 -0.707 -1.186 1.00 87.38 343 ASP A CA 1
ATOM 2676 C C . ASP A 1 343 ? -6.886 -1.777 -2.189 1.00 87.38 343 ASP A C 1
ATOM 2678 O O . ASP A 1 343 ? -7.566 -2.056 -3.176 1.00 87.38 343 ASP A O 1
ATOM 2682 N N . THR A 1 344 ? -5.714 -2.376 -1.958 1.00 88.31 344 THR A N 1
ATOM 2683 C CA . THR A 1 344 ? -5.151 -3.437 -2.807 1.00 88.31 344 THR A CA 1
ATOM 2684 C C . THR A 1 344 ? -6.064 -4.662 -2.831 1.00 88.31 344 THR A C 1
ATOM 2686 O O . THR A 1 344 ? -6.557 -5.094 -1.792 1.00 88.31 344 THR A O 1
ATOM 2689 N N . GLY A 1 345 ? -6.313 -5.198 -4.028 1.00 85.00 345 GLY A N 1
ATOM 2690 C CA . GLY A 1 345 ? -7.250 -6.301 -4.254 1.00 85.00 345 GLY A CA 1
ATOM 2691 C C . GLY A 1 345 ? -8.712 -5.868 -4.411 1.00 85.00 345 GLY A C 1
ATOM 2692 O O . GLY A 1 345 ? -9.526 -6.651 -4.892 1.00 85.00 345 GLY A O 1
ATOM 2693 N N . LEU A 1 346 ? -9.080 -4.623 -4.070 1.00 88.50 346 LEU A N 1
ATOM 2694 C CA . LEU A 1 346 ? -10.455 -4.157 -4.253 1.00 88.50 346 LEU A CA 1
ATOM 2695 C C . LEU A 1 346 ? -10.791 -3.993 -5.737 1.00 88.50 346 LEU A C 1
ATOM 2697 O O . LEU A 1 346 ? -10.044 -3.382 -6.502 1.00 88.50 346 LEU A O 1
ATOM 2701 N N . LYS A 1 347 ? -11.999 -4.425 -6.118 1.00 88.31 347 LYS A N 1
ATOM 2702 C CA . LYS A 1 347 ? -12.506 -4.319 -7.494 1.00 88.31 347 LYS A CA 1
ATOM 2703 C C . LYS A 1 347 ? -12.355 -2.910 -8.081 1.00 88.31 347 LYS A C 1
ATOM 2705 O O . LYS A 1 347 ? -11.913 -2.763 -9.212 1.00 88.31 347 LYS A O 1
ATOM 2710 N N . VAL A 1 348 ? -12.685 -1.872 -7.308 1.00 87.00 348 VAL A N 1
ATOM 2711 C CA . VAL A 1 348 ? -12.613 -0.472 -7.769 1.00 87.00 348 VAL A CA 1
ATOM 2712 C C . VAL A 1 348 ? -11.206 -0.060 -8.216 1.00 87.00 348 VAL A C 1
ATOM 2714 O O . VAL A 1 348 ? -11.070 0.747 -9.131 1.00 87.00 348 VAL A O 1
ATOM 2717 N N . LYS A 1 349 ? -10.169 -0.637 -7.601 1.00 89.88 349 LYS A N 1
ATOM 2718 C CA . LYS A 1 349 ? -8.768 -0.412 -7.950 1.00 89.88 349 LYS A CA 1
ATOM 2719 C C . LYS A 1 349 ? -8.355 -1.292 -9.132 1.00 89.88 349 LYS A C 1
ATOM 2721 O O . LYS A 1 349 ? -7.787 -0.799 -10.103 1.00 89.88 349 LYS A O 1
ATOM 2726 N N . ASN A 1 350 ? -8.713 -2.575 -9.090 1.00 91.56 350 ASN A N 1
ATOM 2727 C CA . ASN A 1 350 ? -8.354 -3.549 -10.124 1.00 91.56 350 ASN A CA 1
ATOM 2728 C C . ASN A 1 350 ? -9.048 -3.286 -11.473 1.00 91.56 350 ASN A C 1
ATOM 2730 O O . ASN A 1 350 ? -8.512 -3.652 -12.516 1.00 91.56 350 ASN A O 1
ATOM 2734 N N . ASP A 1 351 ? -10.183 -2.579 -11.488 1.00 92.50 351 ASP A N 1
ATOM 2735 C CA . ASP A 1 351 ? -10.844 -2.124 -12.719 1.00 92.50 351 ASP A CA 1
ATOM 2736 C C . ASP A 1 351 ? -9.910 -1.253 -13.596 1.00 92.50 351 ASP A C 1
ATOM 2738 O O . ASP A 1 351 ? -10.074 -1.215 -14.820 1.00 92.50 351 ASP A O 1
ATOM 2742 N N . VAL A 1 352 ? -8.905 -0.587 -13.002 1.00 95.12 352 VAL A N 1
ATOM 2743 C CA . VAL A 1 352 ? -7.848 0.115 -13.749 1.00 95.12 352 VAL A CA 1
ATOM 2744 C C . VAL A 1 352 ? -6.990 -0.889 -14.516 1.00 95.12 352 VAL A C 1
ATOM 2746 O O . VAL A 1 352 ? -6.867 -0.765 -15.730 1.00 95.12 352 VAL A O 1
ATOM 2749 N N . LEU A 1 353 ? -6.466 -1.930 -13.864 1.00 95.88 353 LEU A N 1
ATOM 2750 C CA . LEU A 1 353 ? -5.655 -2.956 -14.533 1.00 95.88 353 LEU A CA 1
ATOM 2751 C C . LEU A 1 353 ? -6.434 -3.656 -15.656 1.00 95.88 353 LEU A C 1
ATOM 2753 O O . LEU A 1 353 ? -5.927 -3.799 -16.770 1.00 95.88 353 LEU A O 1
ATOM 2757 N N . VAL A 1 354 ? -7.708 -3.984 -15.412 1.00 95.31 354 VAL A N 1
ATOM 2758 C CA . VAL A 1 354 ? -8.602 -4.584 -16.418 1.00 95.31 354 VAL A CA 1
ATOM 2759 C C . VAL A 1 354 ? -8.746 -3.686 -17.650 1.00 95.31 354 VAL A C 1
ATOM 2761 O O . VAL A 1 354 ? -8.682 -4.179 -18.779 1.00 95.31 354 VAL A O 1
ATOM 2764 N N . ARG A 1 355 ? -8.883 -2.363 -17.471 1.00 95.44 355 ARG A N 1
ATOM 2765 C CA . ARG A 1 355 ? -8.977 -1.398 -18.583 1.00 95.44 355 ARG A CA 1
ATOM 2766 C C . ARG A 1 355 ? -7.747 -1.434 -19.492 1.00 95.44 355 ARG A C 1
ATOM 2768 O O . ARG A 1 355 ? -7.904 -1.379 -20.710 1.00 95.44 355 ARG A O 1
ATOM 2775 N N . TYR A 1 356 ? -6.553 -1.557 -18.916 1.00 97.38 356 TYR A N 1
ATOM 2776 C CA . TYR A 1 356 ? -5.289 -1.648 -19.664 1.00 97.38 356 TYR A CA 1
ATOM 2777 C C . TYR A 1 356 ? -4.921 -3.086 -20.056 1.00 97.38 356 TYR A C 1
ATOM 2779 O O . TYR A 1 356 ? -3.892 -3.321 -20.701 1.00 97.38 356 TYR A O 1
ATOM 2787 N N . LYS A 1 357 ? -5.792 -4.055 -19.735 1.00 97.38 357 LYS A N 1
ATOM 2788 C CA . LYS A 1 357 ? -5.582 -5.490 -19.962 1.00 97.38 357 LYS A CA 1
ATOM 2789 C C . LYS A 1 357 ? -4.261 -5.955 -19.339 1.00 97.38 357 LYS A C 1
ATOM 2791 O O . LYS A 1 357 ? -3.451 -6.579 -20.025 1.00 97.38 357 LYS A O 1
ATOM 2796 N N . VAL A 1 358 ? -4.024 -5.548 -18.097 1.00 97.62 358 VAL A N 1
ATOM 2797 C CA . VAL A 1 358 ? -2.856 -5.903 -17.288 1.00 97.62 358 VAL A CA 1
ATOM 2798 C C . VAL A 1 358 ? -3.293 -6.918 -16.240 1.00 97.62 358 VAL A C 1
ATOM 2800 O O . VAL A 1 358 ? -4.281 -6.686 -15.546 1.00 97.62 358 VAL A O 1
ATOM 2803 N N . THR A 1 359 ? -2.560 -8.026 -16.147 1.00 95.00 359 THR A N 1
ATOM 2804 C CA . THR A 1 359 ? -2.776 -9.063 -15.126 1.00 95.00 359 THR A CA 1
ATOM 2805 C C . THR A 1 359 ? -1.730 -8.935 -14.020 1.00 95.00 359 THR A C 1
ATOM 2807 O O . THR A 1 359 ? -2.100 -8.673 -12.883 1.00 95.00 359 THR A O 1
ATOM 2810 N N . SER A 1 360 ? -0.438 -8.989 -14.368 1.00 97.00 360 SER A N 1
ATOM 2811 C CA . SER A 1 360 ? 0.680 -8.686 -13.461 1.00 97.00 360 SER A CA 1
ATOM 2812 C C . SER A 1 360 ? 1.207 -7.267 -13.730 1.00 97.00 360 SER A C 1
ATOM 2814 O O . SER A 1 360 ? 1.721 -7.005 -14.824 1.00 97.00 360 SER A O 1
ATOM 2816 N N . PRO A 1 361 ? 1.070 -6.325 -12.776 1.00 97.50 361 PRO A N 1
ATOM 2817 C CA . PRO A 1 361 ? 1.680 -5.002 -12.854 1.00 97.50 361 PRO A CA 1
ATOM 2818 C C . PRO A 1 361 ? 3.174 -5.010 -13.209 1.00 97.50 361 PRO A C 1
ATOM 2820 O O . PRO A 1 361 ? 3.577 -4.282 -14.114 1.00 97.50 361 PRO A O 1
ATOM 2823 N N . TYR A 1 362 ? 4.001 -5.821 -12.544 1.00 97.88 362 TYR A N 1
ATOM 2824 C CA . TYR A 1 362 ? 5.444 -5.818 -12.790 1.00 97.88 362 TYR A CA 1
ATOM 2825 C C . TYR A 1 362 ? 5.808 -6.426 -14.144 1.00 97.88 362 TYR A C 1
ATOM 2827 O O . TYR A 1 362 ? 6.673 -5.875 -14.825 1.00 97.88 362 TYR A O 1
ATOM 2835 N N . ALA A 1 363 ? 5.127 -7.489 -14.588 1.00 98.00 363 ALA A N 1
ATOM 2836 C CA . ALA A 1 363 ? 5.349 -8.042 -15.926 1.00 98.00 363 ALA A CA 1
ATOM 2837 C C . ALA A 1 363 ? 4.948 -7.052 -17.030 1.00 98.00 363 ALA A C 1
ATOM 2839 O O . ALA A 1 363 ? 5.659 -6.881 -18.024 1.00 98.00 363 ALA A O 1
ATOM 2840 N N . ALA A 1 364 ? 3.858 -6.311 -16.818 1.00 98.19 364 ALA A N 1
ATOM 2841 C CA . ALA A 1 364 ? 3.366 -5.337 -17.783 1.00 98.19 364 ALA A CA 1
ATOM 2842 C C . ALA A 1 364 ? 4.354 -4.197 -18.079 1.00 98.19 364 ALA A C 1
ATOM 2844 O O . ALA A 1 364 ? 4.266 -3.614 -19.157 1.00 98.19 364 ALA A O 1
ATOM 2845 N N . LEU A 1 365 ? 5.312 -3.907 -17.187 1.00 97.88 365 LEU A N 1
ATOM 2846 C CA . LEU A 1 365 ? 6.388 -2.942 -17.452 1.00 97.88 365 LEU A CA 1
ATOM 2847 C C . LEU A 1 365 ? 7.272 -3.347 -18.646 1.00 97.88 365 LEU A C 1
ATOM 2849 O O . LEU A 1 365 ? 7.850 -2.472 -19.287 1.00 97.88 365 LEU A O 1
ATOM 2853 N N . LEU A 1 366 ? 7.383 -4.647 -18.941 1.00 96.06 366 LEU A N 1
ATOM 2854 C CA . LEU A 1 366 ? 8.141 -5.179 -20.080 1.00 96.06 366 LEU A CA 1
ATOM 2855 C C . LEU A 1 366 ? 7.248 -5.535 -21.272 1.00 96.06 366 LEU A C 1
ATOM 2857 O O . LEU A 1 366 ? 7.660 -5.383 -22.419 1.00 96.06 366 LEU A O 1
ATOM 2861 N N . GLU A 1 367 ? 6.034 -6.020 -21.012 1.00 94.56 367 GLU A N 1
ATOM 2862 C CA . GLU A 1 367 ? 5.129 -6.523 -22.053 1.00 94.56 367 GLU A CA 1
ATOM 2863 C C . GLU A 1 367 ? 4.368 -5.419 -22.799 1.00 94.56 367 GLU A C 1
ATOM 2865 O O . GLU A 1 367 ? 3.814 -5.664 -23.874 1.00 94.56 367 GLU A O 1
ATOM 2870 N N . LYS A 1 368 ? 4.259 -4.221 -22.209 1.00 95.00 368 LYS A N 1
ATOM 2871 C CA . LYS A 1 368 ? 3.372 -3.163 -22.700 1.00 95.00 368 LYS A CA 1
ATOM 2872 C C . LYS A 1 368 ? 4.111 -1.849 -22.883 1.00 95.00 368 LYS A C 1
ATOM 2874 O O . LYS A 1 368 ? 4.709 -1.303 -21.964 1.00 95.00 368 LYS A O 1
ATOM 2879 N N . ASP A 1 369 ? 3.931 -1.262 -24.059 1.00 92.56 369 ASP A N 1
ATOM 2880 C CA . ASP A 1 369 ? 4.570 0.001 -24.428 1.00 92.56 369 ASP A CA 1
ATOM 2881 C C . ASP A 1 369 ? 4.049 1.221 -23.664 1.00 92.56 369 ASP A C 1
ATOM 2883 O O . ASP A 1 369 ? 4.738 2.239 -23.595 1.00 92.56 369 ASP A O 1
ATOM 2887 N N . ASN A 1 370 ? 2.835 1.133 -23.128 1.00 95.50 370 ASN A N 1
ATOM 2888 C CA . ASN A 1 370 ? 2.118 2.227 -22.485 1.00 95.50 370 ASN A CA 1
ATOM 2889 C C . ASN A 1 370 ? 1.998 2.045 -20.964 1.00 95.50 370 ASN A C 1
ATOM 2891 O O . ASN A 1 370 ? 1.073 2.586 -20.360 1.00 95.50 370 ASN A O 1
ATOM 2895 N N . VAL A 1 371 ? 2.881 1.257 -20.345 1.00 98.19 371 VAL A N 1
ATOM 2896 C CA . VAL A 1 371 ? 2.905 1.027 -18.895 1.00 98.19 371 VAL A CA 1
ATOM 2897 C C . VAL A 1 371 ? 4.219 1.552 -18.327 1.00 98.19 371 VAL A C 1
ATOM 2899 O O . VAL A 1 371 ? 5.294 1.238 -18.832 1.00 98.19 371 VAL A O 1
ATOM 2902 N N . PHE A 1 372 ? 4.129 2.357 -17.271 1.00 98.19 372 PHE A N 1
ATOM 2903 C CA . PHE A 1 372 ? 5.274 3.033 -16.664 1.00 98.19 372 PHE A CA 1
ATOM 2904 C C . PHE A 1 372 ? 5.277 2.854 -15.151 1.00 98.19 372 PHE A C 1
ATOM 2906 O O . PHE A 1 372 ? 4.218 2.812 -14.525 1.00 98.19 372 PHE A O 1
ATOM 2913 N N . LEU A 1 373 ? 6.467 2.814 -14.554 1.00 98.25 373 LEU A N 1
ATOM 2914 C CA . LEU A 1 373 ? 6.635 2.857 -13.102 1.00 98.25 373 LEU A CA 1
ATOM 2915 C C . LEU A 1 373 ? 6.824 4.309 -12.661 1.00 98.25 373 LEU A C 1
ATOM 2917 O O . LEU A 1 373 ? 7.654 5.014 -13.223 1.00 98.25 373 LEU A O 1
ATOM 2921 N N . VAL A 1 374 ? 6.105 4.752 -11.636 1.00 97.56 374 VAL A N 1
ATOM 2922 C CA . VAL A 1 374 ? 6.276 6.075 -11.026 1.00 97.56 374 VAL A CA 1
ATOM 2923 C C . VAL A 1 374 ? 6.752 5.898 -9.594 1.00 97.56 374 VAL A C 1
ATOM 2925 O O . VAL A 1 374 ? 5.986 5.459 -8.734 1.00 97.56 374 VAL A O 1
ATOM 2928 N N . ASP A 1 375 ? 8.018 6.216 -9.336 1.00 95.06 375 ASP A N 1
ATOM 2929 C CA . ASP A 1 375 ? 8.626 6.019 -8.020 1.00 95.06 375 ASP A CA 1
ATOM 2930 C C . ASP A 1 375 ? 9.853 6.919 -7.815 1.00 95.06 375 ASP A C 1
ATOM 2932 O O . ASP A 1 375 ? 10.812 6.843 -8.567 1.00 95.06 375 ASP A O 1
ATOM 2936 N N . SER A 1 376 ? 9.863 7.745 -6.773 1.00 91.25 376 SER A N 1
ATOM 2937 C CA . SER A 1 376 ? 10.973 8.661 -6.473 1.00 91.25 376 SER A CA 1
ATOM 2938 C C . SER A 1 376 ? 11.886 8.172 -5.338 1.00 91.25 376 SER A C 1
ATOM 2940 O O . SER A 1 376 ? 12.874 8.840 -5.028 1.00 91.25 376 SER A O 1
ATOM 2942 N N . PHE A 1 377 ? 11.577 7.031 -4.709 1.00 87.94 377 PHE A N 1
ATOM 2943 C CA . PHE A 1 377 ? 12.237 6.570 -3.481 1.00 87.94 377 PHE A CA 1
ATOM 2944 C C . PHE A 1 377 ? 12.689 5.103 -3.515 1.00 87.94 377 PHE A C 1
ATOM 2946 O O . PHE A 1 377 ? 13.762 4.794 -3.003 1.00 87.94 377 PHE A O 1
ATOM 2953 N N . GLY A 1 378 ? 11.886 4.199 -4.081 1.00 90.50 378 GLY A N 1
ATOM 2954 C CA . GLY A 1 378 ? 12.065 2.743 -4.005 1.00 90.50 378 GLY A CA 1
ATOM 2955 C C . GLY A 1 378 ? 12.193 2.038 -5.358 1.00 90.50 378 GLY A C 1
ATOM 2956 O O . GLY A 1 378 ? 12.012 0.817 -5.423 1.00 90.50 378 GLY A O 1
ATOM 2957 N N . TYR A 1 379 ? 12.489 2.777 -6.435 1.00 93.38 379 TYR A N 1
ATOM 2958 C CA . TYR A 1 379 ? 12.477 2.243 -7.801 1.00 93.38 379 TYR A CA 1
ATOM 2959 C C . TYR A 1 379 ? 13.491 1.108 -8.002 1.00 93.38 379 TYR A C 1
ATOM 2961 O O . TYR A 1 379 ? 13.222 0.192 -8.772 1.00 93.38 379 TYR A O 1
ATOM 2969 N N . GLU A 1 380 ? 14.627 1.115 -7.294 1.00 94.00 380 GLU A N 1
ATOM 2970 C CA . GLU A 1 380 ? 15.660 0.072 -7.412 1.00 94.00 380 GLU A CA 1
ATOM 2971 C C . GLU A 1 380 ? 15.161 -1.288 -6.916 1.00 94.00 380 GLU A C 1
ATOM 2973 O O . GLU A 1 380 ? 15.345 -2.297 -7.597 1.00 94.00 380 GLU A O 1
ATOM 2978 N N . SER A 1 381 ? 14.476 -1.312 -5.767 1.00 95.50 381 SER A N 1
ATOM 2979 C CA . SER A 1 381 ? 13.884 -2.535 -5.214 1.00 95.50 381 SER A CA 1
ATOM 2980 C C . SER A 1 381 ? 12.778 -3.069 -6.118 1.00 95.50 381 SER A C 1
ATOM 2982 O O . SER A 1 381 ? 12.698 -4.271 -6.348 1.00 95.50 381 SER A O 1
ATOM 2984 N N . LYS A 1 382 ? 11.961 -2.186 -6.703 1.00 96.56 382 LYS A N 1
ATOM 2985 C CA . LYS A 1 382 ? 10.917 -2.576 -7.663 1.00 96.56 382 LYS A CA 1
ATOM 2986 C C . LYS A 1 382 ? 11.509 -3.087 -8.977 1.00 96.56 382 LYS A C 1
ATOM 2988 O O . LYS A 1 382 ? 11.047 -4.088 -9.510 1.00 96.56 382 LYS A O 1
ATOM 2993 N N . ALA A 1 383 ? 12.575 -2.462 -9.471 1.00 96.38 383 ALA A N 1
ATOM 2994 C CA . ALA A 1 383 ? 13.311 -2.967 -10.623 1.00 96.38 383 ALA A CA 1
ATOM 2995 C C . ALA A 1 383 ? 13.972 -4.323 -10.337 1.00 96.38 383 ALA A C 1
ATOM 2997 O O . ALA A 1 383 ? 14.071 -5.160 -11.232 1.00 96.38 383 ALA A O 1
ATOM 2998 N N . GLN A 1 384 ? 14.398 -4.563 -9.095 1.00 97.19 384 GLN A N 1
ATOM 2999 C CA . GLN A 1 384 ? 14.888 -5.866 -8.665 1.00 97.19 384 GLN A CA 1
ATOM 3000 C C . GLN A 1 384 ? 13.775 -6.926 -8.645 1.00 97.19 384 GLN A C 1
ATOM 3002 O O . GLN A 1 384 ? 14.044 -8.031 -9.095 1.00 97.19 384 GLN A O 1
ATOM 3007 N N . VAL A 1 385 ? 12.534 -6.594 -8.261 1.00 97.62 385 VAL A N 1
ATOM 3008 C CA . VAL A 1 385 ? 11.381 -7.517 -8.396 1.00 97.62 385 VAL A CA 1
ATOM 3009 C C . VAL A 1 385 ? 11.177 -7.927 -9.849 1.00 97.62 385 VAL A C 1
ATOM 3011 O O . VAL A 1 385 ? 11.057 -9.113 -10.138 1.00 97.62 385 VAL A O 1
ATOM 3014 N N . VAL A 1 386 ? 11.196 -6.963 -10.780 1.00 98.06 386 VAL A N 1
ATOM 3015 C CA . VAL A 1 386 ? 11.085 -7.265 -12.218 1.00 98.06 386 VAL A CA 1
ATOM 3016 C C . VAL A 1 386 ? 12.203 -8.221 -12.653 1.00 98.06 386 VAL A C 1
ATOM 3018 O O . VAL A 1 386 ? 11.945 -9.157 -13.404 1.00 98.06 386 VAL A O 1
ATOM 3021 N N . ARG A 1 387 ? 13.430 -8.043 -12.146 1.00 97.62 387 ARG A N 1
ATOM 3022 C CA . ARG A 1 387 ? 14.548 -8.947 -12.456 1.00 97.62 387 ARG A CA 1
ATOM 3023 C C . ARG A 1 387 ? 14.420 -10.342 -11.852 1.00 97.62 387 ARG A C 1
ATOM 3025 O O . ARG A 1 387 ? 14.813 -11.304 -12.497 1.00 97.62 387 ARG A O 1
ATOM 3032 N N . GLU A 1 388 ? 13.909 -10.447 -10.631 1.00 97.12 388 GLU A N 1
ATOM 3033 C CA . GLU A 1 388 ? 13.802 -11.714 -9.898 1.00 97.12 388 GLU A CA 1
ATOM 3034 C C . GLU A 1 388 ? 12.618 -12.566 -10.374 1.00 97.12 388 GLU A C 1
ATOM 3036 O O . GLU A 1 388 ? 12.740 -13.786 -10.442 1.00 97.12 388 GLU A O 1
ATOM 3041 N N . HIS A 1 389 ? 11.497 -11.932 -10.739 1.00 96.75 389 HIS A N 1
ATOM 3042 C CA . HIS A 1 389 ? 10.230 -12.629 -11.003 1.00 96.75 389 HIS A CA 1
ATOM 3043 C C . HIS A 1 389 ? 9.761 -12.580 -12.459 1.00 96.75 389 HIS A C 1
ATOM 3045 O O . HIS A 1 389 ? 8.904 -13.376 -12.838 1.00 96.75 389 HIS A O 1
ATOM 3051 N N . VAL A 1 390 ? 10.288 -11.663 -13.280 1.00 96.81 390 VAL A N 1
ATOM 3052 C CA . VAL A 1 390 ? 9.848 -11.488 -14.678 1.00 96.81 390 VAL A CA 1
ATOM 3053 C C . VAL A 1 390 ? 10.972 -11.791 -15.668 1.00 96.81 390 VAL A C 1
ATOM 3055 O O . VAL A 1 390 ? 10.817 -12.671 -16.509 1.00 96.81 390 VAL A O 1
ATOM 3058 N N . SER A 1 391 ? 12.099 -11.074 -15.593 1.00 96.81 391 SER A N 1
ATOM 3059 C CA . SER A 1 391 ? 13.254 -11.307 -16.472 1.00 96.81 391 SER A CA 1
ATOM 3060 C C . SER A 1 391 ? 14.565 -10.776 -15.891 1.00 96.81 391 SER A C 1
ATOM 3062 O O . SER A 1 391 ? 14.722 -9.570 -15.693 1.00 96.81 391 SER A O 1
ATOM 3064 N N . GLU A 1 392 ? 15.555 -11.654 -15.708 1.00 95.75 392 GLU A N 1
ATOM 3065 C CA . GLU A 1 392 ? 16.877 -11.326 -15.143 1.00 95.75 392 GLU A CA 1
ATOM 3066 C C . GLU A 1 392 ? 17.625 -10.228 -15.928 1.00 95.75 392 GLU A C 1
ATOM 3068 O O . GLU A 1 392 ? 18.415 -9.454 -15.370 1.00 95.75 392 GLU A O 1
ATOM 3073 N N . THR A 1 393 ? 17.368 -10.128 -17.235 1.00 95.50 393 THR A N 1
ATOM 3074 C CA . THR A 1 393 ? 17.992 -9.140 -18.123 1.00 95.50 393 THR A CA 1
ATOM 3075 C C . THR A 1 393 ? 17.250 -7.808 -18.179 1.00 95.50 393 THR A C 1
ATOM 3077 O O . THR A 1 393 ? 17.750 -6.875 -18.807 1.00 95.50 393 THR A O 1
ATOM 3080 N N . ALA A 1 394 ? 16.140 -7.660 -17.449 1.00 96.88 394 ALA A N 1
ATOM 3081 C CA . ALA A 1 394 ? 15.384 -6.419 -17.396 1.00 96.88 394 ALA A CA 1
ATOM 3082 C C . ALA A 1 394 ? 16.244 -5.236 -16.929 1.00 96.88 394 ALA A C 1
ATOM 3084 O O . ALA A 1 394 ? 16.991 -5.295 -15.939 1.00 96.88 394 ALA A O 1
ATOM 3085 N N . ARG A 1 395 ? 16.111 -4.126 -17.645 1.00 96.12 395 ARG A N 1
ATOM 3086 C CA . ARG A 1 395 ? 16.734 -2.837 -17.357 1.00 96.12 395 ARG A CA 1
ATOM 3087 C C . ARG A 1 395 ? 15.680 -1.748 -17.358 1.00 96.12 395 ARG A C 1
ATOM 3089 O O . ARG A 1 395 ? 14.617 -1.891 -17.956 1.00 96.12 395 ARG A O 1
ATOM 3096 N N . TYR A 1 396 ? 15.985 -0.653 -16.675 1.00 96.00 396 TYR A N 1
ATOM 3097 C CA . TYR A 1 396 ? 15.104 0.500 -16.585 1.00 96.00 396 TYR A CA 1
ATOM 3098 C C . TYR A 1 396 ? 15.861 1.780 -16.912 1.00 96.00 396 TYR A C 1
ATOM 3100 O O . TYR A 1 396 ? 17.071 1.873 -16.727 1.00 96.00 396 TYR A O 1
ATOM 3108 N N . SER A 1 397 ? 15.133 2.768 -17.411 1.00 94.88 397 SER A N 1
ATOM 3109 C CA . SER A 1 397 ? 15.645 4.099 -17.715 1.00 94.88 397 SER A CA 1
ATOM 3110 C C . SER A 1 397 ? 14.663 5.130 -17.189 1.00 94.88 397 SER A C 1
ATOM 3112 O O . SER A 1 397 ? 13.449 4.938 -17.301 1.00 94.88 397 SER A O 1
ATOM 3114 N N . LEU A 1 398 ? 15.173 6.244 -16.659 1.00 94.81 398 LEU A N 1
ATOM 3115 C CA . LEU A 1 398 ? 14.331 7.401 -16.368 1.00 94.81 398 LEU A CA 1
ATOM 3116 C C . LEU A 1 398 ? 13.715 7.895 -17.685 1.00 94.81 398 LEU A C 1
ATOM 3118 O O . LEU A 1 398 ? 14.440 8.115 -18.658 1.00 94.81 398 LEU A O 1
ATOM 3122 N N . TYR A 1 399 ? 12.385 8.001 -17.704 1.00 93.25 399 TYR A N 1
ATOM 3123 C CA . TYR A 1 399 ? 11.575 8.378 -18.859 1.00 93.25 399 TYR A CA 1
ATOM 3124 C C . TYR A 1 399 ? 11.373 9.867 -18.937 1.00 93.25 399 TYR A C 1
ATOM 3126 O O . TYR A 1 399 ? 11.839 10.554 -19.845 1.00 93.25 399 TYR A O 1
ATOM 3134 N N . GLU A 1 400 ? 10.725 10.380 -17.915 1.00 92.06 400 GLU A N 1
ATOM 3135 C CA . GLU A 1 400 ? 10.505 11.794 -17.757 1.00 92.06 400 GLU A CA 1
ATOM 3136 C C . GLU A 1 400 ? 10.288 12.083 -16.277 1.00 92.06 400 GLU A C 1
ATOM 3138 O O . GLU A 1 400 ? 10.234 11.179 -15.437 1.00 92.06 400 GLU A O 1
ATOM 3143 N N . THR A 1 401 ? 10.125 13.362 -15.973 1.00 91.81 401 THR A N 1
ATOM 3144 C CA . THR A 1 401 ? 9.697 13.802 -14.653 1.00 91.81 401 THR A CA 1
ATOM 3145 C C . THR A 1 401 ? 8.362 14.520 -14.800 1.00 91.81 401 THR A C 1
ATOM 3147 O O . THR A 1 401 ? 8.292 15.548 -15.473 1.00 91.81 401 THR A O 1
ATOM 3150 N N . ILE A 1 402 ? 7.313 14.010 -14.154 1.00 91.44 402 ILE A N 1
ATOM 3151 C CA . ILE A 1 402 ? 5.969 14.614 -14.154 1.00 91.44 402 ILE A CA 1
ATOM 3152 C C . ILE A 1 402 ? 5.709 15.201 -12.771 1.00 91.44 402 ILE A C 1
ATOM 3154 O O . ILE A 1 402 ? 5.757 14.485 -11.774 1.00 91.44 402 ILE A O 1
ATOM 3158 N N . SER A 1 403 ? 5.475 16.515 -12.684 1.00 88.06 403 SER A N 1
ATOM 3159 C CA . SER A 1 403 ? 5.289 17.232 -11.408 1.00 88.06 403 SER A CA 1
ATOM 3160 C C . SER A 1 403 ? 6.328 16.898 -10.315 1.00 88.06 403 SER A C 1
ATOM 3162 O O . SER A 1 403 ? 6.023 16.892 -9.125 1.00 88.06 403 SER A O 1
ATOM 3164 N N . GLY A 1 404 ? 7.578 16.637 -10.713 1.00 87.75 404 GLY A N 1
ATOM 3165 C CA . GLY A 1 404 ? 8.673 16.282 -9.801 1.00 87.75 404 GLY A CA 1
ATOM 3166 C C . GLY A 1 404 ? 8.781 14.792 -9.453 1.00 87.75 404 GLY A C 1
ATOM 3167 O O . GLY A 1 404 ? 9.709 14.433 -8.740 1.00 87.75 404 GLY A O 1
ATOM 3168 N N . GLN A 1 405 ? 7.885 13.937 -9.957 1.00 91.50 405 GLN A N 1
ATOM 3169 C CA . GLN A 1 405 ? 7.944 12.484 -9.779 1.00 91.50 405 GLN A CA 1
ATOM 3170 C C . GLN A 1 405 ? 8.670 11.814 -10.939 1.00 91.50 405 GLN A C 1
ATOM 3172 O O . GLN A 1 405 ? 8.433 12.165 -12.098 1.00 91.50 405 GLN A O 1
ATOM 3177 N N . TYR A 1 406 ? 9.528 10.843 -10.633 1.00 94.44 406 TYR A N 1
ATOM 3178 C CA . TYR A 1 406 ? 10.256 10.087 -11.649 1.00 94.44 406 TYR A CA 1
ATOM 3179 C C . TYR A 1 406 ? 9.360 9.034 -12.283 1.00 94.44 406 TYR A C 1
ATOM 3181 O O . TYR A 1 406 ? 8.740 8.229 -11.590 1.00 94.44 406 TYR A O 1
ATOM 3189 N N . VAL A 1 407 ? 9.314 9.044 -13.611 1.00 96.69 407 VAL A N 1
ATOM 3190 C CA . VAL A 1 407 ? 8.624 8.045 -14.422 1.00 96.69 407 VAL A CA 1
ATOM 3191 C C . VAL A 1 407 ? 9.688 7.186 -15.078 1.00 96.69 407 VAL A C 1
ATOM 3193 O O . VAL A 1 407 ? 10.596 7.724 -15.697 1.00 96.69 407 VAL A O 1
ATOM 3196 N N . PHE A 1 408 ? 9.592 5.870 -14.962 1.00 97.19 408 PHE A N 1
ATOM 3197 C CA . PHE A 1 408 ? 10.545 4.914 -15.507 1.00 97.19 408 PHE A CA 1
ATOM 3198 C C . PHE A 1 408 ? 9.892 4.029 -16.554 1.00 97.19 408 PHE A C 1
ATOM 3200 O O . PHE A 1 408 ? 8.730 3.630 -16.432 1.00 97.19 408 PHE A O 1
ATOM 3207 N N . VAL A 1 409 ? 10.694 3.676 -17.551 1.00 96.94 409 VAL A N 1
ATOM 3208 C CA . VAL A 1 409 ? 10.370 2.664 -18.550 1.00 96.94 409 VAL A CA 1
ATOM 3209 C C . VAL A 1 409 ? 11.320 1.492 -18.409 1.00 96.94 409 VAL A C 1
ATOM 3211 O O . VAL A 1 409 ? 12.475 1.675 -18.014 1.00 96.94 409 VAL A O 1
ATOM 3214 N N . PHE A 1 410 ? 10.838 0.305 -18.752 1.00 97.12 410 PHE A N 1
ATOM 3215 C CA . PHE A 1 410 ? 11.613 -0.920 -18.698 1.00 97.12 410 PHE A CA 1
ATOM 3216 C C . PHE A 1 410 ? 11.816 -1.492 -20.100 1.00 97.12 410 PHE A C 1
ATOM 3218 O O . PHE A 1 410 ? 11.041 -1.241 -21.024 1.00 97.12 410 PHE A O 1
ATOM 3225 N N . ALA A 1 411 ? 12.901 -2.235 -20.257 1.00 95.94 411 ALA A N 1
ATOM 3226 C CA . ALA A 1 411 ? 13.192 -3.025 -21.437 1.00 95.94 411 ALA A CA 1
ATOM 3227 C C . ALA A 1 411 ? 13.888 -4.309 -21.011 1.00 95.94 411 ALA A C 1
ATOM 3229 O O . ALA A 1 411 ? 14.642 -4.323 -20.039 1.00 95.94 411 ALA A O 1
ATOM 3230 N N . ASP A 1 412 ? 13.642 -5.372 -21.762 1.00 94.88 412 ASP A N 1
ATOM 3231 C CA . ASP A 1 412 ? 14.441 -6.580 -21.666 1.00 94.88 412 ASP A CA 1
ATOM 3232 C C . ASP A 1 412 ? 15.520 -6.582 -22.750 1.00 94.88 412 ASP A C 1
ATOM 3234 O O . ASP A 1 412 ? 15.452 -5.805 -23.710 1.00 94.88 412 ASP A O 1
ATOM 3238 N N . ASN A 1 413 ? 16.509 -7.462 -22.623 1.00 92.00 413 ASN A N 1
ATOM 3239 C CA . ASN A 1 413 ? 17.491 -7.654 -23.674 1.00 92.00 413 ASN A CA 1
ATOM 3240 C C . ASN A 1 413 ? 16.810 -8.100 -24.968 1.00 92.00 413 ASN A C 1
ATOM 3242 O O . ASN A 1 413 ? 16.139 -9.130 -25.032 1.00 92.00 413 ASN A O 1
ATOM 3246 N N . LYS A 1 414 ? 17.004 -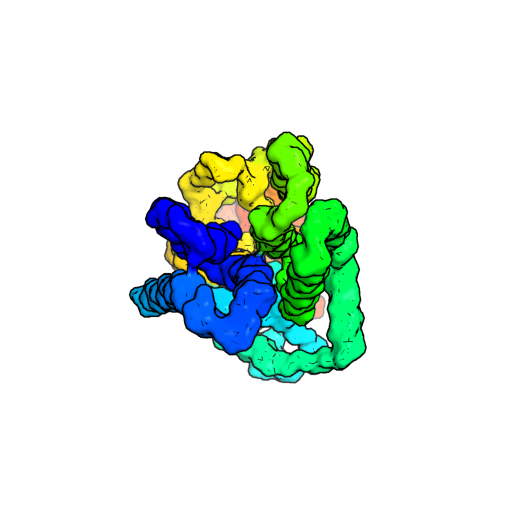7.304 -26.020 1.00 86.88 414 LYS A N 1
ATOM 3247 C CA . LYS A 1 414 ? 16.475 -7.579 -27.353 1.00 86.88 414 LYS A CA 1
ATOM 3248 C C . LYS A 1 414 ? 17.595 -8.118 -28.238 1.00 86.88 414 LYS A C 1
ATOM 3250 O O . LYS A 1 414 ? 18.716 -7.617 -28.212 1.00 86.88 414 LYS A O 1
ATOM 3255 N N . ASN A 1 415 ? 17.268 -9.113 -29.056 1.00 83.62 415 ASN A N 1
ATOM 3256 C CA . ASN A 1 415 ? 18.126 -9.549 -30.151 1.00 83.62 415 ASN A CA 1
ATOM 3257 C C . ASN A 1 415 ? 17.591 -8.961 -31.454 1.00 83.62 415 ASN A C 1
ATOM 3259 O O . ASN A 1 415 ? 16.380 -8.891 -31.650 1.00 83.62 415 ASN A O 1
ATOM 3263 N N . ALA A 1 416 ? 18.492 -8.544 -32.335 1.00 84.06 416 ALA A N 1
ATOM 3264 C CA . ALA A 1 416 ? 18.111 -8.081 -33.658 1.00 84.06 416 ALA A CA 1
ATOM 3265 C C . ALA A 1 416 ? 17.764 -9.276 -34.553 1.00 84.06 416 ALA A C 1
ATOM 3267 O O . ALA A 1 416 ? 18.570 -10.197 -34.697 1.00 84.06 416 ALA A O 1
ATOM 3268 N N . ASP A 1 417 ? 16.604 -9.230 -35.201 1.00 84.38 417 ASP A N 1
ATOM 3269 C CA . ASP A 1 417 ? 16.232 -10.191 -36.240 1.00 84.38 417 ASP A CA 1
ATOM 3270 C C . ASP A 1 417 ? 17.018 -9.925 -37.528 1.00 84.38 417 ASP A C 1
ATOM 3272 O O . ASP A 1 417 ? 17.316 -10.839 -38.302 1.00 84.38 417 ASP A O 1
ATOM 3276 N N . LYS A 1 418 ? 17.335 -8.647 -37.777 1.00 84.88 418 LYS A N 1
ATOM 3277 C CA . LYS A 1 418 ? 18.036 -8.174 -38.974 1.00 84.88 418 LYS A CA 1
ATOM 3278 C C . LYS A 1 418 ? 19.017 -7.059 -38.628 1.00 84.88 418 LYS A C 1
ATOM 3280 O O . LYS A 1 418 ? 18.716 -6.172 -37.834 1.00 84.88 418 LYS A O 1
ATOM 3285 N N . MET A 1 419 ? 20.171 -7.079 -39.286 1.00 81.94 419 MET A N 1
ATOM 3286 C CA . MET A 1 419 ? 21.098 -5.946 -39.316 1.00 81.94 419 MET A CA 1
ATOM 3287 C C . MET A 1 419 ? 20.792 -5.130 -40.572 1.00 81.94 419 MET A C 1
ATOM 3289 O O . MET A 1 419 ? 20.791 -5.689 -41.671 1.00 81.94 419 MET A O 1
ATOM 3293 N N . ILE A 1 420 ? 20.504 -3.842 -40.408 1.00 78.94 420 ILE A N 1
ATOM 3294 C CA . ILE A 1 420 ? 20.045 -2.944 -41.471 1.00 78.94 420 ILE A CA 1
ATOM 3295 C C . ILE A 1 420 ? 21.089 -1.824 -41.645 1.00 78.94 420 ILE A C 1
ATOM 3297 O O . ILE A 1 420 ? 21.257 -1.016 -40.729 1.00 78.94 420 ILE A O 1
ATOM 3301 N N . PRO A 1 421 ? 21.821 -1.780 -42.780 1.00 70.75 421 PRO A N 1
ATOM 3302 C CA . PRO A 1 421 ? 22.798 -0.725 -43.083 1.00 70.75 421 PRO A CA 1
ATOM 3303 C C . PRO A 1 421 ? 22.232 0.698 -43.072 1.00 70.75 421 PRO A C 1
ATOM 3305 O O . PRO A 1 421 ? 22.967 1.658 -42.872 1.00 70.75 421 PRO A O 1
ATOM 3308 N N . GLU A 1 422 ? 20.928 0.832 -43.286 1.00 77.81 422 GLU A N 1
ATOM 3309 C CA . GLU A 1 422 ? 20.183 2.089 -43.311 1.00 77.81 422 GLU A CA 1
ATOM 3310 C C . GLU A 1 422 ? 19.989 2.713 -41.914 1.00 77.81 422 GLU A C 1
ATOM 3312 O O . GLU A 1 422 ? 19.457 3.817 -41.807 1.00 77.81 422 GLU A O 1
ATOM 3317 N N . ILE A 1 423 ? 20.423 2.029 -40.845 1.00 85.00 423 ILE A N 1
ATOM 3318 C CA . ILE A 1 423 ? 20.515 2.584 -39.491 1.00 85.00 423 ILE A CA 1
ATOM 3319 C C . ILE A 1 423 ? 21.995 2.858 -39.189 1.00 85.00 423 ILE A C 1
ATOM 3321 O O . ILE A 1 423 ? 22.757 1.943 -38.867 1.00 85.00 423 ILE A O 1
ATOM 3325 N N . GLU A 1 424 ? 22.397 4.126 -39.265 1.00 88.56 424 GLU A N 1
ATOM 3326 C CA . GLU A 1 424 ? 23.783 4.566 -39.049 1.00 88.56 424 GLU A CA 1
ATOM 3327 C C . GLU A 1 424 ? 23.843 5.547 -37.875 1.00 88.56 424 GLU A C 1
ATOM 3329 O O . GLU A 1 424 ? 23.273 6.635 -37.946 1.00 88.56 424 GLU A O 1
ATOM 3334 N N . ILE A 1 425 ? 24.554 5.189 -36.802 1.00 90.69 425 ILE A N 1
ATOM 3335 C CA . ILE A 1 425 ? 24.791 6.098 -35.672 1.00 90.69 425 ILE A CA 1
ATOM 3336 C C . ILE A 1 425 ? 25.789 7.175 -36.112 1.00 90.69 425 ILE A C 1
ATOM 3338 O O . ILE A 1 425 ? 26.943 6.873 -36.411 1.00 90.69 425 ILE A O 1
ATOM 3342 N N . THR A 1 426 ? 25.354 8.434 -36.135 1.00 89.75 426 THR A N 1
ATOM 3343 C CA . THR A 1 426 ? 26.165 9.578 -36.579 1.00 89.75 426 THR A CA 1
ATOM 3344 C C . THR A 1 426 ? 26.916 10.237 -35.428 1.00 89.75 426 THR A C 1
ATOM 3346 O O . THR A 1 426 ? 28.030 10.728 -35.619 1.00 89.75 426 THR A O 1
ATOM 3349 N N . ALA A 1 427 ? 26.329 10.243 -34.232 1.00 89.44 427 ALA A N 1
ATOM 3350 C CA . ALA A 1 427 ? 26.944 10.779 -33.026 1.00 89.44 427 ALA A CA 1
ATOM 3351 C C . ALA A 1 427 ? 26.333 10.149 -31.772 1.00 89.44 427 ALA A C 1
ATOM 3353 O O . ALA A 1 427 ? 25.145 9.832 -31.744 1.00 89.44 427 ALA A O 1
ATOM 3354 N N . ALA A 1 428 ? 27.128 10.041 -30.711 1.00 91.62 428 ALA A N 1
ATOM 3355 C CA . ALA A 1 428 ? 26.633 9.761 -29.373 1.00 91.62 428 ALA A CA 1
ATOM 3356 C C . ALA A 1 428 ? 27.391 10.613 -28.351 1.00 91.62 428 ALA A C 1
ATOM 3358 O O . ALA A 1 428 ? 28.602 10.797 -28.474 1.00 91.62 428 ALA A O 1
ATOM 3359 N N . ASP A 1 429 ? 26.675 11.124 -27.355 1.00 89.38 429 ASP A N 1
ATOM 3360 C CA . ASP A 1 429 ? 27.230 11.919 -26.258 1.00 89.38 429 ASP A CA 1
ATOM 3361 C C . ASP A 1 429 ? 26.528 11.564 -24.942 1.00 89.38 429 ASP A C 1
ATOM 3363 O O . ASP A 1 429 ? 25.458 10.949 -24.944 1.00 89.38 429 ASP A O 1
ATOM 3367 N N . SER A 1 430 ? 27.113 11.937 -23.806 1.00 88.38 430 SER A N 1
ATOM 3368 C CA . SER A 1 430 ? 26.479 11.739 -22.507 1.00 88.38 430 SER A CA 1
ATOM 3369 C C . SER A 1 430 ? 26.686 12.877 -21.527 1.00 88.38 430 SER A C 1
ATOM 3371 O O . SER A 1 430 ? 27.698 13.568 -21.514 1.00 88.38 430 SER A O 1
ATOM 3373 N N . GLU A 1 431 ? 25.692 13.037 -20.666 1.00 88.31 431 GLU A N 1
ATOM 3374 C CA . GLU A 1 431 ? 25.616 14.075 -19.658 1.00 88.31 431 GLU A CA 1
ATOM 3375 C C . GLU A 1 431 ? 25.211 13.449 -18.322 1.00 88.31 431 GLU A C 1
ATOM 3377 O O . GLU A 1 431 ? 24.249 12.681 -18.230 1.00 88.31 431 GLU A O 1
ATOM 3382 N N . LEU A 1 432 ? 25.937 13.787 -17.256 1.00 82.19 432 LEU A N 1
ATOM 3383 C CA . LEU A 1 432 ? 25.530 13.430 -15.901 1.00 82.19 432 LEU A CA 1
ATOM 3384 C C . LEU A 1 432 ? 24.319 14.268 -15.501 1.00 82.19 432 LEU A C 1
ATOM 3386 O O . LEU A 1 432 ? 24.395 15.494 -15.455 1.00 82.19 432 LEU A O 1
ATOM 3390 N N . LEU A 1 433 ? 23.218 13.605 -15.155 1.00 79.31 433 LEU A N 1
ATOM 3391 C CA . LEU A 1 433 ? 22.069 14.290 -14.581 1.00 79.31 433 LEU A CA 1
ATOM 3392 C C . LEU A 1 433 ? 22.270 14.450 -13.076 1.00 79.31 433 LEU A C 1
ATOM 3394 O O . LEU A 1 433 ? 22.463 13.471 -12.352 1.00 79.31 433 LEU A O 1
ATOM 3398 N N . ASP A 1 434 ? 22.120 15.682 -12.591 1.00 59.16 434 ASP A N 1
ATOM 3399 C CA . ASP A 1 434 ? 22.224 16.038 -11.167 1.00 59.16 434 ASP A CA 1
ATOM 3400 C C . ASP A 1 434 ? 20.998 15.588 -10.338 1.00 59.16 434 ASP A C 1
ATOM 3402 O O . ASP A 1 434 ? 20.649 16.152 -9.304 1.00 59.16 434 ASP A O 1
ATOM 3406 N N . ILE A 1 435 ? 20.313 14.534 -10.789 1.00 64.94 435 ILE A N 1
ATOM 3407 C CA . ILE A 1 435 ? 19.283 13.834 -10.025 1.00 64.94 435 ILE A CA 1
ATOM 3408 C C . ILE A 1 435 ? 20.021 12.901 -9.061 1.00 64.94 435 ILE A C 1
ATOM 3410 O O . ILE A 1 435 ? 20.269 11.732 -9.361 1.00 64.94 435 ILE A O 1
ATOM 3414 N N . ASN A 1 436 ? 20.483 13.459 -7.938 1.00 63.81 436 ASN A N 1
ATOM 3415 C CA . ASN A 1 436 ? 21.309 12.770 -6.937 1.00 63.81 436 ASN A CA 1
ATOM 3416 C C . ASN A 1 436 ? 22.553 12.069 -7.527 1.00 63.81 436 ASN A C 1
ATOM 3418 O O . ASN A 1 436 ? 22.997 11.051 -6.996 1.00 63.81 436 ASN A O 1
ATOM 3422 N N . ASN A 1 437 ? 23.102 12.558 -8.648 1.00 63.47 437 ASN A N 1
ATOM 3423 C CA . ASN A 1 437 ? 24.221 11.937 -9.375 1.00 63.47 437 ASN A CA 1
ATOM 3424 C C . ASN A 1 437 ? 24.035 10.441 -9.711 1.00 63.47 437 ASN A C 1
ATOM 3426 O O . ASN A 1 437 ? 25.022 9.715 -9.865 1.00 63.47 437 ASN A O 1
ATOM 3430 N N . SER A 1 438 ? 22.787 9.976 -9.808 1.00 85.06 438 SER A N 1
ATOM 3431 C CA . SER A 1 438 ? 22.455 8.547 -9.912 1.00 85.06 438 SER A CA 1
ATOM 3432 C C . SER A 1 438 ? 22.182 8.082 -11.344 1.00 85.06 438 SER A C 1
ATOM 3434 O O . SER A 1 438 ? 22.168 6.880 -11.598 1.00 85.06 438 SER A O 1
ATOM 3436 N N . PHE A 1 439 ? 22.020 9.009 -12.291 1.00 91.06 439 PHE A N 1
ATOM 3437 C CA . PHE A 1 439 ? 21.674 8.706 -13.679 1.00 91.06 439 PHE A CA 1
ATOM 3438 C C . PHE A 1 439 ? 22.641 9.364 -14.663 1.00 91.06 439 PHE A C 1
ATOM 3440 O O . PHE A 1 439 ? 23.113 10.483 -14.446 1.00 91.06 439 PHE A O 1
ATOM 3447 N N . LEU A 1 440 ? 22.911 8.663 -15.761 1.00 92.38 440 LEU A N 1
ATOM 3448 C CA . LEU A 1 440 ? 23.652 9.185 -16.903 1.00 92.38 440 LEU A CA 1
ATOM 3449 C C . LEU A 1 440 ? 22.677 9.297 -18.069 1.00 92.38 440 LEU A C 1
ATOM 3451 O O . LEU A 1 440 ? 22.055 8.305 -18.432 1.00 92.38 440 LEU A O 1
ATOM 3455 N N . ARG A 1 441 ? 22.523 10.484 -18.652 1.00 92.94 441 ARG A N 1
ATOM 3456 C CA . ARG A 1 441 ? 21.751 10.643 -19.882 1.00 92.94 441 ARG A CA 1
ATOM 3457 C C . ARG A 1 441 ? 22.671 10.451 -21.072 1.00 92.94 441 ARG A C 1
ATOM 3459 O O . ARG A 1 441 ? 23.704 11.100 -21.156 1.00 92.94 441 ARG A O 1
ATOM 3466 N N . ILE A 1 442 ? 22.284 9.578 -21.988 1.00 94.12 442 ILE A N 1
ATOM 3467 C CA . ILE A 1 442 ? 23.004 9.297 -23.226 1.00 94.12 442 ILE A CA 1
ATOM 3468 C C . ILE A 1 442 ? 22.115 9.764 -24.375 1.00 94.12 442 ILE A C 1
ATOM 3470 O O . ILE A 1 442 ? 20.933 9.413 -24.433 1.00 94.12 442 ILE A O 1
ATOM 3474 N N . TYR A 1 443 ? 22.677 10.579 -25.260 1.00 94.50 443 TYR A N 1
ATOM 3475 C CA . TYR A 1 443 ? 22.044 11.069 -26.478 1.00 94.50 443 TYR A CA 1
ATOM 3476 C C . TYR A 1 443 ? 22.680 10.376 -27.676 1.00 94.50 443 TYR A C 1
ATOM 3478 O O . TYR A 1 443 ? 23.901 10.252 -27.736 1.00 94.50 443 TYR A O 1
ATOM 3486 N N . VAL A 1 444 ? 21.864 9.941 -28.629 1.00 94.00 444 VAL A N 1
ATOM 3487 C CA . VAL A 1 444 ? 22.323 9.259 -29.841 1.00 94.00 444 VAL A CA 1
ATOM 3488 C C . VAL A 1 444 ? 21.626 9.876 -31.040 1.00 94.00 444 VAL A C 1
ATOM 3490 O O . VAL A 1 444 ? 20.403 9.885 -31.097 1.00 94.00 444 VAL A O 1
ATOM 3493 N N . SER A 1 445 ? 22.386 10.375 -32.003 1.00 93.44 445 SER A N 1
ATOM 3494 C CA . SER A 1 445 ? 21.869 10.747 -33.319 1.00 93.44 445 SER A CA 1
ATOM 3495 C C . SER A 1 445 ? 22.143 9.605 -34.285 1.00 93.44 445 SER A C 1
ATOM 3497 O O . SER A 1 445 ? 23.253 9.068 -34.321 1.00 93.44 445 SER A O 1
ATOM 3499 N N . ALA A 1 446 ? 21.139 9.223 -35.066 1.00 92.00 446 ALA A N 1
ATOM 3500 C CA . ALA A 1 446 ? 21.296 8.223 -36.106 1.00 92.00 446 ALA A CA 1
ATOM 3501 C C . ALA A 1 446 ? 20.501 8.596 -37.355 1.00 92.00 446 ALA A C 1
ATOM 3503 O O . ALA A 1 446 ? 19.396 9.134 -37.268 1.00 92.00 446 ALA A O 1
ATOM 3504 N N . LYS A 1 447 ? 21.039 8.258 -38.527 1.00 91.06 447 LYS A N 1
ATOM 3505 C CA . LYS A 1 447 ? 20.244 8.231 -39.754 1.00 91.06 447 LYS A CA 1
ATOM 3506 C C . LYS A 1 447 ? 19.323 7.029 -39.697 1.00 91.06 447 LYS A C 1
ATOM 3508 O O . LYS A 1 447 ? 19.779 5.919 -39.429 1.00 91.06 447 LYS A O 1
ATOM 3513 N N . VAL A 1 448 ? 18.040 7.278 -39.913 1.00 88.38 448 VAL A N 1
ATOM 3514 C CA . VAL A 1 448 ? 16.987 6.270 -39.851 1.00 88.38 448 VAL A CA 1
ATOM 3515 C C . VAL A 1 448 ? 16.015 6.531 -40.992 1.00 88.38 448 VAL A C 1
ATOM 3517 O O . VAL A 1 448 ? 15.275 7.511 -40.982 1.00 88.38 448 VAL A O 1
ATOM 3520 N N . GLU A 1 449 ? 16.005 5.630 -41.972 1.00 81.94 449 GLU A N 1
ATOM 3521 C CA . GLU A 1 449 ? 15.082 5.670 -43.120 1.00 81.94 449 GLU A CA 1
ATOM 3522 C C . GLU A 1 449 ? 13.917 4.669 -42.985 1.00 81.94 449 GLU A C 1
ATOM 3524 O O . GLU A 1 449 ? 13.185 4.407 -43.939 1.00 81.94 449 GLU A O 1
ATOM 3529 N N . LEU A 1 450 ? 13.740 4.096 -41.792 1.00 81.56 450 LEU A N 1
ATOM 3530 C CA . LEU A 1 450 ? 12.721 3.096 -41.482 1.00 81.56 450 LEU A CA 1
ATOM 3531 C C . LEU A 1 450 ? 11.624 3.704 -40.598 1.00 81.56 450 LEU A C 1
ATOM 3533 O O . LEU A 1 450 ? 11.924 4.439 -39.660 1.00 81.56 450 LEU A O 1
ATOM 3537 N N . GLU A 1 451 ? 10.362 3.349 -40.838 1.00 86.25 451 GLU A N 1
ATOM 3538 C CA . GLU A 1 451 ? 9.300 3.578 -39.854 1.00 86.25 451 GLU A CA 1
ATOM 3539 C C . GLU A 1 451 ? 9.417 2.563 -38.713 1.00 86.25 451 GLU A C 1
ATOM 3541 O O . GLU A 1 451 ? 9.626 1.371 -38.942 1.00 86.25 451 GLU A O 1
ATOM 3546 N N . TYR A 1 452 ? 9.272 3.028 -37.475 1.00 88.88 452 TYR A N 1
ATOM 3547 C CA . TYR A 1 452 ? 9.381 2.197 -36.282 1.00 88.88 452 TYR A CA 1
ATOM 3548 C C . TYR A 1 452 ? 8.370 2.633 -35.222 1.00 88.88 452 TYR A C 1
ATOM 3550 O O . TYR A 1 452 ? 7.972 3.795 -35.150 1.00 88.88 452 TYR A O 1
ATOM 3558 N N . LYS A 1 453 ? 7.969 1.672 -34.393 1.00 90.62 453 LYS A N 1
ATOM 3559 C CA . LYS A 1 453 ? 7.051 1.853 -33.269 1.00 90.62 453 LYS A CA 1
ATOM 3560 C C . LYS A 1 453 ? 7.810 2.177 -31.985 1.00 90.62 453 LYS A C 1
ATOM 3562 O O . LYS A 1 453 ? 7.465 3.122 -31.283 1.00 90.62 453 LYS A O 1
ATOM 3567 N N . ASN A 1 454 ? 8.860 1.407 -31.695 1.00 91.94 454 ASN A N 1
ATOM 3568 C CA . ASN A 1 454 ? 9.720 1.598 -30.530 1.00 91.94 454 ASN A CA 1
ATOM 3569 C C . ASN A 1 454 ? 11.188 1.672 -30.949 1.00 91.94 454 ASN A C 1
ATOM 3571 O O . ASN A 1 454 ? 11.604 1.062 -31.935 1.00 91.94 454 ASN A O 1
ATOM 3575 N N . ALA A 1 455 ? 11.979 2.385 -30.152 1.00 93.81 455 ALA A N 1
ATOM 3576 C CA . ALA A 1 455 ? 13.425 2.437 -30.283 1.00 93.81 455 ALA A CA 1
ATOM 3577 C C . ALA A 1 455 ? 14.092 1.992 -28.980 1.00 93.81 455 ALA A C 1
ATOM 3579 O O . ALA A 1 455 ? 13.587 2.242 -27.882 1.00 93.81 455 ALA A O 1
ATOM 3580 N N . TYR A 1 456 ? 15.249 1.357 -29.109 1.00 95.56 456 TYR A N 1
ATOM 3581 C CA . TYR A 1 456 ? 16.076 0.908 -28.003 1.00 95.56 456 TYR A CA 1
ATOM 3582 C C . TYR A 1 456 ? 17.539 1.217 -28.299 1.00 95.56 456 TYR A C 1
ATOM 3584 O O . TYR A 1 456 ? 17.968 1.250 -29.452 1.00 95.56 456 TYR A O 1
ATOM 3592 N N . ILE A 1 457 ? 18.314 1.404 -27.241 1.00 95.75 457 ILE A N 1
ATOM 3593 C CA . ILE A 1 457 ? 19.768 1.484 -27.315 1.00 95.75 457 ILE A CA 1
ATOM 3594 C C . ILE A 1 457 ? 20.318 0.257 -26.601 1.00 95.75 457 ILE A C 1
ATOM 3596 O O . ILE A 1 457 ? 20.026 0.033 -25.423 1.00 95.75 457 ILE A O 1
ATOM 3600 N N . MET A 1 458 ? 21.099 -0.537 -27.329 1.00 95.62 458 MET A N 1
ATOM 3601 C CA . MET A 1 458 ? 21.826 -1.676 -26.785 1.00 95.62 458 MET A CA 1
ATOM 3602 C C . MET A 1 458 ? 23.292 -1.297 -26.616 1.00 95.62 458 MET A C 1
ATOM 3604 O O . MET A 1 458 ? 23.957 -0.899 -27.571 1.00 95.62 458 MET A O 1
ATOM 3608 N N . LEU A 1 459 ? 23.795 -1.446 -25.398 1.00 94.62 459 LEU A N 1
ATOM 3609 C CA . LEU A 1 459 ? 25.197 -1.277 -25.050 1.00 94.62 459 LEU A CA 1
ATOM 3610 C C . LEU A 1 459 ? 25.792 -2.658 -24.793 1.00 94.62 459 LEU A C 1
ATOM 3612 O O . LEU A 1 459 ? 25.363 -3.352 -23.873 1.00 94.62 459 LEU A O 1
ATOM 3616 N N . ARG A 1 460 ? 26.768 -3.071 -25.602 1.00 93.75 460 ARG A N 1
ATOM 3617 C CA . ARG A 1 460 ? 27.526 -4.303 -25.369 1.00 93.75 460 ARG A CA 1
ATOM 3618 C C . ARG A 1 460 ? 28.850 -3.968 -24.707 1.00 93.75 460 ARG A C 1
ATOM 3620 O O . ARG A 1 460 ? 29.689 -3.313 -25.324 1.00 93.75 460 ARG A O 1
ATOM 3627 N N . SER A 1 461 ? 29.031 -4.391 -23.461 1.00 92.44 461 SER A N 1
ATOM 3628 C CA . SER A 1 461 ? 30.257 -4.115 -22.711 1.00 92.44 461 SER A CA 1
ATOM 3629 C C . SER A 1 461 ? 31.452 -4.844 -23.323 1.00 92.44 461 SER A C 1
ATOM 3631 O O . SER A 1 461 ? 31.411 -6.055 -23.544 1.00 92.44 461 SER A O 1
ATOM 3633 N N . LYS A 1 462 ? 32.559 -4.124 -23.539 1.00 91.69 462 LYS A N 1
ATOM 3634 C CA . LYS A 1 462 ? 33.821 -4.735 -23.985 1.00 91.69 462 LYS A CA 1
ATOM 3635 C C . LYS A 1 462 ? 34.560 -5.486 -22.884 1.00 91.69 462 LYS A C 1
ATOM 3637 O O . LYS A 1 462 ? 35.476 -6.246 -23.195 1.00 91.69 462 LYS A O 1
ATOM 3642 N N . SER A 1 463 ? 34.212 -5.265 -21.614 1.00 88.81 463 SER A N 1
ATOM 3643 C CA . SER A 1 463 ? 34.897 -5.894 -20.481 1.00 88.81 463 SER A CA 1
ATOM 3644 C C . SER A 1 463 ? 34.431 -7.338 -20.271 1.00 88.81 463 SER A C 1
ATOM 3646 O O . SER A 1 463 ? 35.248 -8.214 -19.981 1.00 88.81 463 SER A O 1
ATOM 3648 N N . ASN A 1 464 ? 33.131 -7.589 -20.442 1.00 87.81 464 ASN A N 1
ATOM 3649 C CA . ASN A 1 464 ? 32.487 -8.851 -20.074 1.00 87.81 464 ASN A CA 1
ATOM 3650 C C . ASN A 1 464 ? 31.504 -9.404 -21.128 1.00 87.81 464 ASN A C 1
ATOM 3652 O O . ASN A 1 464 ? 30.868 -10.421 -20.860 1.00 87.81 464 ASN A O 1
ATOM 3656 N N . ASP A 1 465 ? 31.392 -8.767 -22.300 1.00 85.38 465 ASP A N 1
ATOM 3657 C CA . ASP A 1 465 ? 30.517 -9.161 -23.421 1.00 85.38 465 ASP A CA 1
ATOM 3658 C C . ASP A 1 465 ? 29.020 -9.245 -23.056 1.00 85.38 465 ASP A C 1
ATOM 3660 O O . ASP A 1 465 ? 28.244 -9.987 -23.659 1.00 85.38 465 ASP A O 1
ATOM 3664 N N . THR A 1 466 ? 28.587 -8.484 -22.044 1.00 89.75 466 THR A N 1
ATOM 3665 C CA . THR A 1 466 ? 27.173 -8.414 -21.649 1.00 89.75 466 THR A CA 1
ATOM 3666 C C . THR A 1 466 ? 26.424 -7.348 -22.444 1.00 89.75 466 THR A C 1
ATOM 3668 O O . THR A 1 466 ? 26.932 -6.250 -22.675 1.00 89.75 466 THR A O 1
ATOM 3671 N N . ASN A 1 467 ? 25.192 -7.667 -22.853 1.00 92.44 467 ASN A N 1
ATOM 3672 C CA . ASN A 1 467 ? 24.289 -6.713 -23.495 1.00 92.44 467 ASN A CA 1
ATOM 3673 C C . ASN A 1 467 ? 23.409 -6.036 -22.437 1.00 92.44 467 ASN A C 1
ATOM 3675 O O . ASN A 1 467 ? 22.819 -6.710 -21.587 1.00 92.44 467 ASN A O 1
ATOM 3679 N N . LEU A 1 468 ? 23.292 -4.714 -22.533 1.00 94.38 468 LEU A N 1
ATOM 3680 C CA . LEU A 1 468 ? 22.401 -3.880 -21.737 1.00 94.38 468 LEU A CA 1
ATOM 3681 C C . LEU A 1 468 ? 21.466 -3.141 -22.694 1.00 94.38 468 LEU A C 1
ATOM 3683 O O . LEU A 1 468 ? 21.912 -2.284 -23.455 1.00 94.38 468 LEU A O 1
ATOM 3687 N N . THR A 1 469 ? 20.180 -3.481 -22.680 1.00 96.31 469 THR A N 1
ATOM 3688 C CA . THR A 1 469 ? 19.190 -2.868 -23.576 1.00 96.31 469 THR A CA 1
ATOM 3689 C C . THR A 1 469 ? 18.287 -1.920 -22.804 1.00 96.31 469 THR A C 1
ATOM 3691 O O . THR A 1 469 ? 17.660 -2.316 -21.827 1.00 96.31 469 THR A O 1
ATOM 3694 N N . TYR A 1 470 ? 18.179 -0.676 -23.264 1.00 96.25 470 TYR A N 1
ATOM 3695 C CA . TYR A 1 470 ? 17.304 0.339 -22.678 1.00 96.25 470 TYR A CA 1
ATOM 3696 C C . TYR A 1 470 ? 16.322 0.853 -23.728 1.00 96.25 470 TYR A C 1
ATOM 3698 O O . TYR A 1 470 ? 16.711 1.126 -24.864 1.00 96.25 470 TYR A O 1
ATOM 3706 N N . ARG A 1 471 ? 15.049 1.021 -23.354 1.00 94.81 471 ARG A N 1
ATOM 3707 C CA . ARG A 1 471 ? 14.051 1.660 -24.225 1.00 94.81 471 ARG A CA 1
ATOM 3708 C C . ARG A 1 471 ? 14.329 3.156 -24.321 1.00 94.81 471 ARG A C 1
ATOM 3710 O O . ARG A 1 471 ? 14.513 3.816 -23.298 1.00 94.81 471 ARG A O 1
ATOM 3717 N N . ALA A 1 472 ? 14.372 3.661 -25.549 1.00 93.25 472 ALA A N 1
ATOM 3718 C CA . ALA A 1 472 ? 14.817 5.007 -25.869 1.00 93.25 472 ALA A CA 1
ATOM 3719 C C . ALA A 1 472 ? 13.657 5.970 -26.159 1.00 93.25 472 ALA A C 1
ATOM 3721 O O . ALA A 1 472 ? 12.637 5.600 -26.741 1.00 93.25 472 ALA A O 1
ATOM 3722 N N . TYR A 1 473 ? 13.863 7.235 -25.796 1.00 90.00 473 TYR A N 1
ATOM 3723 C CA . TYR A 1 473 ? 13.034 8.377 -26.183 1.00 90.00 473 TYR A CA 1
ATOM 3724 C C . TYR A 1 473 ? 13.383 8.807 -27.580 1.00 90.00 473 TYR A C 1
ATOM 3726 O O . TYR A 1 473 ? 14.558 9.021 -27.855 1.00 90.00 473 TYR A O 1
ATOM 3734 N N . VAL A 1 474 ? 12.378 9.055 -28.409 1.00 89.56 474 VAL A N 1
ATOM 3735 C CA . VAL A 1 474 ? 12.581 9.789 -29.656 1.00 89.56 474 VAL A CA 1
ATOM 3736 C C . VAL A 1 474 ? 12.507 11.280 -29.340 1.00 89.56 474 VAL A C 1
ATOM 3738 O O . VAL A 1 474 ? 11.456 11.788 -28.957 1.00 89.56 474 VAL A O 1
ATOM 3741 N N . LEU A 1 475 ? 13.635 11.976 -29.460 1.00 87.75 475 LEU A N 1
ATOM 3742 C CA . LEU A 1 475 ? 13.740 13.422 -29.245 1.00 87.75 475 LEU A CA 1
ATOM 3743 C C . LEU A 1 475 ? 13.261 14.204 -30.468 1.00 87.75 475 LEU A C 1
ATOM 3745 O O . LEU A 1 475 ? 12.609 15.236 -30.335 1.00 87.75 475 LEU A O 1
ATOM 3749 N N . TYR A 1 476 ? 13.613 13.714 -31.653 1.00 86.38 476 TYR A N 1
ATOM 3750 C CA . TYR A 1 476 ? 13.215 14.251 -32.947 1.00 86.38 476 TYR A CA 1
ATOM 3751 C C . TYR A 1 476 ? 13.306 13.143 -33.999 1.00 86.38 476 TYR A C 1
ATOM 3753 O O . TYR A 1 476 ? 14.064 12.186 -33.832 1.00 86.38 476 TYR A O 1
ATOM 3761 N N . ASN A 1 477 ? 12.541 13.289 -35.076 1.00 86.06 477 ASN A N 1
ATOM 3762 C CA . ASN A 1 477 ? 12.637 12.470 -36.278 1.00 86.06 477 ASN A CA 1
ATOM 3763 C C . ASN A 1 477 ? 12.299 13.372 -37.470 1.00 86.06 477 ASN A C 1
ATOM 3765 O O . ASN A 1 477 ? 11.129 13.639 -37.746 1.00 86.06 477 ASN A O 1
ATOM 3769 N N . GLU A 1 478 ? 13.329 13.924 -38.107 1.00 84.56 478 GLU A N 1
ATOM 3770 C CA . GLU A 1 478 ? 13.185 14.884 -39.200 1.00 84.56 478 GLU A CA 1
ATOM 3771 C C . GLU A 1 478 ? 14.231 14.610 -40.284 1.00 84.56 478 GLU A C 1
ATOM 3773 O O . GLU A 1 478 ? 15.399 14.367 -39.999 1.00 84.56 478 GLU A O 1
ATOM 3778 N N . ASN A 1 479 ? 13.823 14.689 -41.555 1.00 80.56 479 ASN A N 1
ATOM 3779 C CA . ASN A 1 479 ? 14.721 14.591 -42.715 1.00 80.56 479 ASN A CA 1
ATOM 3780 C C . ASN A 1 479 ? 15.603 13.320 -42.761 1.00 80.56 479 ASN A C 1
ATOM 3782 O O . ASN A 1 479 ? 16.713 13.372 -43.288 1.00 80.56 479 ASN A O 1
ATOM 3786 N N . GLY A 1 480 ? 15.116 12.189 -42.236 1.00 81.94 480 GLY A N 1
ATOM 3787 C CA . GLY A 1 480 ? 15.861 10.922 -42.206 1.00 81.94 480 GLY A CA 1
ATOM 3788 C C . GLY A 1 480 ? 16.921 10.840 -41.102 1.00 81.94 480 GLY A C 1
ATOM 3789 O O . GLY A 1 480 ? 17.709 9.898 -41.085 1.00 81.94 480 GLY A O 1
ATOM 3790 N N . GLU A 1 481 ? 16.948 11.801 -40.174 1.00 88.31 481 GLU A N 1
ATOM 3791 C CA . GLU A 1 481 ? 17.764 11.763 -38.962 1.00 88.31 481 GLU A CA 1
ATOM 3792 C C . GLU A 1 481 ? 16.857 11.711 -37.729 1.00 88.31 481 GLU A C 1
ATOM 3794 O O . GLU A 1 481 ? 15.880 12.454 -37.602 1.00 88.31 481 GLU A O 1
ATOM 3799 N N . SER A 1 482 ? 17.175 10.799 -36.817 1.00 92.31 482 SER A N 1
ATOM 3800 C CA . SER A 1 482 ? 16.454 10.594 -35.568 1.00 92.31 482 SER A CA 1
ATOM 3801 C C . SER A 1 482 ? 17.390 10.756 -34.380 1.00 92.31 482 SER A C 1
ATOM 3803 O O . SER A 1 482 ? 18.501 10.222 -34.356 1.00 92.31 482 SER A O 1
ATOM 3805 N N . GLY A 1 483 ? 16.915 11.489 -33.379 1.00 93.12 483 GLY A N 1
ATOM 3806 C CA . GLY A 1 483 ? 17.578 11.631 -32.093 1.00 93.12 483 GLY A CA 1
ATOM 3807 C C . GLY A 1 483 ? 16.943 10.721 -31.063 1.00 93.12 483 GLY A C 1
ATOM 3808 O O . GLY A 1 483 ? 15.734 10.778 -30.843 1.00 93.12 483 GLY A O 1
ATOM 3809 N N . PHE A 1 484 ? 17.768 9.941 -30.384 1.00 94.88 484 PHE A N 1
ATOM 3810 C CA . PHE A 1 484 ? 17.382 9.051 -29.309 1.00 94.88 484 PHE A CA 1
ATOM 3811 C C . PHE A 1 484 ? 17.999 9.497 -27.989 1.00 94.88 484 PHE A C 1
ATOM 3813 O O . PHE A 1 484 ? 19.098 10.052 -27.948 1.00 94.88 484 PHE A O 1
ATOM 3820 N N . SER A 1 485 ? 17.306 9.232 -26.887 1.00 94.81 485 SER A N 1
ATOM 3821 C CA . SER A 1 485 ? 17.871 9.383 -25.550 1.00 94.81 485 SER A CA 1
ATOM 3822 C C . SER A 1 485 ? 17.571 8.158 -24.703 1.00 94.81 485 SER A C 1
ATOM 3824 O O . SER A 1 485 ? 16.487 7.594 -24.799 1.00 94.81 485 SER A O 1
ATOM 3826 N N . ILE A 1 486 ? 18.510 7.765 -23.849 1.00 95.69 486 ILE A N 1
ATOM 3827 C CA . ILE A 1 486 ? 18.256 6.899 -22.694 1.00 95.69 486 ILE A CA 1
ATOM 3828 C C . ILE A 1 486 ? 18.842 7.568 -21.459 1.00 95.69 486 ILE A C 1
ATOM 3830 O O . ILE A 1 486 ? 19.788 8.346 -21.540 1.00 95.69 486 ILE A O 1
ATOM 3834 N N . THR A 1 487 ? 18.270 7.279 -20.301 1.00 95.50 487 THR A N 1
ATOM 3835 C CA . THR A 1 487 ? 18.743 7.765 -19.005 1.00 95.50 487 THR A CA 1
ATOM 3836 C C . THR A 1 487 ? 18.877 6.585 -18.028 1.00 95.50 487 THR A C 1
ATOM 3838 O O . THR A 1 487 ? 18.076 6.456 -17.094 1.00 95.50 487 THR A O 1
ATOM 3841 N N . PRO A 1 488 ? 19.830 5.663 -18.273 1.00 95.06 488 PRO A N 1
ATOM 3842 C CA . PRO A 1 488 ? 20.086 4.518 -17.404 1.00 95.06 488 PRO A CA 1
ATOM 3843 C C . PRO A 1 488 ? 20.658 4.921 -16.033 1.00 95.06 488 PRO A C 1
ATOM 3845 O O . PRO A 1 488 ? 21.224 6.015 -15.880 1.00 95.06 488 PRO A O 1
ATOM 3848 N N . PRO A 1 489 ? 20.571 4.027 -15.029 1.00 93.50 489 PRO A N 1
ATOM 3849 C CA . PRO A 1 489 ? 21.341 4.152 -13.801 1.00 93.50 489 PRO A CA 1
ATOM 3850 C C . PRO A 1 489 ? 22.827 4.286 -14.123 1.00 93.50 489 PRO A C 1
ATOM 3852 O O . PRO A 1 489 ? 23.398 3.495 -14.870 1.00 93.50 489 PRO A O 1
ATOM 3855 N N . LYS A 1 490 ? 23.480 5.282 -13.530 1.00 91.44 490 LYS A N 1
ATOM 3856 C CA . LYS A 1 490 ? 24.901 5.562 -13.754 1.00 91.44 490 LYS A CA 1
ATOM 3857 C C . LYS A 1 490 ? 25.779 4.351 -13.433 1.00 91.44 490 LYS A C 1
ATOM 3859 O O . LYS A 1 490 ? 26.754 4.113 -14.133 1.00 91.44 490 LYS A O 1
ATOM 3864 N N . LEU A 1 491 ? 25.440 3.606 -12.380 1.00 89.50 491 LEU A N 1
ATOM 3865 C CA . LEU A 1 491 ? 26.199 2.430 -11.943 1.00 89.50 491 LEU A CA 1
ATOM 3866 C C . LEU A 1 491 ? 26.180 1.283 -12.960 1.00 89.50 491 LEU A C 1
ATOM 3868 O O . LEU A 1 491 ? 27.100 0.473 -12.938 1.00 89.50 491 LEU A O 1
ATOM 3872 N N . ASP A 1 492 ? 25.180 1.232 -13.843 1.00 88.69 492 ASP A N 1
ATOM 3873 C CA . ASP A 1 492 ? 25.093 0.190 -14.868 1.00 88.69 492 ASP A CA 1
ATOM 3874 C C . ASP A 1 492 ? 26.055 0.448 -16.028 1.00 88.69 492 ASP A C 1
ATOM 3876 O O . ASP A 1 492 ? 26.471 -0.498 -16.689 1.00 88.69 492 ASP A O 1
ATOM 3880 N N . VAL A 1 493 ? 26.359 1.723 -16.307 1.00 89.88 493 VAL A N 1
ATOM 3881 C CA . VAL A 1 493 ? 27.028 2.117 -17.552 1.00 89.88 493 VAL A CA 1
ATOM 3882 C C . VAL A 1 493 ? 28.385 2.790 -17.359 1.00 89.88 493 VAL A C 1
ATOM 3884 O O . VAL A 1 493 ? 29.225 2.675 -18.236 1.00 89.88 493 VAL A O 1
ATOM 3887 N N . LEU A 1 494 ? 28.649 3.471 -16.243 1.00 86.75 494 LEU A N 1
ATOM 3888 C CA . LEU A 1 494 ? 29.823 4.342 -16.102 1.00 86.75 494 LEU A CA 1
ATOM 3889 C C . LEU A 1 494 ? 31.166 3.592 -16.055 1.00 86.75 494 LEU A C 1
ATOM 3891 O O . LEU A 1 494 ? 31.328 2.632 -15.304 1.00 86.75 494 LEU A O 1
ATOM 3895 N N . GLY A 1 495 ? 32.183 4.151 -16.720 1.00 84.00 495 GLY A N 1
ATOM 3896 C CA . GLY A 1 495 ? 33.578 3.726 -16.590 1.00 84.00 495 GLY A CA 1
ATOM 3897 C C . GLY A 1 495 ? 33.966 2.533 -17.462 1.00 84.00 495 GLY A C 1
ATOM 3898 O O . GLY A 1 495 ? 35.061 1.995 -17.286 1.00 84.00 495 GLY A O 1
ATOM 3899 N N . GLU A 1 496 ? 33.111 2.141 -18.406 1.00 86.88 496 GLU A N 1
ATOM 3900 C CA . GLU A 1 496 ? 33.397 1.095 -19.386 1.00 86.88 496 GLU A CA 1
ATOM 3901 C C . GLU A 1 496 ? 33.381 1.630 -20.830 1.00 86.88 496 GLU A C 1
ATOM 3903 O O . GLU A 1 496 ? 33.002 2.770 -21.115 1.00 86.88 496 GLU A O 1
ATOM 3908 N N . GLU A 1 497 ? 33.840 0.786 -21.754 1.00 93.19 497 GLU A N 1
ATOM 3909 C CA . GLU A 1 497 ? 33.721 1.000 -23.194 1.00 93.19 497 GLU A CA 1
ATOM 3910 C C . GLU A 1 497 ? 32.686 0.026 -23.756 1.00 93.19 497 GLU A C 1
ATOM 3912 O O . GLU A 1 497 ? 32.716 -1.170 -23.451 1.00 93.19 497 GLU A O 1
ATOM 3917 N N . TYR A 1 498 ? 31.797 0.541 -24.601 1.00 94.06 498 TYR A N 1
ATOM 3918 C CA . TYR A 1 498 ? 30.685 -0.200 -25.177 1.00 94.06 498 TYR A CA 1
ATOM 3919 C C . TYR A 1 498 ? 30.730 -0.174 -26.697 1.00 94.06 498 TYR A C 1
ATOM 3921 O O . TYR A 1 498 ? 31.050 0.845 -27.312 1.00 94.06 498 TYR A O 1
ATOM 3929 N N . ASP A 1 499 ? 30.333 -1.289 -27.298 1.00 94.62 499 ASP A N 1
ATOM 3930 C CA . ASP A 1 499 ? 29.814 -1.302 -28.659 1.00 94.62 499 ASP A CA 1
ATOM 3931 C C . ASP A 1 499 ? 28.316 -0.966 -28.584 1.00 94.62 499 ASP A C 1
ATOM 3933 O O . ASP A 1 499 ? 27.512 -1.742 -28.062 1.00 94.62 499 ASP A O 1
ATOM 3937 N N . MET A 1 500 ? 27.957 0.235 -29.038 1.00 95.25 500 MET A N 1
ATOM 3938 C CA . MET A 1 500 ? 26.591 0.755 -29.018 1.00 95.25 500 MET A CA 1
ATOM 3939 C C . MET A 1 500 ? 25.867 0.438 -30.327 1.00 95.25 500 MET A C 1
ATOM 3941 O O . MET A 1 500 ? 26.410 0.635 -31.415 1.00 95.25 500 MET A O 1
ATOM 3945 N N . PHE A 1 501 ? 24.609 0.020 -30.202 1.00 94.62 501 PHE A N 1
ATOM 3946 C CA . PHE A 1 501 ? 23.700 -0.236 -31.312 1.00 94.62 501 PHE A CA 1
ATOM 3947 C C . PHE A 1 501 ? 22.360 0.460 -31.076 1.00 94.62 501 PHE A C 1
ATOM 3949 O O . PHE A 1 501 ? 21.858 0.500 -29.949 1.00 94.62 501 PHE A O 1
ATOM 3956 N N . VAL A 1 502 ? 21.760 0.961 -32.154 1.00 94.75 502 VAL A N 1
ATOM 3957 C CA . VAL A 1 502 ? 20.364 1.414 -32.159 1.00 94.75 502 VAL A CA 1
ATOM 3958 C C . VAL A 1 502 ? 19.510 0.270 -32.681 1.00 94.75 502 VAL A C 1
ATOM 3960 O O . VAL A 1 502 ? 19.763 -0.239 -33.773 1.00 94.75 502 VAL A O 1
ATOM 3963 N N . LEU A 1 503 ? 18.512 -0.132 -31.893 1.00 94.69 503 LEU A N 1
ATOM 3964 C CA . LEU A 1 503 ? 17.536 -1.149 -32.264 1.00 94.69 503 LEU A CA 1
ATOM 3965 C C . LEU A 1 503 ? 16.175 -0.489 -32.489 1.00 94.69 503 LEU A C 1
ATOM 3967 O O . LEU A 1 503 ? 15.698 0.258 -31.637 1.00 94.69 503 LEU A O 1
ATOM 3971 N N . LEU A 1 504 ? 15.533 -0.798 -33.608 1.00 93.50 504 LEU A N 1
ATOM 3972 C CA . LEU A 1 504 ? 14.220 -0.286 -33.981 1.00 93.50 504 LEU A CA 1
ATOM 3973 C C . LEU A 1 504 ? 13.242 -1.450 -34.113 1.00 93.50 504 LEU A C 1
ATOM 3975 O O . LEU A 1 504 ? 13.493 -2.396 -34.859 1.00 93.50 504 LEU A O 1
ATOM 3979 N N . GLU A 1 505 ? 12.132 -1.376 -33.389 1.00 92.75 505 GLU A N 1
ATOM 3980 C CA . GLU A 1 505 ? 11.041 -2.346 -33.454 1.00 92.75 505 GLU A CA 1
ATOM 3981 C C . GLU A 1 505 ? 9.907 -1.767 -34.299 1.00 92.75 505 GLU A C 1
ATOM 3983 O O . GLU A 1 505 ? 9.431 -0.655 -34.057 1.00 92.75 505 GLU A O 1
ATOM 3988 N N . THR A 1 506 ? 9.488 -2.516 -35.312 1.00 90.12 506 THR A N 1
ATOM 3989 C CA . THR A 1 506 ? 8.404 -2.133 -36.230 1.00 90.12 506 THR A CA 1
ATOM 3990 C C . THR A 1 506 ? 7.033 -2.589 -35.714 1.00 90.12 506 THR A C 1
ATOM 3992 O O . THR A 1 506 ? 6.941 -3.343 -34.748 1.00 90.12 506 THR A O 1
ATOM 3995 N N . GLU A 1 507 ? 5.942 -2.143 -36.347 1.00 88.62 507 GLU A N 1
ATOM 3996 C CA . GLU A 1 507 ? 4.563 -2.497 -35.947 1.00 88.62 507 GLU A CA 1
ATOM 3997 C C . GLU A 1 507 ? 4.275 -4.009 -35.964 1.00 88.62 507 GLU A C 1
ATOM 3999 O O . GLU A 1 507 ? 3.416 -4.483 -35.220 1.00 88.62 507 GLU A O 1
ATOM 4004 N N . ASP A 1 508 ? 4.992 -4.784 -36.786 1.00 88.44 508 ASP A N 1
ATOM 4005 C CA . ASP A 1 508 ? 4.858 -6.245 -36.831 1.00 88.44 508 ASP A CA 1
ATOM 4006 C C . ASP A 1 508 ? 5.704 -6.978 -35.769 1.00 88.44 508 ASP A C 1
ATOM 4008 O O . ASP A 1 508 ? 5.630 -8.203 -35.664 1.00 88.44 508 ASP A O 1
ATOM 4012 N N . GLY A 1 509 ? 6.464 -6.231 -34.960 1.00 86.31 509 GLY A N 1
ATOM 4013 C CA . GLY A 1 509 ? 7.341 -6.746 -33.911 1.00 86.31 509 GLY A CA 1
ATOM 4014 C C . GLY A 1 509 ? 8.753 -7.111 -34.375 1.00 86.31 509 GLY A C 1
ATOM 4015 O O . GLY A 1 509 ? 9.548 -7.548 -33.548 1.00 86.31 509 GLY A O 1
ATOM 4016 N N . THR A 1 510 ? 9.098 -6.932 -35.657 1.00 90.31 510 THR A N 1
ATOM 4017 C CA . THR A 1 510 ? 10.461 -7.190 -36.152 1.00 90.31 510 THR A CA 1
ATOM 4018 C C . THR A 1 510 ? 11.437 -6.169 -35.577 1.00 90.31 510 THR A C 1
ATOM 4020 O O . THR A 1 510 ? 11.201 -4.961 -35.694 1.00 90.31 510 THR A O 1
ATOM 4023 N N . ILE A 1 511 ? 12.563 -6.647 -35.039 1.00 92.38 511 ILE A N 1
ATOM 4024 C CA . ILE A 1 511 ? 13.626 -5.817 -34.465 1.00 92.38 511 ILE A CA 1
ATOM 4025 C C . ILE A 1 511 ? 14.806 -5.729 -35.429 1.00 92.38 511 ILE A C 1
ATOM 4027 O O . ILE A 1 511 ? 15.426 -6.727 -35.798 1.00 92.38 511 ILE A O 1
ATOM 4031 N N . SER A 1 512 ? 15.147 -4.503 -35.807 1.00 92.38 512 SER A N 1
ATOM 4032 C CA . SER A 1 512 ? 16.253 -4.190 -36.707 1.00 92.38 512 SER A CA 1
ATOM 4033 C C . SER A 1 512 ? 17.345 -3.423 -35.977 1.00 92.38 512 SER A C 1
ATOM 4035 O O . SER A 1 512 ? 17.040 -2.512 -35.218 1.00 92.38 512 SER A O 1
ATOM 4037 N N . SER A 1 513 ? 18.607 -3.766 -36.208 1.00 91.75 513 SER A N 1
ATOM 4038 C CA . SER A 1 513 ? 19.762 -3.105 -35.586 1.00 91.75 513 SER A CA 1
ATOM 4039 C C . SER A 1 513 ? 20.600 -2.350 -36.605 1.00 91.75 513 SER A C 1
ATOM 4041 O O . SER A 1 513 ? 20.691 -2.777 -37.759 1.00 91.75 513 SER A O 1
ATOM 4043 N N . SER A 1 514 ? 21.300 -1.309 -36.147 1.00 89.19 514 SER A N 1
ATOM 4044 C CA . SER A 1 514 ? 22.443 -0.748 -36.875 1.00 89.19 514 SER A CA 1
ATOM 4045 C C . SER A 1 514 ? 23.449 -1.839 -37.244 1.00 89.19 514 SER A C 1
ATOM 4047 O O . SER A 1 514 ? 23.722 -2.746 -36.449 1.00 89.19 514 SER A O 1
ATOM 4049 N N . SER A 1 515 ? 23.977 -1.779 -38.471 1.00 82.12 515 SER A N 1
ATOM 4050 C CA . SER A 1 515 ? 24.925 -2.777 -38.985 1.00 82.12 515 SER A CA 1
ATOM 4051 C C . SER A 1 515 ? 26.321 -2.645 -38.383 1.00 82.12 515 SER A C 1
ATOM 4053 O O . SER A 1 515 ? 27.031 -3.640 -38.246 1.00 82.12 515 SER A O 1
ATOM 4055 N N . GLU A 1 516 ? 26.710 -1.421 -38.031 1.00 85.44 516 GLU A N 1
ATOM 4056 C CA . GLU A 1 516 ? 27.987 -1.112 -37.396 1.00 85.44 516 GLU A CA 1
ATOM 4057 C C . GLU A 1 516 ? 27.771 -0.693 -35.940 1.00 85.44 516 GLU A C 1
ATOM 4059 O O . GLU A 1 516 ? 26.782 -0.037 -35.595 1.00 85.44 516 GLU A O 1
ATOM 4064 N N . ALA A 1 517 ? 28.705 -1.109 -35.085 1.00 88.50 517 ALA A N 1
ATOM 4065 C CA . ALA A 1 517 ? 28.761 -0.684 -33.697 1.00 88.50 517 ALA A CA 1
ATOM 4066 C C . ALA A 1 517 ? 29.383 0.710 -33.605 1.00 88.50 517 ALA A C 1
ATOM 4068 O O . ALA A 1 517 ? 30.447 0.954 -34.180 1.00 88.50 517 ALA A O 1
ATOM 4069 N N . PHE A 1 518 ? 28.778 1.595 -32.818 1.00 90.69 518 PHE A N 1
ATOM 4070 C CA . PHE A 1 518 ? 29.408 2.854 -32.443 1.00 90.69 518 PHE A CA 1
ATOM 4071 C C . PHE A 1 518 ? 30.216 2.652 -31.160 1.00 90.69 518 PHE A C 1
ATOM 4073 O O . PHE A 1 518 ? 29.676 2.223 -30.141 1.00 90.69 518 PHE A O 1
ATOM 4080 N N . LEU A 1 519 ? 31.516 2.955 -31.194 1.00 91.00 519 LEU A N 1
ATOM 4081 C CA . LEU A 1 519 ? 32.344 2.882 -29.993 1.00 91.00 519 LEU A CA 1
ATOM 4082 C C . LEU A 1 519 ? 31.964 4.021 -29.048 1.00 91.00 519 LEU A C 1
ATOM 4084 O O . LEU A 1 519 ? 32.237 5.187 -29.330 1.00 91.00 519 LEU A O 1
ATOM 4088 N N . PHE A 1 520 ? 31.372 3.672 -27.913 1.00 90.56 520 PHE A N 1
ATOM 4089 C CA . PHE A 1 520 ? 30.918 4.624 -26.914 1.00 90.56 520 PHE A CA 1
ATOM 4090 C C . PHE A 1 520 ? 31.666 4.428 -25.597 1.00 90.56 520 PHE A C 1
ATOM 4092 O O . PHE A 1 520 ? 31.891 3.302 -25.156 1.00 90.56 520 PHE A O 1
ATOM 4099 N N . LYS A 1 521 ? 32.063 5.532 -24.965 1.00 87.38 521 LYS A N 1
ATOM 4100 C CA . LYS A 1 521 ? 32.808 5.528 -23.707 1.00 87.38 521 LYS A CA 1
ATOM 4101 C C . LYS A 1 521 ? 32.161 6.497 -22.731 1.00 87.38 521 LYS A C 1
ATOM 4103 O O . LYS A 1 521 ? 31.962 7.659 -23.073 1.00 87.38 521 LYS A O 1
ATOM 4108 N N . THR A 1 522 ? 31.868 5.994 -21.539 1.00 80.69 522 THR A N 1
ATOM 4109 C CA . THR A 1 522 ? 31.204 6.718 -20.441 1.00 80.69 522 THR A CA 1
ATOM 4110 C C . THR A 1 522 ? 32.162 7.159 -19.354 1.00 80.69 522 THR A C 1
ATOM 4112 O O . THR A 1 522 ? 33.064 6.348 -19.026 1.00 80.69 522 THR A O 1
#